Protein AF-0000000087053899 (afdb_homodimer)

pLDDT: mean 84.11, std 23.58, range [20.11, 98.94]

Organism: Hibiscus syriacus (NCBI:txid106335)

Radius of gyration: 39.6 Å; Cα contacts (8 Å, |Δi|>4): 1106; chains: 2; bounding box: 58×129×93 Å

Foldseek 3Di:
DDDDPDVVPVVVVVVVVVVVVVVVVVVVPPPPDDPPPPPPDPPCPVPDPDPPPQLVVVLVLQVQLADPQQEAEEEEDAQVQLDPLFLQVLLLVLQCQAAVRVVNLSRYAYEYADDNSQVSCVVPHPHYHYPHDPPQHPRDPDFPLDPSVQVVQLVVLVVVLSSLVSQHKYKYAYSLKGFRYDCVVQDDPVAQKEFEALADDPFFQDLPTQGDRRTITHGRDDLVSVVSVVLSVCCVVVPSDHSSVSCNVPVPPVVNVVSVHGYTYGDCCAVNELSGHVWQLVRHGMYGPPLAGDRVQSSVLSVQVVVLSVVLVPDDPVCNPVPPGTRPPPPSRD/DDPPPPVVPVVVVVVVVVVVVVVVVVVVVPPPDPPPPDPPDPPCPVPDPDDPPQLVVVLVLQVQLADPQQEAEEEEDAQVQLDPLFLQVLLLVLQCQAAVRVVNLSRYAYEYADDNSQVSCVVPHPHYHYPHDPPQHPRDPDFPLDPSVQVVQLSVLVVVLSSLVSQHKYKYAYSLKGFRYDCVVQDDPPAQKEFEALADDPFFQDLPTQGDRRTITHGRDDLVSVVSVVLSVCCVVVPSDHSSVSCNVPVPPVVSVVSVHGYTYGDCCAVNELSGHVWQLVRHGMYGPPLAGDRVQSSVLSVQVVVLSVVLVPDDPVCSPVPPGTRPPPPSRD

Structure (mmCIF, N/CA/C/O backbone):
data_AF-0000000087053899-model_v1
#
loop_
_entity.id
_entity.type
_entity.pdbx_description
1 polymer 'Putative Myb family transcription factor'
#
loop_
_atom_site.group_PDB
_atom_site.id
_atom_site.type_symbol
_atom_site.label_atom_id
_atom_site.label_alt_id
_atom_site.label_comp_id
_atom_site.label_asym_id
_atom_site.label_entity_id
_atom_site.label_seq_id
_atom_site.pdbx_PDB_ins_code
_atom_site.Cartn_x
_atom_site.Cartn_y
_atom_site.Cartn_z
_atom_site.occupancy
_atom_site.B_iso_or_equiv
_atom_site.auth_seq_id
_atom_site.auth_comp_id
_atom_site.auth_asym_id
_atom_site.auth_atom_id
_atom_site.pdbx_PDB_model_num
ATOM 1 N N . MET A 1 1 ? 25.547 1.042 53.375 1 20.11 1 MET A N 1
ATOM 2 C CA . MET A 1 1 ? 25.094 2.207 54.125 1 20.11 1 MET A CA 1
ATOM 3 C C . MET A 1 1 ? 24.828 3.387 53.219 1 20.11 1 MET A C 1
ATOM 5 O O . MET A 1 1 ? 25.75 3.916 52.594 1 20.11 1 MET A O 1
ATOM 9 N N . SER A 1 2 ? 23.609 3.906 52.656 1 25.14 2 SER A N 1
ATOM 10 C CA . SER A 1 2 ? 23.062 4.078 51.312 1 25.14 2 SER A CA 1
ATOM 11 C C . SER A 1 2 ? 22.922 5.555 50.969 1 25.14 2 SER A C 1
ATOM 13 O O . SER A 1 2 ? 23.406 5.988 49.906 1 25.14 2 SER A O 1
ATOM 15 N N . PRO A 1 3 ? 21.766 6.27 51.031 1 33.69 3 PRO A N 1
ATOM 16 C CA . PRO A 1 3 ? 20.922 7.016 50.094 1 33.69 3 PRO A CA 1
ATOM 17 C C . PRO A 1 3 ? 21.312 8.492 50 1 33.69 3 PRO A C 1
ATOM 19 O O . PRO A 1 3 ? 21.516 9 48.906 1 33.69 3 PRO A O 1
ATOM 22 N N . LYS A 1 4 ? 20.344 9.453 50.531 1 32.59 4 LYS A N 1
ATOM 23 C CA . LYS A 1 4 ? 19.219 10.375 50.406 1 32.59 4 LYS A CA 1
ATOM 24 C C . LYS A 1 4 ? 19.562 11.742 50.969 1 32.59 4 LYS A C 1
ATOM 26 O O . LYS A 1 4 ? 18.859 12.727 50.719 1 32.59 4 LYS A O 1
ATOM 31 N N . THR A 1 5 ? 20.469 11.867 52 1 36.19 5 THR A N 1
ATOM 32 C CA . THR A 1 5 ? 20.203 12.93 52.969 1 36.19 5 THR A CA 1
ATOM 33 C C . THR A 1 5 ? 20.734 14.266 52.469 1 36.19 5 THR A C 1
ATOM 35 O O . THR A 1 5 ? 20.109 15.312 52.719 1 36.19 5 THR A O 1
ATOM 38 N N . SER A 1 6 ? 21.969 14.195 51.875 1 35.94 6 SER A N 1
ATOM 39 C CA . SER A 1 6 ? 22.703 15.453 51.938 1 35.94 6 SER A CA 1
ATOM 40 C C . SER A 1 6 ? 22.188 16.438 50.906 1 35.94 6 SER A C 1
ATOM 42 O O . SER A 1 6 ? 22.25 17.656 51.094 1 35.94 6 SER A O 1
ATOM 44 N N . ILE A 1 7 ? 21.875 15.789 49.656 1 35.72 7 ILE A N 1
ATOM 45 C CA . ILE A 1 7 ? 21.703 16.703 48.531 1 35.72 7 ILE A CA 1
ATOM 46 C C . ILE A 1 7 ? 20.375 17.453 48.656 1 35.72 7 ILE A C 1
ATOM 48 O O . ILE A 1 7 ? 20.047 18.297 47.812 1 35.72 7 ILE A O 1
ATOM 52 N N . GLN A 1 8 ? 19.484 16.984 49.75 1 32.34 8 GLN A N 1
ATOM 53 C CA . GLN A 1 8 ? 18.172 17.547 50.031 1 32.34 8 GLN A CA 1
ATOM 54 C C . GLN A 1 8 ? 18.297 18.984 50.562 1 32.34 8 GLN A C 1
ATOM 56 O O . GLN A 1 8 ? 17.375 19.781 50.406 1 32.34 8 GLN A O 1
ATOM 61 N N . LEU A 1 9 ? 19.5 19.25 51.219 1 35.94 9 LEU A N 1
ATOM 62 C CA . LEU A 1 9 ? 19.578 20.469 52 1 35.94 9 LEU A CA 1
ATOM 63 C C . LEU A 1 9 ? 19.734 21.688 51.094 1 35.94 9 LEU A C 1
ATOM 65 O O . LEU A 1 9 ? 19.172 22.75 51.375 1 35.94 9 LEU A O 1
ATOM 69 N N . ARG A 1 10 ? 20.641 21.453 50.062 1 33.41 10 ARG A N 1
ATOM 70 C CA . ARG A 1 10 ? 21.062 22.641 49.281 1 33.41 10 ARG A CA 1
ATOM 71 C C . ARG A 1 10 ? 19.906 23.188 48.469 1 33.41 10 ARG A C 1
ATOM 73 O O . ARG A 1 10 ? 19.922 24.359 48.062 1 33.41 10 ARG A O 1
ATOM 80 N N . ARG A 1 11 ? 19.094 22.125 48 1 34.31 11 ARG A N 1
ATOM 81 C CA . ARG A 1 11 ? 18.062 22.578 47.094 1 34.31 11 ARG A CA 1
ATOM 82 C C . ARG A 1 11 ? 17.031 23.453 47.812 1 34.31 11 ARG A C 1
ATOM 84 O O . ARG A 1 11 ? 16.234 24.125 47.156 1 34.31 11 ARG A O 1
ATOM 91 N N . GLY A 1 12 ? 17.078 23.219 49.156 1 32.66 12 GLY A N 1
ATOM 92 C CA . GLY A 1 12 ? 16.094 23.906 50 1 32.66 12 GLY A CA 1
ATOM 93 C C . GLY A 1 12 ? 16.297 25.406 50.031 1 32.66 12 GLY A C 1
ATOM 94 O O . GLY A 1 12 ? 15.328 26.172 50.031 1 32.66 12 GLY A O 1
ATOM 95 N N . ALA A 1 13 ? 17.641 25.703 50.062 1 40.16 13 ALA A N 1
ATOM 96 C CA . ALA A 1 13 ? 17.984 27.078 50.406 1 40.16 13 ALA A CA 1
ATOM 97 C C . ALA A 1 13 ? 17.641 28.016 49.25 1 40.16 13 ALA A C 1
ATOM 99 O O . ALA A 1 13 ? 17.172 29.141 49.5 1 40.16 13 ALA A O 1
ATOM 100 N N . LEU A 1 14 ? 17.953 27.484 48.031 1 36.78 14 LEU A N 1
ATOM 101 C CA . LEU A 1 14 ? 17.875 28.438 46.938 1 36.78 14 LEU A CA 1
ATOM 102 C C . LEU A 1 14 ? 16.422 28.781 46.625 1 36.78 14 LEU A C 1
ATOM 104 O O . LEU A 1 14 ? 16.141 29.797 45.969 1 36.78 14 LEU A O 1
ATOM 108 N N . PHE A 1 15 ? 15.492 27.844 47.125 1 33.59 15 PHE A N 1
ATOM 109 C CA . PHE A 1 15 ? 14.07 28.109 46.938 1 33.59 15 PHE A CA 1
ATOM 110 C C . PHE A 1 15 ? 13.633 29.328 47.75 1 33.59 15 PHE A C 1
ATOM 112 O O . PHE A 1 15 ? 12.758 30.078 47.312 1 33.59 15 PHE A O 1
ATOM 119 N N . LEU A 1 16 ? 14.398 29.547 48.812 1 37.56 16 LEU A N 1
ATOM 120 C CA . LEU A 1 16 ? 13.93 30.562 49.781 1 37.56 16 LEU A CA 1
ATOM 121 C C . LEU A 1 16 ? 14.133 31.953 49.219 1 37.56 16 LEU A C 1
ATOM 123 O O . LEU A 1 16 ? 13.32 32.844 49.469 1 37.56 16 LEU A O 1
ATOM 127 N N . THR A 1 17 ? 15.266 32.062 48.469 1 38.16 17 THR A N 1
ATOM 128 C CA . THR A 1 17 ? 15.633 33.438 48.094 1 38.16 17 THR A CA 1
ATOM 129 C C . THR A 1 17 ? 14.688 33.969 47.031 1 38.16 17 THR A C 1
ATOM 131 O O . THR A 1 17 ? 14.352 35.156 47.062 1 38.16 17 THR A O 1
ATOM 134 N N . PHE A 1 18 ? 14.203 33 46.125 1 34.47 18 PHE A N 1
ATOM 135 C CA . PHE A 1 18 ? 13.469 33.5 44.969 1 34.47 18 PHE A CA 1
ATOM 136 C C . PHE A 1 18 ? 12.078 33.969 45.375 1 34.47 18 PHE A C 1
ATOM 138 O O . PHE A 1 18 ? 11.562 34.938 44.844 1 34.47 18 PHE A O 1
ATOM 145 N N . VAL A 1 19 ? 11.555 33.375 46.5 1 38.59 19 VAL A N 1
ATOM 146 C CA . VAL A 1 19 ? 10.203 33.719 46.938 1 38.59 19 VAL A CA 1
ATOM 147 C C . VAL A 1 19 ? 10.18 35.125 47.531 1 38.59 19 VAL A C 1
ATOM 149 O O . VAL A 1 19 ? 9.195 35.844 47.375 1 38.59 19 VAL A O 1
ATOM 152 N N . THR A 1 20 ? 11.344 35.438 48.094 1 37.41 20 THR A N 1
ATOM 153 C CA . THR A 1 20 ? 11.32 36.688 48.875 1 37.41 20 THR A CA 1
ATOM 154 C C . THR A 1 20 ? 11.242 37.906 47.969 1 37.41 20 THR A C 1
ATOM 156 O O . THR A 1 20 ? 10.594 38.906 48.312 1 37.41 20 THR A O 1
ATOM 159 N N . LEU A 1 21 ? 11.914 37.75 46.75 1 35.41 21 LEU A N 1
ATOM 160 C CA . LEU A 1 21 ? 12.047 38.969 46 1 35.41 21 LEU A CA 1
ATOM 161 C C . LEU A 1 21 ? 10.711 39.375 45.375 1 35.41 21 LEU A C 1
ATOM 163 O O . LEU A 1 21 ? 10.375 40.562 45.312 1 35.41 21 LEU A O 1
ATOM 167 N N . ILE A 1 22 ? 9.914 38.312 45.031 1 34.94 22 ILE A N 1
ATOM 168 C CA . ILE A 1 22 ? 8.664 38.656 44.375 1 34.94 22 ILE A CA 1
ATOM 169 C C . ILE A 1 22 ? 7.715 39.312 45.375 1 34.94 22 ILE A C 1
ATOM 171 O O . ILE A 1 22 ? 6.973 40.219 45 1 34.94 22 ILE A O 1
ATOM 175 N N . ALA A 1 23 ? 7.918 38.906 46.625 1 36.38 23 ALA A N 1
ATOM 176 C CA . ALA A 1 23 ? 6.988 39.406 47.625 1 36.38 23 ALA A CA 1
ATOM 177 C C . ALA A 1 23 ? 7.184 40.906 47.844 1 36.38 23 ALA A C 1
ATOM 179 O O . ALA A 1 23 ? 6.223 41.656 48.094 1 36.38 23 ALA A O 1
ATOM 180 N N . LEU A 1 24 ? 8.484 41.281 47.719 1 35.75 24 LEU A N 1
ATOM 181 C CA . LEU A 1 24 ? 8.766 42.688 48.031 1 35.75 24 LEU A CA 1
ATOM 182 C C . LEU A 1 24 ? 8.117 43.594 47 1 35.75 24 LEU A C 1
ATOM 184 O O . LEU A 1 24 ? 7.625 44.688 47.375 1 35.75 24 LEU A O 1
ATOM 188 N N . VAL A 1 25 ? 8.141 43.094 45.75 1 34.81 25 VAL A N 1
ATOM 189 C CA . VAL A 1 25 ? 7.66 44.031 44.719 1 34.81 25 VAL A CA 1
ATOM 190 C C . VAL A 1 25 ? 6.148 44.219 44.875 1 34.81 25 VAL A C 1
ATOM 192 O O . VAL A 1 25 ? 5.613 45.281 44.562 1 34.81 25 VAL A O 1
ATOM 195 N N . LEU A 1 26 ? 5.555 43.125 45.438 1 31.89 26 LEU A N 1
ATOM 196 C CA . LEU A 1 26 ? 4.105 43.219 45.594 1 31.89 26 LEU A CA 1
ATOM 197 C C . LEU A 1 26 ? 3.717 44.25 46.656 1 31.89 26 LEU A C 1
ATOM 199 O O . LEU A 1 26 ? 2.607 44.781 46.625 1 31.89 26 LEU A O 1
ATOM 203 N N . TYR A 1 27 ? 4.668 44.281 47.594 1 32.22 27 TYR A N 1
ATOM 204 C CA . TYR A 1 27 ? 4.242 45.125 48.75 1 32.22 27 TYR A CA 1
ATOM 205 C C . TYR A 1 27 ? 4.016 46.562 48.312 1 32.22 27 TYR A C 1
ATOM 207 O O . TYR A 1 27 ? 3.248 47.281 48.938 1 32.22 27 TYR A O 1
ATOM 215 N N . SER A 1 28 ? 4.957 47 47.469 1 32.16 28 SER A N 1
ATOM 216 C CA . SER A 1 28 ? 4.93 48.438 47.312 1 32.16 28 SER A CA 1
ATOM 217 C C . SER A 1 28 ? 3.672 48.906 46.594 1 32.16 28 SER A C 1
ATOM 219 O O . SER A 1 28 ? 3.48 50.094 46.344 1 32.16 28 SER A O 1
ATOM 221 N N . ALA A 1 29 ? 3.039 47.906 45.969 1 30.11 29 ALA A N 1
ATOM 222 C CA . ALA A 1 29 ? 1.954 48.375 45.094 1 30.11 29 ALA A CA 1
ATOM 223 C C . ALA A 1 29 ? 0.749 48.812 45.906 1 30.11 29 ALA A C 1
ATOM 225 O O . ALA A 1 29 ? -0.281 49.188 45.375 1 30.11 29 ALA A O 1
ATOM 226 N N . SER A 1 30 ? 0.892 48.469 47.219 1 29.22 30 SER A N 1
ATOM 227 C CA . SER A 1 30 ? -0.393 48.625 47.875 1 29.22 30 SER A CA 1
ATOM 228 C C . SER A 1 30 ? -0.812 50.094 47.969 1 29.22 30 SER A C 1
ATOM 230 O O . SER A 1 30 ? -1.971 50.406 48.25 1 29.22 30 SER A O 1
ATOM 232 N N . ASP A 1 31 ? 0.181 50.938 48.125 1 27.03 31 ASP A N 1
ATOM 233 C CA . ASP A 1 31 ? -0.287 52.188 48.781 1 27.03 31 ASP A CA 1
ATOM 234 C C . ASP A 1 31 ? -1.116 53.031 47.812 1 27.03 31 ASP A C 1
ATOM 236 O O . ASP A 1 31 ? -1.465 54.156 48.125 1 27.03 31 ASP A O 1
ATOM 240 N N . LEU A 1 32 ? -0.852 53 46.5 1 26.16 32 LEU A N 1
ATOM 241 C CA . LEU A 1 32 ? -1.274 54.156 45.75 1 26.16 32 LEU A CA 1
ATOM 242 C C . LEU A 1 32 ? -2.795 54.281 45.75 1 26.16 32 LEU A C 1
ATOM 244 O O . LEU A 1 32 ? -3.482 53.375 45.25 1 26.16 32 LEU A O 1
ATOM 248 N N . SER A 1 33 ? -3.369 55.031 46.688 1 24.25 33 SER A N 1
ATOM 249 C CA . SER A 1 33 ? -4.652 55.531 47.188 1 24.25 33 SER A CA 1
ATOM 250 C C . SER A 1 33 ? -5.555 55.969 46.031 1 24.25 33 SER A C 1
ATOM 252 O O . SER A 1 33 ? -5.09 56.125 44.906 1 24.25 33 SER A O 1
ATOM 254 N N . SER A 1 34 ? -6.758 56.688 46.344 1 27.41 34 SER A N 1
ATOM 255 C CA . SER A 1 34 ? -8.148 56.938 45.969 1 27.41 34 SER A CA 1
ATOM 256 C C . SER A 1 34 ? -8.258 57.906 44.812 1 27.41 34 SER A C 1
ATOM 258 O O . SER A 1 34 ? -9.352 58.344 44.438 1 27.41 34 SER A O 1
ATOM 260 N N . GLY A 1 35 ? -7.191 58.5 44.219 1 24.45 35 GLY A N 1
ATOM 261 C CA . GLY A 1 35 ? -7.57 59.75 43.625 1 24.45 35 GLY A CA 1
ATOM 262 C C . GLY A 1 35 ? -8.594 59.594 42.5 1 24.45 35 GLY A C 1
ATOM 263 O O . GLY A 1 35 ? -8.641 58.562 41.844 1 24.45 35 GLY A O 1
ATOM 264 N N . SER A 1 36 ? -9.758 60.312 42.562 1 25.83 36 SER A N 1
ATOM 265 C CA . SER A 1 36 ? -10.945 60.5 41.75 1 25.83 36 SER A CA 1
ATOM 266 C C . SER A 1 36 ? -10.586 60.812 40.312 1 25.83 36 SER A C 1
ATOM 268 O O . SER A 1 36 ? -10.016 61.875 40 1 25.83 36 SER A O 1
ATOM 270 N N . PHE A 1 37 ? -9.953 59.906 39.594 1 22.53 37 PHE A N 1
ATOM 271 C CA . PHE A 1 37 ? -9.578 60.281 38.219 1 22.53 37 PHE A CA 1
ATOM 272 C C . PHE A 1 37 ? -10.797 60.75 37.438 1 22.53 37 PHE A C 1
ATOM 274 O O . PHE A 1 37 ? -11.828 60.062 37.406 1 22.53 37 PHE A O 1
ATOM 281 N N . SER A 1 38 ? -11 62.094 37.375 1 25.36 38 SER A N 1
ATOM 282 C CA . SER A 1 38 ? -11.93 62.844 36.531 1 25.36 38 SER A CA 1
ATOM 283 C C . SER A 1 38 ? -11.969 62.25 35.125 1 25.36 38 SER A C 1
ATOM 285 O O . SER A 1 38 ? -10.969 61.75 34.625 1 25.36 38 SER A O 1
ATOM 287 N N . SER A 1 39 ? -13.18 61.875 34.656 1 24.8 39 SER A N 1
ATOM 288 C CA . SER A 1 39 ? -13.68 61.312 33.406 1 24.8 39 SER A CA 1
ATOM 289 C C . SER A 1 39 ? -13.172 62.094 32.188 1 24.8 39 SER A C 1
ATOM 291 O O . SER A 1 39 ? -13.766 63.125 31.812 1 24.8 39 SER A O 1
ATOM 293 N N . SER A 1 40 ? -11.883 62.562 32.188 1 26.39 40 SER A N 1
ATOM 294 C CA . SER A 1 40 ? -11.602 63.344 31 1 26.39 40 SER A CA 1
ATOM 295 C C . SER A 1 40 ? -12.039 62.594 29.734 1 26.39 40 SER A C 1
ATOM 297 O O . SER A 1 40 ? -12.047 61.375 29.703 1 26.39 40 SER A O 1
ATOM 299 N N . SER A 1 41 ? -12.805 63.344 28.875 1 28.31 41 SER A N 1
ATOM 300 C CA . SER A 1 41 ? -13.359 63.125 27.547 1 28.31 41 SER A CA 1
ATOM 301 C C . SER A 1 41 ? -12.344 62.438 26.625 1 28.31 41 SER A C 1
ATOM 303 O O . SER A 1 41 ? -11.266 62.969 26.391 1 28.31 41 SER A O 1
ATOM 305 N N . ILE A 1 42 ? -12.266 61.156 26.578 1 28.94 42 ILE A N 1
ATOM 306 C CA . ILE A 1 42 ? -11.438 60.438 25.625 1 28.94 42 ILE A CA 1
ATOM 307 C C . ILE A 1 42 ? -11.727 60.938 24.203 1 28.94 42 ILE A C 1
ATOM 309 O O . ILE A 1 42 ? -12.875 60.906 23.75 1 28.94 42 ILE A O 1
ATOM 313 N N . PRO A 1 43 ? -10.93 61.969 23.703 1 30.14 43 PRO A N 1
ATOM 314 C CA . PRO A 1 43 ? -11.18 62.375 22.328 1 30.14 43 PRO A CA 1
ATOM 315 C C . PRO A 1 43 ? -11.391 61.219 21.375 1 30.14 43 PRO A C 1
ATOM 317 O O . PRO A 1 43 ? -10.781 60.156 21.547 1 30.14 43 PRO A O 1
ATOM 320 N N . SER A 1 44 ? -12.594 61.062 20.797 1 28.89 44 SER A N 1
ATOM 321 C CA . SER A 1 44 ? -13.047 60.219 19.703 1 28.89 44 SER A CA 1
ATOM 322 C C . SER A 1 44 ? -12.047 60.188 18.562 1 28.89 44 SER A C 1
ATOM 324 O O . SER A 1 44 ? -12.141 61.031 17.641 1 28.89 44 SER A O 1
ATOM 326 N N . TYR A 1 45 ? -10.727 60.312 18.734 1 28.09 45 TYR A N 1
ATOM 327 C CA . TYR A 1 45 ? -9.859 60.156 17.562 1 28.09 45 TYR A CA 1
ATOM 328 C C . TYR A 1 45 ? -10.203 58.875 16.797 1 28.09 45 TYR A C 1
ATOM 330 O O . TYR A 1 45 ? -9.312 58.188 16.281 1 28.09 45 TYR A O 1
ATOM 338 N N . LEU A 1 46 ? -11.297 58.188 17.094 1 30.97 46 LEU A N 1
ATOM 339 C CA . LEU A 1 46 ? -11.547 56.969 16.344 1 30.97 46 LEU A CA 1
ATOM 340 C C . LEU A 1 46 ? -11.594 57.25 14.844 1 30.97 46 LEU A C 1
ATOM 342 O O . LEU A 1 46 ? -11.805 56.312 14.039 1 30.97 46 LEU A O 1
ATOM 346 N N . ASN A 1 47 ? -12.18 58.406 14.438 1 32.25 47 ASN A N 1
ATOM 347 C CA . ASN A 1 47 ? -12.789 58.5 13.117 1 32.25 47 ASN A CA 1
ATOM 348 C C . ASN A 1 47 ? -11.773 58.188 12.016 1 32.25 47 ASN A C 1
ATOM 350 O O . ASN A 1 47 ? -12.031 57.375 11.125 1 32.25 47 ASN A O 1
ATOM 354 N N . ASP A 1 48 ? -11.164 59.281 11.398 1 34.03 48 ASP A N 1
ATOM 355 C CA . ASP A 1 48 ? -10.609 59.438 10.055 1 34.03 48 ASP A CA 1
ATOM 356 C C . ASP A 1 48 ? -9.312 58.656 9.906 1 34.03 48 ASP A C 1
ATOM 358 O O . ASP A 1 48 ? -8.438 59.031 9.117 1 34.03 48 ASP A O 1
ATOM 362 N N . SER A 1 49 ? -8.672 58.062 10.906 1 36.06 49 SER A N 1
ATOM 363 C CA . SER A 1 49 ? -7.281 57.656 10.812 1 36.06 49 SER A CA 1
ATOM 364 C C . SER A 1 49 ? -7.09 56.594 9.711 1 36.06 49 SER A C 1
ATOM 366 O O . SER A 1 49 ? -7.738 55.562 9.727 1 36.06 49 SER A O 1
ATOM 368 N N . SER A 1 50 ? -6.68 56.875 8.492 1 39.88 50 SER A N 1
ATOM 369 C CA . SER A 1 50 ? -6.156 56.125 7.363 1 39.88 50 SER A CA 1
ATOM 370 C C . SER A 1 50 ? -5.324 54.938 7.836 1 39.88 50 SER A C 1
ATOM 372 O O . SER A 1 50 ? -4.359 55.094 8.586 1 39.88 50 SER A O 1
ATOM 374 N N . LEU A 1 51 ? -5.887 53.75 8.172 1 48.62 51 LEU A N 1
ATOM 375 C CA . LEU A 1 51 ? -5.062 52.594 8.391 1 48.62 51 LEU A CA 1
ATOM 376 C C . LEU A 1 51 ? -3.754 52.688 7.613 1 48.62 51 LEU A C 1
ATOM 378 O O . LEU A 1 51 ? -3.736 53.188 6.48 1 48.62 51 LEU A O 1
ATOM 382 N N . PRO A 1 52 ? -2.582 52.562 8.273 1 56.34 52 PRO A N 1
ATOM 383 C CA . PRO A 1 52 ? -1.365 52.531 7.457 1 56.34 52 PRO A CA 1
ATOM 384 C C . PRO A 1 52 ? -1.531 51.688 6.203 1 56.34 52 PRO A C 1
ATOM 386 O O . PRO A 1 52 ? -2.336 50.75 6.188 1 56.34 52 PRO A O 1
ATOM 389 N N . GLU A 1 53 ? -1.233 52.312 5.023 1 55.66 53 GLU A N 1
ATOM 390 C CA . GLU A 1 53 ? -1.305 51.719 3.701 1 55.66 53 GLU A CA 1
ATOM 391 C C . GLU A 1 53 ? -1.071 50.219 3.775 1 55.66 53 GLU A C 1
ATOM 393 O O . GLU A 1 53 ? -1.75 49.438 3.096 1 55.66 53 GLU A O 1
ATOM 398 N N . SER A 1 54 ? -0.269 49.844 4.754 1 71.5 54 SER A N 1
ATOM 399 C CA . SER A 1 54 ? 0.059 48.438 4.902 1 71.5 54 SER A CA 1
ATOM 400 C C . SER A 1 54 ? -1.116 47.656 5.473 1 71.5 54 SER A C 1
ATOM 402 O O . SER A 1 54 ? -1.394 46.531 5.039 1 71.5 54 SER A O 1
ATOM 404 N N . THR A 1 55 ? -1.907 48.312 6.281 1 82.44 55 THR A N 1
ATOM 405 C CA . THR A 1 55 ? -3.043 47.625 6.891 1 82.44 55 THR A CA 1
ATOM 406 C C . THR A 1 55 ? -4.199 47.5 5.902 1 82.44 55 THR A C 1
ATOM 408 O O . THR A 1 55 ? -4.91 46.5 5.883 1 82.44 55 THR A O 1
ATOM 411 N N . GLN A 1 56 ? -4.332 48.469 5.059 1 88.31 56 GLN A N 1
ATOM 412 C CA . GLN A 1 56 ? -5.387 48.438 4.051 1 88.31 56 GLN A CA 1
ATOM 413 C C . GLN A 1 56 ? -5.137 47.312 3.039 1 88.31 56 GLN A C 1
ATOM 415 O O . GLN A 1 56 ? -6.066 46.625 2.639 1 88.31 56 GLN A O 1
ATOM 420 N N . GLU A 1 57 ? -3.926 47.219 2.664 1 92.25 57 GLU A N 1
ATOM 421 C CA . GLU A 1 57 ? -3.572 46.125 1.733 1 92.25 57 GLU A CA 1
ATOM 422 C C . GLU A 1 57 ? -3.865 44.75 2.334 1 92.25 57 GLU A C 1
ATOM 424 O O . GLU A 1 57 ? -4.441 43.906 1.669 1 92.25 57 GLU A O 1
ATOM 429 N N . LEU A 1 58 ? -3.459 44.625 3.541 1 95.75 58 LEU A N 1
ATOM 430 C CA . LEU A 1 58 ? -3.707 43.344 4.227 1 95.75 58 LEU A CA 1
ATOM 431 C C . LEU A 1 58 ? -5.203 43.062 4.297 1 95.75 58 LEU A C 1
ATOM 433 O O . LEU A 1 58 ? -5.633 41.938 3.996 1 95.75 58 LEU A O 1
ATOM 437 N N . GLU A 1 59 ? -5.973 44.031 4.676 1 96.06 59 GLU A N 1
ATOM 438 C CA . GLU A 1 59 ? -7.414 43.844 4.812 1 96.06 59 GLU A CA 1
ATOM 439 C C . GLU A 1 59 ? -8.047 43.438 3.484 1 96.06 59 GLU A C 1
ATOM 441 O O . GLU A 1 59 ? -8.945 42.594 3.451 1 96.06 59 GLU A O 1
ATOM 446 N N . GLU A 1 60 ? -7.586 44.031 2.469 1 96.75 60 GLU A N 1
ATOM 447 C CA . GLU A 1 60 ? -8.109 43.688 1.149 1 96.75 60 GLU A CA 1
ATOM 448 C C . GLU A 1 60 ? -7.801 42.219 0.795 1 96.75 60 GLU A C 1
ATOM 450 O O . GLU A 1 60 ? -8.672 41.5 0.292 1 96.75 60 GLU A O 1
ATOM 455 N N . ILE A 1 61 ? -6.586 41.812 1.024 1 97.88 61 ILE A N 1
ATOM 456 C CA . ILE A 1 61 ? -6.18 40.438 0.734 1 97.88 61 ILE A CA 1
ATOM 457 C C . ILE A 1 61 ? -7.004 39.469 1.573 1 97.88 61 ILE A C 1
ATOM 459 O O . ILE A 1 61 ? -7.504 38.469 1.059 1 97.88 61 ILE A O 1
ATOM 463 N N . LEU A 1 62 ? -7.184 39.781 2.859 1 98.62 62 LEU A N 1
ATOM 464 C CA . LEU A 1 62 ? -7.969 38.938 3.75 1 98.62 62 LEU A CA 1
ATOM 465 C C . LEU A 1 62 ? -9.422 38.875 3.283 1 98.62 62 LEU A C 1
ATOM 467 O O . LEU A 1 62 ? -10.016 37.781 3.279 1 98.62 62 LEU A O 1
ATOM 471 N N . ASN A 1 63 ? -9.93 40 2.902 1 98 63 ASN A N 1
ATOM 472 C CA . ASN A 1 63 ? -11.305 40.031 2.414 1 98 63 ASN A CA 1
ATOM 473 C C . ASN A 1 63 ? -11.477 39.156 1.178 1 98 63 ASN A C 1
ATOM 475 O O . ASN A 1 63 ? -12.445 38.406 1.075 1 98 63 ASN A O 1
ATOM 479 N N . ASN A 1 64 ? -10.555 39.188 0.298 1 98.12 64 ASN A N 1
ATOM 480 C CA . ASN A 1 64 ? -10.617 38.438 -0.946 1 98.12 64 ASN A CA 1
ATOM 481 C C . ASN A 1 64 ? -10.453 36.938 -0.699 1 98.12 64 ASN A C 1
ATOM 483 O O . ASN A 1 64 ? -11.016 36.125 -1.428 1 98.12 64 ASN A O 1
ATOM 487 N N . ALA A 1 65 ? -9.688 36.594 0.337 1 98.62 65 ALA A N 1
ATOM 488 C CA . ALA A 1 65 ? -9.383 35.188 0.616 1 98.62 65 ALA A CA 1
ATOM 489 C C . ALA A 1 65 ? -10.367 34.594 1.622 1 98.62 65 ALA A C 1
ATOM 491 O O . ALA A 1 65 ? -10.352 33.375 1.885 1 98.62 65 ALA A O 1
ATOM 492 N N . SER A 1 66 ? -11.219 35.406 2.203 1 98.56 66 SER A N 1
ATOM 493 C CA . SER A 1 66 ? -12.07 35 3.318 1 98.56 66 SER A CA 1
ATOM 494 C C . SER A 1 66 ? -13.164 34.031 2.859 1 98.56 66 SER A C 1
ATOM 496 O O . SER A 1 66 ? -13.742 34.219 1.791 1 98.56 66 SER A O 1
ATOM 498 N N . MET A 1 67 ? -13.414 33 3.68 1 97.75 67 MET A N 1
ATOM 499 C CA . MET A 1 67 ? -14.609 32.188 3.52 1 97.75 67 MET A CA 1
ATOM 500 C C . MET A 1 67 ? -15.852 32.969 3.963 1 97.75 67 MET A C 1
ATOM 502 O O . MET A 1 67 ? -15.758 34.094 4.418 1 97.75 67 MET A O 1
ATOM 506 N N . VAL A 1 68 ? -17.062 32.312 3.826 1 92.44 68 VAL A N 1
ATOM 507 C CA . VAL A 1 68 ? -18.328 32.969 4.109 1 92.44 68 VAL A CA 1
ATOM 508 C C . VAL A 1 68 ? -18.391 33.375 5.582 1 92.44 68 VAL A C 1
ATOM 510 O O . VAL A 1 68 ? -18.922 34.438 5.922 1 92.44 68 VAL A O 1
ATOM 513 N N . ASN A 1 69 ? -17.734 32.688 6.453 1 94.62 69 ASN A N 1
ATOM 514 C CA . ASN A 1 69 ? -17.781 32.969 7.887 1 94.62 69 ASN A CA 1
ATOM 515 C C . ASN A 1 69 ? -16.609 33.812 8.344 1 94.62 69 ASN A C 1
ATOM 517 O O . ASN A 1 69 ? -16.234 33.781 9.516 1 94.62 69 ASN A O 1
ATOM 521 N N . LYS A 1 70 ? -15.898 34.531 7.422 1 98 70 LYS A N 1
ATOM 522 C CA . LYS A 1 70 ? -14.773 35.438 7.684 1 98 70 LYS A CA 1
ATOM 523 C C . LYS A 1 70 ? -13.57 34.656 8.219 1 98 70 LYS A C 1
ATOM 525 O O . LYS A 1 70 ? -12.828 35.188 9.062 1 98 70 LYS A O 1
ATOM 530 N N . THR A 1 71 ? -13.484 33.438 7.785 1 98.75 71 THR A N 1
ATOM 531 C CA . THR A 1 71 ? -12.32 32.625 8.117 1 98.75 71 THR A CA 1
ATOM 532 C C . THR A 1 71 ? -11.344 32.562 6.945 1 98.75 71 THR A C 1
ATOM 534 O O . THR A 1 71 ? -11.758 32.438 5.793 1 98.75 71 THR A O 1
ATOM 537 N N . VAL A 1 72 ? -10.062 32.781 7.219 1 98.88 72 VAL A N 1
ATOM 538 C CA . VAL A 1 72 ? -9.008 32.625 6.223 1 98.88 72 VAL A CA 1
ATOM 539 C C . VAL A 1 72 ? -8.008 31.562 6.676 1 98.88 72 VAL A C 1
ATOM 541 O O . VAL A 1 72 ? -7.957 31.219 7.859 1 98.88 72 VAL A O 1
ATOM 544 N N . ILE A 1 73 ? -7.332 30.953 5.785 1 98.94 73 ILE A N 1
ATOM 545 C CA . ILE A 1 73 ? -6.199 30.094 6.082 1 98.94 73 ILE A CA 1
ATOM 546 C C . ILE A 1 73 ? -4.895 30.859 5.875 1 98.94 73 ILE A C 1
ATOM 548 O O . ILE A 1 73 ? -4.723 31.531 4.863 1 98.94 73 ILE A O 1
ATOM 552 N N . LEU A 1 74 ? -3.996 30.781 6.859 1 98.88 74 LEU A N 1
ATOM 553 C CA . LEU A 1 74 ? -2.754 31.547 6.82 1 98.88 74 LEU A CA 1
ATOM 554 C C . LEU A 1 74 ? -1.545 30.625 6.93 1 98.88 74 LEU A C 1
ATOM 556 O O . LEU A 1 74 ? -1.561 29.656 7.703 1 98.88 74 LEU A O 1
ATOM 560 N N . THR A 1 75 ? -0.552 30.859 6.172 1 98.38 75 THR A N 1
ATOM 561 C CA . THR A 1 75 ? 0.759 30.25 6.359 1 98.38 75 THR A CA 1
ATOM 562 C C . THR A 1 75 ? 1.864 31.297 6.234 1 98.38 75 THR A C 1
ATOM 564 O O . THR A 1 75 ? 1.643 32.375 5.695 1 98.38 75 THR A O 1
ATOM 567 N N . THR A 1 76 ? 3.025 31 6.828 1 95.69 76 THR A N 1
ATOM 568 C CA . THR A 1 76 ? 4.191 31.875 6.668 1 95.69 76 THR A CA 1
ATOM 569 C C . THR A 1 76 ? 5.238 31.203 5.781 1 95.69 76 THR A C 1
ATOM 571 O O . THR A 1 76 ? 5.336 29.969 5.746 1 95.69 76 THR A O 1
ATOM 574 N N . LEU A 1 77 ? 5.973 32.031 5.062 1 93.19 77 LEU A N 1
ATOM 575 C CA . LEU A 1 77 ? 6.93 31.531 4.09 1 93.19 77 LEU A CA 1
ATOM 576 C C . LEU A 1 77 ? 8.203 32.375 4.086 1 93.19 77 LEU A C 1
ATOM 578 O O . LEU A 1 77 ? 8.141 33.594 4.086 1 93.19 77 LEU A O 1
ATOM 582 N N . ASN A 1 78 ? 9.297 31.75 4.133 1 89.38 78 ASN A N 1
ATOM 583 C CA . ASN A 1 78 ? 10.57 32.438 3.916 1 89.38 78 ASN A CA 1
ATOM 584 C C . ASN A 1 78 ? 11.281 31.891 2.682 1 89.38 78 ASN A C 1
ATOM 586 O O . ASN A 1 78 ? 10.828 30.922 2.066 1 89.38 78 ASN A O 1
ATOM 590 N N . GLU A 1 79 ? 12.328 32.469 2.314 1 86.56 79 GLU A N 1
ATOM 591 C CA . GLU A 1 79 ? 13.016 32.156 1.063 1 86.56 79 GLU A CA 1
ATOM 592 C C . GLU A 1 79 ? 13.453 30.688 1.026 1 86.56 79 GLU A C 1
ATOM 594 O O . GLU A 1 79 ? 13.289 30 0.01 1 86.56 79 GLU A O 1
ATOM 599 N N . ALA A 1 80 ? 13.977 30.219 2.094 1 83.81 80 ALA A N 1
ATOM 600 C CA . ALA A 1 80 ? 14.5 28.859 2.148 1 83.81 80 ALA A CA 1
ATOM 601 C C . ALA A 1 80 ? 13.406 27.844 1.824 1 83.81 80 ALA A C 1
ATOM 603 O O . ALA A 1 80 ? 13.648 26.875 1.104 1 83.81 80 ALA A O 1
ATOM 604 N N . TRP A 1 81 ? 12.25 28.094 2.232 1 89.88 81 TRP A N 1
ATOM 605 C CA . TRP A 1 81 ? 11.141 27.156 2.07 1 89.88 81 TRP A CA 1
ATOM 606 C C . TRP A 1 81 ? 10.406 27.406 0.756 1 89.88 81 TRP A C 1
ATOM 608 O O . TRP A 1 81 ? 9.633 26.562 0.302 1 89.88 81 TRP A O 1
ATOM 618 N N . ALA A 1 82 ? 10.711 28.484 0.112 1 90.31 82 ALA A N 1
ATOM 619 C CA . ALA A 1 82 ? 9.977 28.891 -1.079 1 90.31 82 ALA A CA 1
ATOM 620 C C . ALA A 1 82 ? 10.688 28.438 -2.35 1 90.31 82 ALA A C 1
ATOM 622 O O . ALA A 1 82 ? 10.109 28.469 -3.439 1 90.31 82 ALA A O 1
ATOM 623 N N . SER A 1 83 ? 11.883 28.031 -2.23 1 87 83 SER A N 1
ATOM 624 C CA . SER A 1 83 ? 12.656 27.672 -3.416 1 87 83 SER A CA 1
ATOM 625 C C . SER A 1 83 ? 11.969 26.578 -4.215 1 87 83 SER A C 1
ATOM 627 O O . SER A 1 83 ? 11.242 25.75 -3.648 1 87 83 SER A O 1
ATOM 629 N N . PRO A 1 84 ? 12.242 26.562 -5.523 1 83.31 84 PRO A N 1
ATOM 630 C CA . PRO A 1 84 ? 11.602 25.531 -6.344 1 83.31 84 PRO A CA 1
ATOM 631 C C . PRO A 1 84 ? 11.945 24.109 -5.891 1 83.31 84 PRO A C 1
ATOM 633 O O . PRO A 1 84 ? 13.109 23.828 -5.594 1 83.31 84 PRO A O 1
ATOM 636 N N . GLY A 1 85 ? 10.961 23.312 -5.867 1 85.81 85 GLY A N 1
ATOM 637 C CA . GLY A 1 85 ? 11.148 21.938 -5.469 1 85.81 85 GLY A CA 1
ATOM 638 C C . GLY A 1 85 ? 11.289 21.766 -3.967 1 85.81 85 GLY A C 1
ATOM 639 O O . GLY A 1 85 ? 11.672 20.688 -3.492 1 85.81 85 GLY A O 1
ATOM 640 N N . SER A 1 86 ? 10.938 22.812 -3.297 1 90.12 86 SER A N 1
ATOM 641 C CA . SER A 1 86 ? 11.117 22.781 -1.85 1 90.12 86 SER A CA 1
ATOM 642 C C . SER A 1 86 ? 9.789 22.547 -1.135 1 90.12 86 SER A C 1
ATOM 644 O O . SER A 1 86 ? 8.844 22.016 -1.724 1 90.12 86 SER A O 1
ATOM 646 N N . ILE A 1 87 ? 9.719 22.859 0.126 1 95.19 87 ILE A N 1
ATOM 647 C CA . ILE A 1 87 ? 8.656 22.531 1.066 1 95.19 87 ILE A CA 1
ATOM 648 C C . ILE A 1 87 ? 7.348 23.172 0.6 1 95.19 87 ILE A C 1
ATOM 650 O O . ILE A 1 87 ? 6.289 22.547 0.65 1 95.19 87 ILE A O 1
ATOM 654 N N . PHE A 1 88 ? 7.41 24.375 0.094 1 96.88 88 PHE A N 1
ATOM 655 C CA . PHE A 1 88 ? 6.203 25.125 -0.237 1 96.88 88 PHE A CA 1
ATOM 656 C C . PHE A 1 88 ? 5.457 24.469 -1.393 1 96.88 88 PHE A C 1
ATOM 658 O O . PHE A 1 88 ? 4.227 24.422 -1.4 1 96.88 88 PHE A O 1
ATOM 665 N N . GLU A 1 89 ? 6.176 23.953 -2.32 1 96.44 89 GLU A N 1
ATOM 666 C CA . GLU A 1 89 ? 5.543 23.25 -3.438 1 96.44 89 GLU A CA 1
ATOM 667 C C . GLU A 1 89 ? 4.781 22.016 -2.957 1 96.44 89 GLU A C 1
ATOM 669 O O . GLU A 1 89 ? 3.666 21.75 -3.412 1 96.44 89 GLU A O 1
ATOM 674 N N . LEU A 1 90 ? 5.406 21.266 -2.09 1 97.69 90 LEU A N 1
ATOM 675 C CA . LEU A 1 90 ? 4.746 20.094 -1.541 1 97.69 90 LEU A CA 1
ATOM 676 C C . LEU A 1 90 ? 3.533 20.484 -0.705 1 97.69 90 LEU A C 1
ATOM 678 O O . LEU A 1 90 ? 2.504 19.812 -0.731 1 97.69 90 LEU A O 1
ATOM 682 N N . PHE A 1 91 ? 3.732 21.562 0.023 1 98.5 91 PHE A N 1
ATOM 683 C CA . PHE A 1 91 ? 2.637 22.125 0.81 1 98.5 91 PHE A CA 1
ATOM 684 C C . PHE A 1 91 ? 1.421 22.391 -0.07 1 98.5 91 PHE A C 1
ATOM 686 O O . PHE A 1 91 ? 0.317 21.922 0.23 1 98.5 91 PHE A O 1
ATOM 693 N N . LEU A 1 92 ? 1.586 23.016 -1.196 1 98.31 92 LEU A N 1
ATOM 694 C CA . LEU A 1 92 ? 0.5 23.312 -2.121 1 98.31 92 LEU A CA 1
ATOM 695 C C . LEU A 1 92 ? -0.055 22.047 -2.748 1 98.31 92 LEU A C 1
ATOM 697 O O . LEU A 1 92 ? -1.27 21.906 -2.908 1 98.31 92 LEU A O 1
ATOM 701 N N . LYS A 1 93 ? 0.807 21.109 -3.057 1 97.88 93 LYS A N 1
ATOM 702 C CA . LYS A 1 93 ? 0.373 19.844 -3.635 1 97.88 93 LYS A CA 1
ATOM 703 C C . LYS A 1 93 ? -0.517 19.078 -2.664 1 97.88 93 LYS A C 1
ATOM 705 O O . LYS A 1 93 ? -1.442 18.375 -3.082 1 97.88 93 LYS A O 1
ATOM 710 N N . GLY A 1 94 ? -0.192 19.172 -1.365 1 98.12 94 GLY A N 1
ATOM 711 C CA . GLY A 1 94 ? -1.054 18.562 -0.36 1 98.12 94 GLY A CA 1
ATOM 712 C C . GLY A 1 94 ? -2.494 19.031 -0.456 1 98.12 94 GLY A C 1
ATOM 713 O O . GLY A 1 94 ? -3.418 18.203 -0.444 1 98.12 94 GLY A O 1
ATOM 714 N N . PHE A 1 95 ? -2.701 20.328 -0.642 1 98.44 95 PHE A N 1
ATOM 715 C CA . PHE A 1 95 ? -4.039 20.891 -0.821 1 98.44 95 PHE A CA 1
ATOM 716 C C . PHE A 1 95 ? -4.676 20.359 -2.098 1 98.44 95 PHE A C 1
ATOM 718 O O . PHE A 1 95 ? -5.855 20 -2.105 1 98.44 95 PHE A O 1
ATOM 725 N N . GLU A 1 96 ? -3.918 20.312 -3.133 1 98.19 96 GLU A N 1
ATOM 726 C CA . GLU A 1 96 ? -4.426 19.953 -4.453 1 98.19 96 GLU A CA 1
ATOM 727 C C . GLU A 1 96 ? -4.914 18.516 -4.48 1 98.19 96 GLU A C 1
ATOM 729 O O . GLU A 1 96 ? -5.926 18.203 -5.117 1 98.19 96 GLU A O 1
ATOM 734 N N . LEU A 1 97 ? -4.215 17.672 -3.793 1 98 97 LEU A N 1
ATOM 735 C CA . LEU A 1 97 ? -4.461 16.234 -3.918 1 98 97 LEU A CA 1
ATOM 736 C C . LEU A 1 97 ? -5.266 15.719 -2.73 1 98 97 LEU A C 1
ATOM 738 O O . LEU A 1 97 ? -5.672 14.555 -2.711 1 98 97 LEU A O 1
ATOM 742 N N . GLY A 1 98 ? -5.402 16.578 -1.705 1 98.44 98 GLY A N 1
ATOM 743 C CA . GLY A 1 98 ? -6.148 16.141 -0.534 1 98.44 98 GLY A CA 1
ATOM 744 C C . GLY A 1 98 ? -7.629 15.953 -0.806 1 98.44 98 GLY A C 1
ATOM 745 O O . GLY A 1 98 ? -8.125 16.359 -1.857 1 98.44 98 GLY A O 1
ATOM 746 N N . ASP A 1 99 ? -8.297 15.25 0.055 1 98.19 99 ASP A N 1
ATOM 747 C CA . ASP A 1 99 ? -9.734 15.016 -0.019 1 98.19 99 ASP A CA 1
ATOM 748 C C . ASP A 1 99 ? -10.523 16.234 0.455 1 98.19 99 ASP A C 1
ATOM 750 O O . ASP A 1 99 ? -10.664 16.453 1.659 1 98.19 99 ASP A O 1
ATOM 754 N N . GLY A 1 100 ? -11.023 17.047 -0.483 1 97.94 100 GLY A N 1
ATOM 755 C CA . GLY A 1 100 ? -11.82 18.219 -0.161 1 97.94 100 GLY A CA 1
ATOM 756 C C . GLY A 1 100 ? -10.977 19.422 0.189 1 97.94 100 GLY A C 1
ATOM 757 O O . GLY A 1 100 ? -11.461 20.359 0.84 1 97.94 100 GLY A O 1
ATOM 758 N N . THR A 1 101 ? -9.703 19.391 -0.159 1 98.56 101 THR A N 1
ATOM 759 C CA . THR A 1 101 ? -8.836 20.469 0.288 1 98.56 101 THR A CA 1
ATOM 760 C C . THR A 1 101 ? -8.461 21.391 -0.879 1 98.56 101 THR A C 1
ATOM 762 O O . THR A 1 101 ? -7.969 22.5 -0.675 1 98.56 101 THR A O 1
ATOM 765 N N . HIS A 1 102 ? -8.688 21 -2.072 1 98.31 102 HIS A N 1
ATOM 766 C CA . HIS A 1 102 ? -8.312 21.812 -3.23 1 98.31 102 HIS A CA 1
ATOM 767 C C . HIS A 1 102 ? -8.977 23.188 -3.184 1 98.31 102 HIS A C 1
ATOM 769 O O . HIS A 1 102 ? -8.312 24.203 -3.41 1 98.31 102 HIS A O 1
ATOM 775 N N . ARG A 1 103 ? -10.266 23.25 -2.875 1 97.69 103 ARG A N 1
ATOM 776 C CA . ARG A 1 103 ? -11.023 24.484 -2.842 1 97.69 103 ARG A CA 1
ATOM 777 C C . ARG A 1 103 ? -10.492 25.422 -1.765 1 97.69 103 ARG A C 1
ATOM 779 O O . ARG A 1 103 ? -10.711 26.641 -1.824 1 97.69 103 ARG A O 1
ATOM 786 N N . LEU A 1 104 ? -9.82 24.875 -0.785 1 98.5 104 LEU A N 1
ATOM 787 C CA . LEU A 1 104 ? -9.336 25.672 0.337 1 98.5 104 LEU A CA 1
ATOM 788 C C . LEU A 1 104 ? -8.156 26.547 -0.088 1 98.5 104 LEU A C 1
ATOM 790 O O . LEU A 1 104 ? -7.812 27.5 0.604 1 98.5 104 LEU A O 1
ATOM 794 N N . LEU A 1 105 ? -7.527 26.203 -1.233 1 98.44 105 LEU A N 1
ATOM 795 C CA . LEU A 1 105 ? -6.441 27.016 -1.761 1 98.44 105 LEU A CA 1
ATOM 796 C C . LEU A 1 105 ? -6.918 28.422 -2.066 1 98.44 105 LEU A C 1
ATOM 798 O O . LEU A 1 105 ? -6.145 29.391 -1.962 1 98.44 105 LEU A O 1
ATOM 802 N N . ASP A 1 106 ? -8.188 28.547 -2.375 1 98.19 106 ASP A N 1
ATOM 803 C CA . ASP A 1 106 ? -8.758 29.859 -2.676 1 98.19 106 ASP A CA 1
ATOM 804 C C . ASP A 1 106 ? -8.797 30.734 -1.429 1 98.19 106 ASP A C 1
ATOM 806 O O . ASP A 1 106 ? -8.984 31.953 -1.525 1 98.19 106 ASP A O 1
ATOM 810 N N . HIS A 1 107 ? -8.641 30.156 -0.308 1 98.81 107 HIS A N 1
ATOM 811 C CA . HIS A 1 107 ? -8.789 30.875 0.954 1 98.81 107 HIS A CA 1
ATOM 812 C C . HIS A 1 107 ? -7.465 30.922 1.712 1 98.81 107 HIS A C 1
ATOM 814 O O . HIS A 1 107 ? -7.422 31.359 2.861 1 98.81 107 HIS A O 1
ATOM 820 N N . LEU A 1 108 ? -6.395 30.422 1.083 1 98.88 108 LEU A N 1
ATOM 821 C CA . LEU A 1 108 ? -5.062 30.422 1.678 1 98.88 108 LEU A CA 1
ATOM 822 C C . LEU A 1 108 ? -4.344 31.734 1.409 1 98.88 108 LEU A C 1
ATOM 824 O O . LEU A 1 108 ? -4.219 32.156 0.257 1 98.88 108 LEU A O 1
ATOM 828 N N . VAL A 1 109 ? -3.912 32.375 2.428 1 98.81 109 VAL A N 1
ATOM 829 C CA . VAL A 1 109 ? -3.053 33.562 2.33 1 98.81 109 VAL A CA 1
ATOM 830 C C . VAL A 1 109 ? -1.631 33.188 2.752 1 98.81 109 VAL A C 1
ATOM 832 O O . VAL A 1 109 ? -1.415 32.688 3.855 1 98.81 109 VAL A O 1
ATOM 835 N N . VAL A 1 110 ? -0.71 33.5 1.896 1 98.44 110 VAL A N 1
ATOM 836 C CA . VAL A 1 110 ? 0.698 33.219 2.174 1 98.44 110 VAL A CA 1
ATOM 837 C C . VAL A 1 110 ? 1.376 34.5 2.658 1 98.44 110 VAL A C 1
ATOM 839 O O . VAL A 1 110 ? 1.452 35.5 1.921 1 98.44 110 VAL A O 1
ATOM 842 N N . VAL A 1 111 ? 1.837 34.469 3.877 1 97.19 111 VAL A N 1
ATOM 843 C CA . VAL A 1 111 ? 2.539 35.594 4.473 1 97.19 111 VAL A CA 1
ATOM 844 C C . VAL A 1 111 ? 4.047 35.406 4.289 1 97.19 111 VAL A C 1
ATOM 846 O O . VAL A 1 111 ? 4.676 34.625 4.988 1 97.19 111 VAL A O 1
ATOM 849 N N . ALA A 1 112 ? 4.609 36.188 3.385 1 94.44 112 ALA A N 1
ATOM 850 C CA . ALA A 1 112 ? 6.031 36.094 3.066 1 94.44 112 ALA A CA 1
ATOM 851 C C . ALA A 1 112 ? 6.863 36.938 4.02 1 94.44 112 ALA A C 1
ATOM 853 O O . ALA A 1 112 ? 6.602 38.156 4.191 1 94.44 112 ALA A O 1
ATOM 854 N N . LEU A 1 113 ? 7.879 36.344 4.539 1 91.25 113 LEU A N 1
ATOM 855 C CA . LEU A 1 113 ? 8.664 37 5.578 1 91.25 113 LEU A CA 1
ATOM 856 C C . LEU A 1 113 ? 9.883 37.688 4.977 1 91.25 113 LEU A C 1
ATOM 858 O O . LEU A 1 113 ? 10.664 38.312 5.699 1 91.25 113 LEU A O 1
ATOM 862 N N . ASP A 1 114 ? 10.125 37.562 3.684 1 87.38 114 ASP A N 1
ATOM 863 C CA . ASP A 1 114 ? 11.164 38.25 2.941 1 87.38 114 ASP A CA 1
ATOM 864 C C . ASP A 1 114 ? 10.75 38.469 1.483 1 87.38 114 ASP A C 1
ATOM 866 O O . ASP A 1 114 ? 9.773 37.875 1.021 1 87.38 114 ASP A O 1
ATOM 870 N N . GLN A 1 115 ? 11.523 39.281 0.811 1 89.88 115 GLN A N 1
ATOM 871 C CA . GLN A 1 115 ? 11.141 39.688 -0.535 1 89.88 115 GLN A CA 1
ATOM 872 C C . GLN A 1 115 ? 11.211 38.531 -1.513 1 89.88 115 GLN A C 1
ATOM 874 O O . GLN A 1 115 ? 10.375 38.406 -2.414 1 89.88 115 GLN A O 1
ATOM 879 N N . ASN A 1 116 ? 12.141 37.719 -1.396 1 90.25 116 ASN A N 1
ATOM 880 C CA . ASN A 1 116 ? 12.281 36.594 -2.305 1 90.25 116 ASN A CA 1
ATOM 881 C C . ASN A 1 116 ? 11.117 35.594 -2.164 1 90.25 116 ASN A C 1
ATOM 883 O O . ASN A 1 116 ? 10.594 35.094 -3.164 1 90.25 116 ASN A O 1
ATOM 887 N N . ALA A 1 117 ? 10.773 35.344 -0.935 1 93.06 117 ALA A N 1
ATOM 888 C CA . ALA A 1 117 ? 9.609 34.469 -0.691 1 93.06 117 ALA A CA 1
ATOM 889 C C . ALA A 1 117 ? 8.344 35.094 -1.265 1 93.06 117 ALA A C 1
ATOM 891 O O . ALA A 1 117 ? 7.496 34.406 -1.826 1 93.06 117 ALA A O 1
ATOM 892 N N . TYR A 1 118 ? 8.258 36.406 -1.154 1 94.25 118 TYR A N 1
ATOM 893 C CA . TYR A 1 118 ? 7.102 37.125 -1.693 1 94.25 118 TYR A CA 1
ATOM 894 C C . TYR A 1 118 ? 7.035 36.969 -3.209 1 94.25 118 TYR A C 1
ATOM 896 O O . TYR A 1 118 ? 5.977 36.656 -3.764 1 94.25 118 TYR A O 1
ATOM 904 N N . ASN A 1 119 ? 8.109 37.188 -3.803 1 94 119 ASN A N 1
ATOM 905 C CA . ASN A 1 119 ? 8.172 37.062 -5.254 1 94 119 ASN A CA 1
ATOM 906 C C . ASN A 1 119 ? 7.785 35.656 -5.715 1 94 119 ASN A C 1
ATOM 908 O O . ASN A 1 119 ? 7.055 35.5 -6.691 1 94 119 ASN A O 1
ATOM 912 N N . ARG A 1 120 ? 8.305 34.719 -5.004 1 94.44 120 ARG A N 1
ATOM 913 C CA . ARG A 1 120 ? 7.969 33.344 -5.332 1 94.44 120 ARG A CA 1
ATOM 914 C C . ARG A 1 120 ? 6.477 33.094 -5.152 1 94.44 120 ARG A C 1
ATOM 916 O O . ARG A 1 120 ? 5.848 32.438 -5.988 1 94.44 120 ARG A O 1
ATOM 923 N N . CYS A 1 121 ? 5.938 33.531 -4.043 1 96.31 121 CYS A N 1
ATOM 924 C CA . CYS A 1 121 ? 4.512 33.375 -3.785 1 96.31 121 CYS A CA 1
ATOM 925 C C . CYS A 1 121 ? 3.684 33.969 -4.93 1 96.31 121 CYS A C 1
ATOM 927 O O . CYS A 1 121 ? 2.754 33.312 -5.414 1 96.31 121 CYS A O 1
ATOM 929 N N . LEU A 1 122 ? 4.102 35.094 -5.441 1 96.62 122 LEU A N 1
ATOM 930 C CA . LEU A 1 122 ? 3.348 35.75 -6.488 1 96.62 122 LEU A CA 1
ATOM 931 C C . LEU A 1 122 ? 3.311 34.938 -7.762 1 96.62 122 LEU A C 1
ATOM 933 O O . LEU A 1 122 ? 2.373 35.031 -8.555 1 96.62 122 LEU A O 1
ATOM 937 N N . ILE A 1 123 ? 4.254 34.156 -7.895 1 95.56 123 ILE A N 1
ATOM 938 C CA . ILE A 1 123 ? 4.363 33.312 -9.102 1 95.56 123 ILE A CA 1
ATOM 939 C C . ILE A 1 123 ? 3.426 32.125 -9 1 95.56 123 ILE A C 1
ATOM 941 O O . ILE A 1 123 ? 2.832 31.703 -9.992 1 95.56 123 ILE A O 1
ATOM 945 N N . VAL A 1 124 ? 3.203 31.594 -7.812 1 95.56 124 VAL A N 1
ATOM 946 C CA . VAL A 1 124 ? 2.605 30.266 -7.75 1 95.56 124 VAL A CA 1
ATOM 947 C C . VAL A 1 124 ? 1.255 30.344 -7.043 1 95.56 124 VAL A C 1
ATOM 949 O O . VAL A 1 124 ? 0.501 29.359 -7.027 1 95.56 124 VAL A O 1
ATOM 952 N N . HIS A 1 125 ? 0.945 31.469 -6.422 1 96.81 125 HIS A N 1
ATOM 953 C CA . HIS A 1 125 ? -0.284 31.547 -5.641 1 96.81 125 HIS A CA 1
ATOM 954 C C . HIS A 1 125 ? -0.896 32.938 -5.73 1 96.81 125 HIS A C 1
ATOM 956 O O . HIS A 1 125 ? -0.19 33.906 -5.988 1 96.81 125 HIS A O 1
ATOM 962 N N . LYS A 1 126 ? -2.172 33.094 -5.5 1 96.62 126 LYS A N 1
ATOM 963 C CA . LYS A 1 126 ? -2.908 34.312 -5.773 1 96.62 126 LYS A CA 1
ATOM 964 C C . LYS A 1 126 ? -2.879 35.25 -4.574 1 96.62 126 LYS A C 1
ATOM 966 O O . LYS A 1 126 ? -2.807 36.469 -4.734 1 96.62 126 LYS A O 1
ATOM 971 N N . HIS A 1 127 ? -3.039 34.781 -3.355 1 98.31 127 HIS A N 1
ATOM 972 C CA . HIS A 1 127 ? -3.117 35.625 -2.172 1 98.31 127 HIS A CA 1
ATOM 973 C C . HIS A 1 127 ? -1.789 35.625 -1.42 1 98.31 127 HIS A C 1
ATOM 975 O O . HIS A 1 127 ? -1.517 34.75 -0.612 1 98.31 127 HIS A O 1
ATOM 981 N N . CYS A 1 128 ? -1.022 36.688 -1.659 1 97.81 128 CYS A N 1
ATOM 982 C CA . CYS A 1 128 ? 0.297 36.844 -1.058 1 97.81 128 CYS A CA 1
ATOM 983 C C . CYS A 1 128 ? 0.408 38.156 -0.318 1 97.81 128 CYS A C 1
ATOM 985 O O . CYS A 1 128 ? -0.033 39.219 -0.822 1 97.81 128 CYS A O 1
ATOM 987 N N . TYR A 1 129 ? 0.91 38.125 0.864 1 97.31 129 TYR A N 1
ATOM 988 C CA . TYR A 1 129 ? 1.143 39.344 1.658 1 97.31 129 TYR A CA 1
ATOM 989 C C . TYR A 1 129 ? 2.594 39.406 2.119 1 97.31 129 TYR A C 1
ATOM 991 O O . TYR A 1 129 ? 3.135 38.438 2.646 1 97.31 129 TYR A O 1
ATOM 999 N N . ALA A 1 130 ? 3.189 40.531 1.912 1 93.75 130 ALA A N 1
ATOM 1000 C CA . ALA A 1 130 ? 4.57 40.719 2.336 1 93.75 130 ALA A CA 1
ATOM 1001 C C . ALA A 1 130 ? 4.633 41.312 3.748 1 93.75 130 ALA A C 1
ATOM 1003 O O . ALA A 1 130 ? 4.199 42.438 3.98 1 93.75 130 ALA A O 1
ATOM 1004 N N . LEU A 1 131 ? 5.105 40.438 4.656 1 90.44 131 LEU A N 1
ATOM 1005 C CA . LEU A 1 131 ? 5.34 40.906 6.023 1 90.44 131 LEU A CA 1
ATOM 1006 C C . LEU A 1 131 ? 6.824 41.156 6.266 1 90.44 131 LEU A C 1
ATOM 1008 O O . LEU A 1 131 ? 7.473 40.438 7.016 1 90.44 131 LEU A O 1
ATOM 1012 N N . VAL A 1 132 ? 7.297 42.094 5.527 1 75.81 132 VAL A N 1
ATOM 1013 C CA . VAL A 1 132 ? 8.734 42.312 5.559 1 75.81 132 VAL A CA 1
ATOM 1014 C C . VAL A 1 132 ? 9.094 43.188 6.766 1 75.81 132 VAL A C 1
ATOM 1016 O O . VAL A 1 132 ? 8.406 44.156 7.062 1 75.81 132 VAL A O 1
ATOM 1019 N N . THR A 1 133 ? 9.859 42.625 7.652 1 65.69 133 THR A N 1
ATOM 1020 C CA . THR A 1 133 ? 10.344 43.344 8.828 1 65.69 133 THR A CA 1
ATOM 1021 C C . THR A 1 133 ? 11.656 44.062 8.516 1 65.69 133 THR A C 1
ATOM 1023 O O . THR A 1 133 ? 12.602 43.469 8 1 65.69 133 THR A O 1
ATOM 1026 N N . GLU A 1 134 ? 11.602 45.312 8.68 1 60.44 134 GLU A N 1
ATOM 1027 C CA . GLU A 1 134 ? 12.797 46.125 8.422 1 60.44 134 GLU A CA 1
ATOM 1028 C C . GLU A 1 134 ? 13.961 45.688 9.312 1 60.44 134 GLU A C 1
ATOM 1030 O O . GLU A 1 134 ? 13.789 45.469 10.516 1 60.44 134 GLU A O 1
ATOM 1035 N N . GLY A 1 135 ? 15.156 45.469 8.773 1 60.38 135 GLY A N 1
ATOM 1036 C CA . GLY A 1 135 ? 16.406 45.188 9.477 1 60.38 135 GLY A CA 1
ATOM 1037 C C . GLY A 1 135 ? 16.609 43.719 9.797 1 60.38 135 GLY A C 1
ATOM 1038 O O . GLY A 1 135 ? 17.656 43.344 10.336 1 60.38 135 GLY A O 1
ATOM 1039 N N . VAL A 1 136 ? 15.602 42.875 9.633 1 64.19 136 VAL A N 1
ATOM 1040 C CA . VAL A 1 136 ? 15.773 41.469 9.922 1 64.19 136 VAL A CA 1
ATOM 1041 C C . VAL A 1 136 ? 15.672 40.656 8.625 1 64.19 136 VAL A C 1
ATOM 1043 O O . VAL A 1 136 ? 14.805 40.938 7.789 1 64.19 136 VAL A O 1
ATOM 1046 N N . ASP A 1 137 ? 16.781 39.906 8.344 1 61.31 137 ASP A N 1
ATOM 1047 C CA . ASP A 1 137 ? 16.844 39.062 7.152 1 61.31 137 ASP A CA 1
ATOM 1048 C C . ASP A 1 137 ? 16.391 37.625 7.457 1 61.31 137 ASP A C 1
ATOM 1050 O O . ASP A 1 137 ? 17.078 36.906 8.18 1 61.31 137 ASP A O 1
ATOM 1054 N N . PHE A 1 138 ? 15.242 37.25 7.023 1 67.31 138 PHE A N 1
ATOM 1055 C CA . PHE A 1 138 ? 14.719 35.938 7.273 1 67.31 138 PHE A CA 1
ATOM 1056 C C . PHE A 1 138 ? 15.016 35 6.102 1 67.31 138 PHE A C 1
ATOM 1058 O O . PHE A 1 138 ? 14.266 34.062 5.848 1 67.31 138 PHE A O 1
ATOM 1065 N N . HIS A 1 139 ? 16.047 35.188 5.297 1 64.06 139 HIS A N 1
ATOM 1066 C CA . HIS A 1 139 ? 16.328 34.5 4.043 1 64.06 139 HIS A CA 1
ATOM 1067 C C . HIS A 1 139 ? 16.781 33.062 4.293 1 64.06 139 HIS A C 1
ATOM 1069 O O . HIS A 1 139 ? 16.562 32.188 3.465 1 64.06 139 HIS A O 1
ATOM 1075 N N . GLN A 1 140 ? 17.422 32.844 5.449 1 59.75 140 GLN A N 1
ATOM 1076 C CA . GLN A 1 140 ? 18.031 31.531 5.668 1 59.75 140 GLN A CA 1
ATOM 1077 C C . GLN A 1 140 ? 17.125 30.641 6.52 1 59.75 140 GLN A C 1
ATOM 1079 O O . GLN A 1 140 ? 16.156 31.109 7.109 1 59.75 140 GLN A O 1
ATOM 1084 N N . GLU A 1 141 ? 17.359 29.375 6.355 1 58.88 141 GLU A N 1
ATOM 1085 C CA . GLU A 1 141 ? 16.719 28.469 7.305 1 58.88 141 GLU A CA 1
ATOM 1086 C C . GLU A 1 141 ? 16.969 28.906 8.742 1 58.88 141 GLU A C 1
ATOM 1088 O O . GLU A 1 141 ? 18.109 29.172 9.125 1 58.88 141 GLU A O 1
ATOM 1093 N N . ALA A 1 142 ? 15.922 29.344 9.297 1 58.19 142 ALA A N 1
ATOM 1094 C CA . ALA A 1 142 ? 16.094 29.688 10.703 1 58.19 142 ALA A CA 1
ATOM 1095 C C . ALA A 1 142 ? 16.109 28.438 11.57 1 58.19 142 ALA A C 1
ATOM 1097 O O . ALA A 1 142 ? 15.117 27.703 11.617 1 58.19 142 ALA A O 1
ATOM 1098 N N . TYR A 1 143 ? 17.344 28.172 12.016 1 60.25 143 TYR A N 1
ATOM 1099 C CA . TYR A 1 143 ? 17.484 27 12.867 1 60.25 143 TYR A CA 1
ATOM 1100 C C . TYR A 1 143 ? 16.828 27.234 14.227 1 60.25 143 TYR A C 1
ATOM 1102 O O . TYR A 1 143 ? 16.891 28.344 14.773 1 60.25 143 TYR A O 1
ATOM 1110 N N . PHE A 1 144 ? 16.219 26.25 14.633 1 56.69 144 PHE A N 1
ATOM 1111 C CA . PHE A 1 144 ? 15.477 26.25 15.891 1 56.69 144 PHE A CA 1
ATOM 1112 C C . PHE A 1 144 ? 16.312 26.859 17.016 1 56.69 144 PHE A C 1
ATOM 1114 O O . PHE A 1 144 ? 17.484 26.516 17.172 1 56.69 144 PHE A O 1
ATOM 1121 N N . ARG A 1 145 ? 15.836 27.953 17.656 1 60.78 145 ARG A N 1
ATOM 1122 C CA . ARG A 1 145 ? 16.281 28.562 18.906 1 60.78 145 ARG A CA 1
ATOM 1123 C C . ARG A 1 145 ? 17.328 29.641 18.641 1 60.78 145 ARG A C 1
ATOM 1125 O O . ARG A 1 145 ? 17.906 30.188 19.578 1 60.78 145 ARG A O 1
ATOM 1132 N N . THR A 1 146 ? 17.531 29.953 17.328 1 72.88 146 THR A N 1
ATOM 1133 C CA . THR A 1 146 ? 18.359 31.109 17.047 1 72.88 146 THR A CA 1
ATOM 1134 C C . THR A 1 146 ? 17.578 32.406 17.281 1 72.88 146 THR A C 1
ATOM 1136 O O . THR A 1 146 ? 16.359 32.375 17.359 1 72.88 146 THR A O 1
ATOM 1139 N N . THR A 1 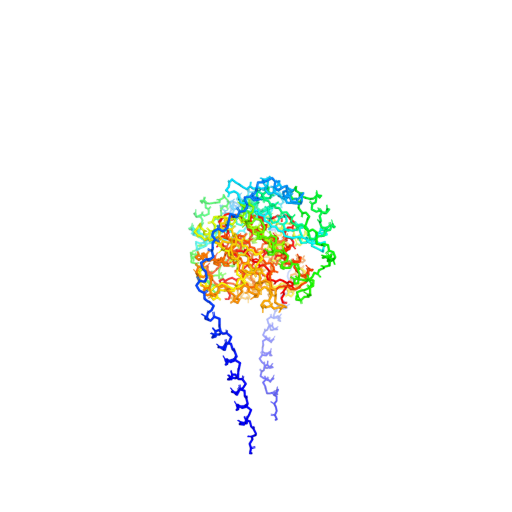147 ? 18.281 33.375 17.422 1 77.19 147 THR A N 1
ATOM 1140 C CA . THR A 1 147 ? 17.672 34.688 17.625 1 77.19 147 THR A CA 1
ATOM 1141 C C . THR A 1 147 ? 16.75 35.062 16.469 1 77.19 147 THR A C 1
ATOM 1143 O O . THR A 1 147 ? 15.656 35.594 16.672 1 77.19 147 THR A O 1
ATOM 1146 N N . GLN A 1 148 ? 17.203 34.75 15.297 1 75.69 148 GLN A N 1
ATOM 1147 C CA . GLN A 1 148 ? 16.391 35.031 14.117 1 75.69 148 GLN A CA 1
ATOM 1148 C C . GLN A 1 148 ? 15.109 34.188 14.117 1 75.69 148 GLN A C 1
ATOM 1150 O O . GLN A 1 148 ? 14.047 34.719 13.758 1 75.69 148 GLN A O 1
ATOM 1155 N N . TYR A 1 149 ? 15.25 33.031 14.484 1 77.44 149 TYR A N 1
ATOM 1156 C CA . TYR A 1 149 ? 14.086 32.156 14.602 1 77.44 149 TYR A CA 1
ATOM 1157 C C . TYR A 1 149 ? 13.086 32.719 15.617 1 77.44 149 TYR A C 1
ATOM 1159 O O . TYR A 1 149 ? 11.883 32.781 15.352 1 77.44 149 TYR A O 1
ATOM 1167 N N . LEU A 1 150 ? 13.578 33.125 16.734 1 79.5 150 LEU A N 1
ATOM 1168 C CA . LEU A 1 150 ? 12.719 33.656 17.797 1 79.5 150 LEU A CA 1
ATOM 1169 C C . LEU A 1 150 ? 11.961 34.906 17.312 1 79.5 150 LEU A C 1
ATOM 1171 O O . LEU A 1 150 ? 10.758 35.031 17.531 1 79.5 150 LEU A O 1
ATOM 1175 N N . LYS A 1 151 ? 12.68 35.688 16.672 1 82.38 151 LYS A N 1
ATOM 1176 C CA . LYS A 1 151 ? 12.055 36.906 16.141 1 82.38 151 LYS A CA 1
ATOM 1177 C C . LYS A 1 151 ? 10.953 36.562 15.141 1 82.38 151 LYS A C 1
ATOM 1179 O O . LYS A 1 151 ? 9.883 37.188 15.156 1 82.38 151 LYS A O 1
ATOM 1184 N N . MET A 1 152 ? 11.25 35.656 14.344 1 83.94 152 MET A N 1
ATOM 1185 C CA . MET A 1 152 ? 10.281 35.25 13.336 1 83.94 152 MET A CA 1
ATOM 1186 C C . MET A 1 152 ? 9.023 34.688 13.984 1 83.94 152 MET A C 1
ATOM 1188 O O . MET A 1 152 ? 7.906 35.031 13.586 1 83.94 152 MET A O 1
ATOM 1192 N N . MET A 1 153 ? 9.203 33.906 14.977 1 87.38 153 MET A N 1
ATOM 1193 C CA . MET A 1 153 ? 8.078 33.25 15.625 1 87.38 153 MET A CA 1
ATOM 1194 C C . MET A 1 153 ? 7.199 34.281 16.359 1 87.38 153 MET A C 1
ATOM 1196 O O . MET A 1 153 ? 5.973 34.188 16.312 1 87.38 153 MET A O 1
ATOM 1200 N N . TRP A 1 154 ? 7.832 35.25 16.969 1 90.81 154 TRP A N 1
ATOM 1201 C CA . TRP A 1 154 ? 7.055 36.25 17.703 1 90.81 154 TRP A CA 1
ATOM 1202 C C . TRP A 1 154 ? 6.398 37.219 16.75 1 90.81 154 TRP A C 1
ATOM 1204 O O . TRP A 1 154 ? 5.305 37.719 17.016 1 90.81 154 TRP A O 1
ATOM 1214 N N . ARG A 1 155 ? 7.102 37.469 15.617 1 89.88 155 ARG A N 1
ATOM 1215 C CA . ARG A 1 155 ? 6.477 38.281 14.586 1 89.88 155 ARG A CA 1
ATOM 1216 C C . ARG A 1 155 ? 5.199 37.625 14.07 1 89.88 155 ARG A C 1
ATOM 1218 O O . ARG A 1 155 ? 4.219 38.312 13.781 1 89.88 155 ARG A O 1
ATOM 1225 N N . ARG A 1 156 ? 5.215 36.375 13.977 1 93.25 156 ARG A N 1
ATOM 1226 C CA . ARG A 1 156 ? 4.035 35.625 13.578 1 93.25 156 ARG A CA 1
ATOM 1227 C C . ARG A 1 156 ? 2.881 35.844 14.547 1 93.25 156 ARG A C 1
ATOM 1229 O O . ARG A 1 156 ? 1.757 36.125 14.125 1 93.25 156 ARG A O 1
ATOM 1236 N N . ILE A 1 157 ? 3.135 35.75 15.852 1 95.88 157 ILE A N 1
ATOM 1237 C CA . ILE A 1 157 ? 2.105 35.906 16.875 1 95.88 157 ILE A CA 1
ATOM 1238 C C . ILE A 1 157 ? 1.525 37.312 16.797 1 95.88 157 ILE A C 1
ATOM 1240 O O . ILE A 1 157 ? 0.307 37.5 16.859 1 95.88 157 ILE A O 1
ATOM 1244 N N . ASP A 1 158 ? 2.432 38.281 16.625 1 94.69 158 ASP A N 1
ATOM 1245 C CA . ASP A 1 158 ? 2.01 39.656 16.5 1 94.69 158 ASP A CA 1
ATOM 1246 C C . ASP A 1 158 ? 1.113 39.844 15.273 1 94.69 158 ASP A C 1
ATOM 1248 O O . ASP A 1 158 ? 0.073 40.5 15.359 1 94.69 158 ASP A O 1
ATOM 1252 N N . PHE A 1 159 ? 1.518 39.312 14.195 1 95.88 159 PHE A N 1
ATOM 1253 C CA . PHE A 1 159 ? 0.756 39.406 12.961 1 95.88 159 PHE A CA 1
ATOM 1254 C C . PHE A 1 159 ? -0.618 38.781 13.117 1 95.88 159 PHE A C 1
ATOM 1256 O O . PHE A 1 159 ? -1.627 39.344 12.703 1 95.88 159 PHE A O 1
ATOM 1263 N N . LEU A 1 160 ? -0.699 37.594 13.695 1 98.19 160 LEU A N 1
ATOM 1264 C CA . LEU A 1 160 ? -1.955 36.875 13.875 1 98.19 160 LEU A CA 1
ATOM 1265 C C . LEU A 1 160 ? -2.912 37.656 14.766 1 98.19 160 LEU A C 1
ATOM 1267 O O . LEU A 1 160 ? -4.125 37.625 14.555 1 98.19 160 LEU A O 1
ATOM 1271 N N . GLN A 1 161 ? -2.354 38.375 15.766 1 97.69 161 GLN A N 1
ATOM 1272 C CA . GLN A 1 161 ? -3.158 39.281 16.578 1 97.69 161 GLN A CA 1
ATOM 1273 C C . GLN A 1 161 ? -3.832 40.344 15.727 1 97.69 161 GLN A C 1
ATOM 1275 O O . GLN A 1 161 ? -5.012 40.656 15.914 1 97.69 161 GLN A O 1
ATOM 1280 N N . THR A 1 162 ? -3.051 40.875 14.789 1 97 162 THR A N 1
ATOM 1281 C CA . THR A 1 162 ? -3.566 41.906 13.891 1 97 162 THR A CA 1
ATOM 1282 C C . THR A 1 162 ? -4.727 41.375 13.062 1 97 162 THR A C 1
ATOM 1284 O O . THR A 1 162 ? -5.734 42.031 12.875 1 97 162 THR A O 1
ATOM 1287 N N . VAL A 1 163 ? -4.59 40.156 12.562 1 98.38 163 VAL A N 1
ATOM 1288 C CA . VAL A 1 163 ? -5.629 39.531 11.758 1 98.38 163 VAL A CA 1
ATOM 1289 C C . VAL A 1 163 ? -6.914 39.406 12.578 1 98.38 163 VAL A C 1
ATOM 1291 O O . VAL A 1 163 ? -8 39.719 12.086 1 98.38 163 VAL A O 1
ATOM 1294 N N . LEU A 1 164 ? -6.816 38.969 13.836 1 98.69 164 LEU A N 1
ATOM 1295 C CA . LEU A 1 164 ? -7.969 38.875 14.719 1 98.69 164 LEU A CA 1
ATOM 1296 C C . LEU A 1 164 ? -8.609 40.25 14.945 1 98.69 164 LEU A C 1
ATOM 1298 O O . LEU A 1 164 ? -9.836 40.375 14.93 1 98.69 164 LEU A O 1
ATOM 1302 N N . GLN A 1 165 ? -7.832 41.281 15.109 1 98.06 165 GLN A N 1
ATOM 1303 C CA . GLN A 1 165 ? -8.312 42.625 15.359 1 98.06 165 GLN A CA 1
ATOM 1304 C C . GLN A 1 165 ? -9.078 43.188 14.148 1 98.06 165 GLN A C 1
ATOM 1306 O O . GLN A 1 165 ? -9.977 44 14.297 1 98.06 165 GLN A O 1
ATOM 1311 N N . LEU A 1 166 ? -8.656 42.688 13.008 1 97.75 166 LEU A N 1
ATOM 1312 C CA . LEU A 1 166 ? -9.32 43.094 11.773 1 97.75 166 LEU A CA 1
ATOM 1313 C C . LEU A 1 166 ? -10.648 42.375 11.594 1 97.75 166 LEU A C 1
ATOM 1315 O O . LEU A 1 166 ? -11.383 42.625 10.641 1 97.75 166 LEU A O 1
ATOM 1319 N N . GLY A 1 167 ? -10.945 41.375 12.461 1 98.25 167 GLY A N 1
ATOM 1320 C CA . GLY A 1 167 ? -12.25 40.75 12.484 1 98.25 167 GLY A CA 1
ATOM 1321 C C . GLY A 1 167 ? -12.266 39.406 11.773 1 98.25 167 GLY A C 1
ATOM 1322 O O . GLY A 1 167 ? -13.336 38.875 11.484 1 98.25 167 GLY A O 1
ATOM 1323 N N . TYR A 1 168 ? -11.109 38.875 11.422 1 98.75 168 TYR A N 1
ATOM 1324 C CA . TYR A 1 168 ? -11.047 37.594 10.703 1 98.75 168 TYR A CA 1
ATOM 1325 C C . TYR A 1 168 ? -10.609 36.469 11.625 1 98.75 168 TYR A C 1
ATOM 1327 O O . TYR A 1 168 ? -9.68 36.625 12.414 1 98.75 168 TYR A O 1
ATOM 1335 N N . SER A 1 169 ? -11.375 35.344 11.594 1 98.81 169 SER A N 1
ATOM 1336 C CA . SER A 1 169 ? -10.867 34.062 12.133 1 98.81 169 SER A CA 1
ATOM 1337 C C . SER A 1 169 ? -9.836 33.438 11.203 1 98.81 169 SER A C 1
ATOM 1339 O O . SER A 1 169 ? -9.758 33.812 10.023 1 98.81 169 SER A O 1
ATOM 1341 N N . PHE A 1 170 ? -9.016 32.594 11.75 1 98.88 170 PHE A N 1
ATOM 1342 C CA . PHE A 1 170 ? -8.039 31.984 10.844 1 98.88 170 PHE A CA 1
ATOM 1343 C C . PHE A 1 170 ? -7.723 30.562 11.258 1 98.88 170 PHE A C 1
ATOM 1345 O O . PHE A 1 170 ? -7.855 30.203 12.43 1 98.88 170 PHE A O 1
ATOM 1352 N N . VAL A 1 171 ? -7.426 29.734 10.32 1 98.88 171 VAL A N 1
ATOM 1353 C CA . VAL A 1 171 ? -6.605 28.547 10.5 1 98.88 171 VAL A CA 1
ATOM 1354 C C . VAL A 1 171 ? -5.152 28.859 10.141 1 98.88 171 VAL A C 1
ATOM 1356 O O . VAL A 1 171 ? -4.852 29.219 9 1 98.88 171 VAL A O 1
ATOM 1359 N N . PHE A 1 172 ? -4.324 28.75 11.086 1 98.88 172 PHE A N 1
ATOM 1360 C CA . PHE A 1 172 ? -2.904 28.891 10.789 1 98.88 172 PHE A CA 1
ATOM 1361 C C . PHE A 1 172 ? -2.27 27.516 10.555 1 98.88 172 PHE A C 1
ATOM 1363 O O . PHE A 1 172 ? -2.58 26.562 11.258 1 98.88 172 PHE A O 1
ATOM 1370 N N . THR A 1 173 ? -1.354 27.438 9.633 1 98.81 173 THR A N 1
ATOM 1371 C CA . THR A 1 173 ? -0.673 26.188 9.328 1 98.81 173 THR A CA 1
ATOM 1372 C C . THR A 1 173 ? 0.764 26.453 8.883 1 98.81 173 THR A C 1
ATOM 1374 O O . THR A 1 173 ? 1.007 27.266 7.992 1 98.81 173 THR A O 1
ATOM 1377 N N . ASP A 1 174 ? 1.715 25.766 9.523 1 97.12 174 ASP A N 1
ATOM 1378 C CA . ASP A 1 174 ? 3.072 25.781 8.984 1 97.12 174 ASP A CA 1
ATOM 1379 C C . ASP A 1 174 ? 3.115 25.172 7.594 1 97.12 174 ASP A C 1
ATOM 1381 O O . ASP A 1 174 ? 2.242 24.375 7.23 1 97.12 174 ASP A O 1
ATOM 1385 N N . ALA A 1 175 ? 4.121 25.5 6.883 1 96.94 175 ALA A N 1
ATOM 1386 C CA . ALA A 1 175 ? 4.23 25.031 5.508 1 96.94 175 ALA A CA 1
ATOM 1387 C C . ALA A 1 175 ? 4.695 23.578 5.469 1 96.94 175 ALA A C 1
ATOM 1389 O O . ALA A 1 175 ? 4.598 22.906 4.434 1 96.94 175 ALA A O 1
ATOM 1390 N N . ASP A 1 176 ? 5.281 23.078 6.547 1 97.25 176 ASP A N 1
ATOM 1391 C CA . ASP A 1 176 ? 5.684 21.672 6.57 1 97.25 176 ASP A CA 1
ATOM 1392 C C . ASP A 1 176 ? 4.574 20.797 7.129 1 97.25 176 ASP A C 1
ATOM 1394 O O . ASP A 1 176 ? 4.844 19.781 7.781 1 97.25 176 ASP A O 1
ATOM 1398 N N . ILE A 1 177 ? 3.355 21.172 7.004 1 98.56 177 ILE A N 1
ATOM 1399 C CA . ILE A 1 177 ? 2.162 20.391 7.312 1 98.56 177 ILE A CA 1
ATOM 1400 C C . ILE A 1 177 ? 1.437 20.016 6.023 1 98.56 177 ILE A C 1
ATOM 1402 O O . ILE A 1 177 ? 1.062 20.891 5.238 1 98.56 177 ILE A O 1
ATOM 1406 N N . MET A 1 178 ? 1.294 18.734 5.824 1 98.75 178 MET A N 1
ATOM 1407 C CA . MET A 1 178 ? 0.552 18.25 4.668 1 98.75 178 MET A CA 1
ATOM 1408 C C . MET A 1 178 ? -0.945 18.203 4.957 1 98.75 178 MET A C 1
ATOM 1410 O O . MET A 1 178 ? -1.365 17.734 6.012 1 98.75 178 MET A O 1
ATOM 1414 N N . TRP A 1 179 ? -1.753 18.719 4.035 1 98.88 179 TRP A N 1
ATOM 1415 C CA . TRP A 1 179 ? -3.209 18.672 4.121 1 98.88 179 TRP A CA 1
ATOM 1416 C C . TRP A 1 179 ? -3.771 17.516 3.299 1 98.88 179 TRP A C 1
ATOM 1418 O O . TRP A 1 179 ? -3.66 17.516 2.07 1 98.88 179 TRP A O 1
ATOM 1428 N N . PHE 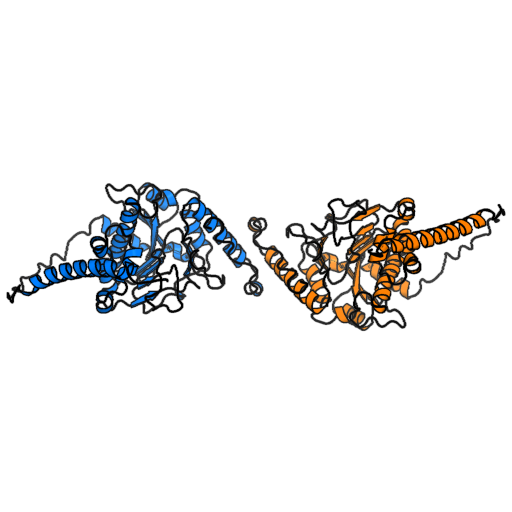A 1 180 ? -4.414 16.547 3.961 1 98.75 180 PHE A N 1
ATOM 1429 C CA . PHE A 1 180 ? -4.871 15.344 3.277 1 98.75 180 PHE A CA 1
ATOM 1430 C C . PHE A 1 180 ? -6.391 15.281 3.256 1 98.75 180 PHE A C 1
ATOM 1432 O O . PHE A 1 180 ? -6.977 14.555 2.451 1 98.75 180 PHE A O 1
ATOM 1439 N N . ARG A 1 181 ? -7.027 16 4.117 1 98.81 181 ARG A N 1
ATOM 1440 C CA . ARG A 1 181 ? -8.484 16.047 4.199 1 98.81 181 ARG A CA 1
ATOM 1441 C C . ARG A 1 181 ? -8.961 17.344 4.824 1 98.81 181 ARG A C 1
ATOM 1443 O O . ARG A 1 181 ? -8.297 17.906 5.703 1 98.81 181 ARG A O 1
ATOM 1450 N N . ASP A 1 182 ? -10.125 17.797 4.398 1 98.69 182 ASP A N 1
ATOM 1451 C CA . ASP A 1 182 ? -10.719 19 4.961 1 98.69 182 ASP A CA 1
ATOM 1452 C C . ASP A 1 182 ? -10.836 18.906 6.48 1 98.69 182 ASP A C 1
ATOM 1454 O O . ASP A 1 182 ? -11.539 18.031 6.996 1 98.69 182 ASP A O 1
ATOM 1458 N N . PRO A 1 183 ? -10.156 19.797 7.207 1 98.69 183 PRO A N 1
ATOM 1459 C CA . PRO A 1 183 ? -10.141 19.688 8.664 1 98.69 183 PRO A CA 1
ATOM 1460 C C . PRO A 1 183 ? -11.367 20.328 9.312 1 98.69 183 PRO A C 1
ATOM 1462 O O . PRO A 1 183 ? -11.609 20.141 10.508 1 98.69 183 PRO A O 1
ATOM 1465 N N . PHE A 1 184 ? -12.141 21.078 8.68 1 98.44 184 PHE A N 1
ATOM 1466 C CA . PHE A 1 184 ? -13.148 21.953 9.25 1 98.44 184 PHE A CA 1
ATOM 1467 C C . PHE A 1 184 ? -14.234 21.141 9.961 1 98.44 184 PHE A C 1
ATOM 1469 O O . PHE A 1 184 ? -14.711 21.531 11.031 1 98.44 184 PHE A O 1
ATOM 1476 N N . PRO A 1 185 ? -14.562 19.953 9.398 1 98.12 185 PRO A N 1
ATOM 1477 C CA . PRO A 1 185 ? -15.578 19.172 10.102 1 98.12 185 PRO A CA 1
ATOM 1478 C C . PRO A 1 185 ? -15.094 18.656 11.453 1 98.12 185 PRO A C 1
ATOM 1480 O O . PRO A 1 185 ? -15.898 18.203 12.273 1 98.12 185 PRO A O 1
ATOM 1483 N N . ARG A 1 186 ? -13.789 18.703 11.695 1 98.31 186 ARG A N 1
ATOM 1484 C CA . ARG A 1 186 ? -13.234 18.141 12.922 1 98.31 186 ARG A CA 1
ATOM 1485 C C . ARG A 1 186 ? -13 19.219 13.969 1 98.31 186 ARG A C 1
ATOM 1487 O O . ARG A 1 186 ? -12.617 18.906 15.109 1 98.31 186 ARG A O 1
ATOM 1494 N N . PHE A 1 187 ? -13.242 20.484 13.625 1 98.5 187 PHE A N 1
ATOM 1495 C CA . PHE A 1 187 ? -13.039 21.578 14.578 1 98.5 187 PHE A CA 1
ATOM 1496 C C . PHE A 1 187 ? -14.195 21.656 15.562 1 98.5 187 PHE A C 1
ATOM 1498 O O . PHE A 1 187 ? -15.328 21.328 15.227 1 98.5 187 PHE A O 1
ATOM 1505 N N . PHE A 1 188 ? -13.875 22.109 16.734 1 98.25 188 PHE A N 1
ATOM 1506 C CA . PHE A 1 188 ? -14.875 22.344 17.766 1 98.25 188 PHE A CA 1
ATOM 1507 C C . PHE A 1 188 ? -15.594 23.656 17.562 1 98.25 188 PHE A C 1
ATOM 1509 O O . PHE A 1 188 ? -14.977 24.734 17.609 1 98.25 188 PHE A O 1
ATOM 1516 N N . PRO A 1 189 ? -16.859 23.625 17.391 1 96.88 189 PRO A N 1
ATOM 1517 C CA . PRO A 1 189 ? -17.594 24.875 17.109 1 96.88 189 PRO A CA 1
ATOM 1518 C C . PRO A 1 189 ? -17.594 25.828 18.297 1 96.88 189 PRO A C 1
ATOM 1520 O O . PRO A 1 189 ? -17.672 27.047 18.109 1 96.88 189 PRO A O 1
ATOM 1523 N N . ASP A 1 190 ? -17.453 25.344 19.5 1 96.38 190 ASP A N 1
ATOM 1524 C CA . ASP A 1 190 ? -17.578 26.188 20.672 1 96.38 190 ASP A CA 1
ATOM 1525 C C . ASP A 1 190 ? -16.203 26.703 21.125 1 96.38 190 ASP A C 1
ATOM 1527 O O . ASP A 1 190 ? -16.109 27.484 22.078 1 96.38 190 ASP A O 1
ATOM 1531 N N . ALA A 1 191 ? -15.172 26.281 20.516 1 98.31 191 ALA A N 1
ATOM 1532 C CA . ALA A 1 191 ? -13.82 26.672 20.938 1 98.31 191 ALA A CA 1
ATOM 1533 C C . ALA A 1 191 ? -13.453 28.047 20.375 1 98.31 191 ALA A C 1
ATOM 1535 O O . ALA A 1 191 ? -13.797 28.359 19.234 1 98.31 191 ALA A O 1
ATOM 1536 N N . ASP A 1 192 ? -12.781 28.875 21.188 1 98.56 192 ASP A N 1
ATOM 1537 C CA . ASP A 1 192 ? -12.203 30.125 20.734 1 98.56 192 ASP A CA 1
ATOM 1538 C C . ASP A 1 192 ? -10.844 29.891 20.078 1 98.56 192 ASP A C 1
ATOM 1540 O O . ASP A 1 192 ? -10.547 30.469 19.016 1 98.56 192 ASP A O 1
ATOM 1544 N N . PHE A 1 193 ? -10.094 29.078 20.734 1 98.69 193 PHE A N 1
ATOM 1545 C CA . PHE A 1 193 ? -8.719 28.75 20.391 1 98.69 193 PHE A CA 1
ATOM 1546 C C . PHE A 1 193 ? -8.516 27.234 20.375 1 98.69 193 PHE A C 1
ATOM 1548 O O . PHE A 1 193 ? -8.68 26.578 21.406 1 98.69 193 PHE A O 1
ATOM 1555 N N . GLN A 1 194 ? -8.227 26.672 19.281 1 98.81 194 GLN A N 1
ATOM 1556 C CA . GLN A 1 194 ? -7.961 25.234 19.203 1 98.81 194 GLN A CA 1
ATOM 1557 C C . GLN A 1 194 ? -6.676 24.969 18.422 1 98.81 194 GLN A C 1
ATOM 1559 O O . GLN A 1 194 ? -6.406 25.625 17.406 1 98.81 194 GLN A O 1
ATOM 1564 N N . ILE A 1 195 ? -5.848 24.016 18.891 1 98.81 195 ILE A N 1
ATOM 1565 C CA . ILE A 1 195 ? -4.461 23.906 18.453 1 98.81 195 ILE A CA 1
ATOM 1566 C C . ILE A 1 195 ? -4.059 22.438 18.375 1 98.81 195 ILE A C 1
ATOM 1568 O O . ILE A 1 195 ? -4.5 21.625 19.188 1 98.81 195 ILE A O 1
ATOM 1572 N N . SER A 1 196 ? -3.225 22.141 17.422 1 98.75 196 SER A N 1
ATOM 1573 C CA . SER A 1 196 ? -2.682 20.781 17.281 1 98.75 196 SER A CA 1
ATOM 1574 C C . SER A 1 196 ? -1.713 20.469 18.422 1 98.75 196 SER A C 1
ATOM 1576 O O . SER A 1 196 ? -1.35 21.344 19.203 1 98.75 196 SER A O 1
ATOM 1578 N N . CYS A 1 197 ? -1.354 19.172 18.453 1 98.5 197 CYS A N 1
ATOM 1579 C CA . CYS A 1 197 ? -0.516 18.734 19.562 1 98.5 197 CYS A CA 1
ATOM 1580 C C . CYS A 1 197 ? 0.696 17.953 19.062 1 98.5 197 CYS A C 1
ATOM 1582 O O . CYS A 1 197 ? 0.608 17.234 18.062 1 98.5 197 CYS A O 1
ATOM 1584 N N . ASP A 1 198 ? 1.79 18.141 19.75 1 97.44 198 ASP A N 1
ATOM 1585 C CA . ASP A 1 198 ? 2.881 17.188 19.609 1 97.44 198 ASP A CA 1
ATOM 1586 C C . ASP A 1 198 ? 2.541 15.859 20.297 1 97.44 198 ASP A C 1
ATOM 1588 O O . ASP A 1 198 ? 2.973 14.797 19.844 1 97.44 198 ASP A O 1
ATOM 1592 N N . LYS A 1 199 ? 1.883 16.062 21.391 1 97.81 199 LYS A N 1
ATOM 1593 C CA . LYS A 1 199 ? 1.38 14.906 22.141 1 97.81 199 LYS A CA 1
ATOM 1594 C C . LYS A 1 199 ? -0.033 15.156 22.656 1 97.81 199 LYS A C 1
ATOM 1596 O O . LYS A 1 199 ? -0.269 16.109 23.391 1 97.81 199 LYS A O 1
ATOM 1601 N N . PHE A 1 200 ? -0.944 14.344 22.281 1 98.56 200 PHE A N 1
ATOM 1602 C CA . PHE A 1 200 ? -2.338 14.383 22.719 1 98.56 200 PHE A CA 1
ATOM 1603 C C . PHE A 1 200 ? -2.635 13.266 23.703 1 98.56 200 PHE A C 1
ATOM 1605 O O . PHE A 1 200 ? -2.332 12.102 23.438 1 98.56 200 PHE A O 1
ATOM 1612 N N . PHE A 1 201 ? -3.23 13.539 24.75 1 97.56 201 PHE A N 1
ATOM 1613 C CA . PHE A 1 201 ? -3.375 12.555 25.812 1 97.56 201 PHE A CA 1
ATOM 1614 C C . PHE A 1 201 ? -4.812 12.055 25.891 1 97.56 201 PHE A C 1
ATOM 1616 O O . PHE A 1 201 ? -5.199 11.43 26.875 1 97.56 201 PHE A O 1
ATOM 1623 N N . GLY A 1 202 ? -5.68 12.352 24.969 1 96.75 202 GLY A N 1
ATOM 1624 C CA . GLY A 1 202 ? -6.957 11.656 24.906 1 96.75 202 GLY A CA 1
ATOM 1625 C C . GLY A 1 202 ? -8.148 12.578 25.078 1 96.75 202 GLY A C 1
ATOM 1626 O O . GLY A 1 202 ? -9.25 12.266 24.609 1 96.75 202 GLY A O 1
ATOM 1627 N N . ARG A 1 203 ? -7.93 13.719 25.75 1 97.19 203 ARG A N 1
ATOM 1628 C CA . ARG A 1 203 ? -9.039 14.648 25.953 1 97.19 203 ARG A CA 1
ATOM 1629 C C . ARG A 1 203 ? -8.703 16.031 25.406 1 97.19 203 ARG A C 1
ATOM 1631 O O . ARG A 1 203 ? -7.641 16.578 25.688 1 97.19 203 ARG A O 1
ATOM 1638 N N . SER A 1 204 ? -9.594 16.672 24.719 1 98.5 204 SER A N 1
ATOM 1639 C CA . SER A 1 204 ? -9.352 17.906 23.984 1 98.5 204 SER A CA 1
ATOM 1640 C C . SER A 1 204 ? -9.273 19.109 24.922 1 98.5 204 SER A C 1
ATOM 1642 O O . SER A 1 204 ? -8.805 20.188 24.531 1 98.5 204 SER A O 1
ATOM 1644 N N . ASP A 1 205 ? -9.781 18.984 26.156 1 96.81 205 ASP A N 1
ATOM 1645 C CA . ASP A 1 205 ? -9.758 20.109 27.094 1 96.81 205 ASP A CA 1
ATOM 1646 C C . ASP A 1 205 ? -8.711 19.891 28.188 1 96.81 205 ASP A C 1
ATOM 1648 O O . ASP A 1 205 ? -8.664 20.656 29.156 1 96.81 205 ASP A O 1
ATOM 1652 N N . ASP A 1 206 ? -7.879 18.859 28.031 1 96.94 206 ASP A N 1
ATOM 1653 C CA . ASP A 1 206 ? -6.832 18.562 29 1 96.94 206 ASP A CA 1
ATOM 1654 C C . ASP A 1 206 ? -5.613 19.469 28.797 1 96.94 206 ASP A C 1
ATOM 1656 O O . ASP A 1 206 ? -4.922 19.359 27.781 1 96.94 206 ASP A O 1
ATOM 1660 N N . MET A 1 207 ? -5.273 20.281 29.79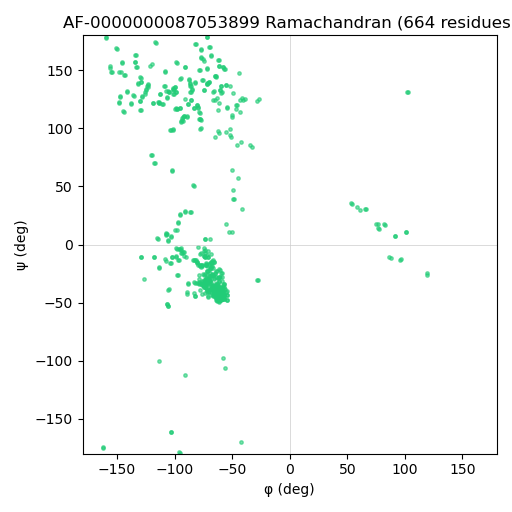7 1 95.75 207 MET A N 1
ATOM 1661 C CA . MET A 1 207 ? -4.188 21.25 29.688 1 95.75 207 MET A CA 1
ATOM 1662 C C . MET A 1 207 ? -2.832 20.562 29.75 1 95.75 207 MET A C 1
ATOM 1664 O O . MET A 1 207 ? -1.802 21.172 29.469 1 95.75 207 MET A O 1
ATOM 1668 N N . GLU A 1 208 ? -2.855 19.25 30 1 95.94 208 GLU A N 1
ATOM 1669 C CA . GLU A 1 208 ? -1.601 18.516 30.031 1 95.94 208 GLU A CA 1
ATOM 1670 C C . GLU A 1 208 ? -1.132 18.156 28.625 1 95.94 208 GLU A C 1
ATOM 1672 O O . GLU A 1 208 ? 0.012 17.734 28.422 1 95.94 208 GLU A O 1
ATOM 1677 N N . ASN A 1 209 ? -2.064 18.312 27.641 1 97.94 209 ASN A N 1
ATOM 1678 C CA . ASN A 1 209 ? -1.629 18.109 26.266 1 97.94 209 ASN A CA 1
ATOM 1679 C C . ASN A 1 209 ? -0.462 19.031 25.906 1 97.94 209 ASN A C 1
ATOM 1681 O O . ASN A 1 209 ? -0.305 20.094 26.5 1 97.94 209 ASN A O 1
ATOM 1685 N N . ARG A 1 210 ? 0.358 18.594 25 1 97.31 210 ARG A N 1
ATOM 1686 C CA . ARG A 1 210 ? 1.499 19.375 24.547 1 97.31 210 ARG A CA 1
ATOM 1687 C C . ARG A 1 210 ? 1.227 20 23.172 1 97.31 210 ARG A C 1
ATOM 1689 O O . ARG A 1 210 ? 1.451 19.359 22.141 1 97.31 210 ARG A O 1
ATOM 1696 N N . PRO A 1 211 ? 0.841 21.25 23.172 1 97.56 211 PRO A N 1
ATOM 1697 C CA . PRO A 1 211 ? 0.441 21.875 21.922 1 97.56 211 PRO A CA 1
ATOM 1698 C C . PRO A 1 211 ? 1.623 22.156 20.984 1 97.56 211 PRO A C 1
ATOM 1700 O O . PRO A 1 211 ? 2.764 22.25 21.453 1 97.56 211 PRO A O 1
ATOM 1703 N N . ASN A 1 212 ? 1.372 22.156 19.766 1 96.5 212 ASN A N 1
ATOM 1704 C CA . ASN A 1 212 ? 2.271 22.562 18.688 1 96.5 212 ASN A CA 1
ATOM 1705 C C . ASN A 1 212 ? 1.71 23.75 17.906 1 96.5 212 ASN A C 1
ATOM 1707 O O . ASN A 1 212 ? 0.611 23.672 17.359 1 96.5 212 ASN A O 1
ATOM 1711 N N . GLY A 1 213 ? 2.43 24.828 17.859 1 95.38 213 GLY A N 1
ATOM 1712 C CA . GLY A 1 213 ? 1.946 26.078 17.297 1 95.38 213 GLY A CA 1
ATOM 1713 C C . GLY A 1 213 ? 1.858 26.062 15.789 1 95.38 213 GLY A C 1
ATOM 1714 O O . GLY A 1 213 ? 1.484 27.062 15.172 1 95.38 213 GLY A O 1
ATOM 1715 N N . GLY A 1 214 ? 2.121 24.922 15.148 1 97 214 GLY A N 1
ATOM 1716 C CA . GLY A 1 214 ? 2.186 24.875 13.695 1 97 214 GLY A CA 1
ATOM 1717 C C . GLY A 1 214 ? 0.818 24.797 13.039 1 97 214 GLY A C 1
ATOM 1718 O O . GLY A 1 214 ? 0.688 25.047 11.836 1 97 214 GLY A O 1
ATOM 1719 N N . PHE A 1 215 ? -0.195 24.453 13.836 1 98.75 215 PHE A N 1
ATOM 1720 C CA . PHE A 1 215 ? -1.546 24.344 13.289 1 98.75 215 PHE A CA 1
ATOM 1721 C C . PHE A 1 215 ? -2.582 24.719 14.344 1 98.75 215 PHE A C 1
ATOM 1723 O O . PHE A 1 215 ? -2.619 24.125 15.422 1 98.75 215 PHE A O 1
ATOM 1730 N N . ASN A 1 216 ? -3.42 25.703 14.078 1 98.69 216 ASN A N 1
ATOM 1731 C CA . ASN A 1 216 ? -4.492 26.078 15 1 98.69 216 ASN A CA 1
ATOM 1732 C C . ASN A 1 216 ? -5.633 26.781 14.273 1 98.69 216 ASN A C 1
ATOM 1734 O O . ASN A 1 216 ? -5.453 27.266 13.156 1 98.69 216 ASN A O 1
ATOM 1738 N N . TYR A 1 217 ? -6.762 26.672 14.773 1 98.88 217 TYR A N 1
ATOM 1739 C CA . TYR A 1 217 ? -7.941 27.422 14.359 1 98.88 217 TYR A CA 1
ATOM 1740 C C . TYR A 1 217 ? -8.398 28.359 15.461 1 98.88 217 TYR A C 1
ATOM 1742 O O . TYR A 1 217 ? -8.711 27.922 16.578 1 98.88 217 TYR A O 1
ATOM 1750 N N . VAL A 1 218 ? -8.469 29.656 15.141 1 98.88 218 VAL A N 1
ATOM 1751 C CA . VAL A 1 218 ? -8.773 30.672 16.125 1 98.88 218 VAL A CA 1
ATOM 1752 C C . VAL A 1 218 ? -9.922 31.547 15.625 1 98.88 218 VAL A C 1
ATOM 1754 O O . VAL A 1 218 ? -9.867 32.062 14.508 1 98.88 218 VAL A O 1
ATOM 1757 N N . LYS A 1 219 ? -10.891 31.688 16.406 1 98.69 219 LYS A N 1
ATOM 1758 C CA . LYS A 1 219 ? -12.016 32.562 16.078 1 98.69 219 LYS A CA 1
ATOM 1759 C C . LYS A 1 219 ? -11.75 34 16.516 1 98.69 219 LYS A C 1
ATOM 1761 O O . LYS A 1 219 ? -11.211 34.219 17.594 1 98.69 219 LYS A O 1
ATOM 1766 N N . SER A 1 220 ? -12.148 34.906 15.617 1 98.75 220 SER A N 1
ATOM 1767 C CA . SER A 1 220 ? -11.969 36.281 15.969 1 98.75 220 SER A CA 1
ATOM 1768 C C . SER A 1 220 ? -13.055 36.75 16.938 1 98.75 220 SER A C 1
ATOM 1770 O O . SER A 1 220 ? -14.234 36.781 16.594 1 98.75 220 SER A O 1
ATOM 1772 N N . ASN A 1 221 ? -12.688 37.062 18.141 1 98.31 221 ASN A N 1
ATOM 1773 C CA . ASN A 1 221 ? -13.531 37.688 19.172 1 98.31 221 ASN A CA 1
ATOM 1774 C C . ASN A 1 221 ? -12.688 38.344 20.25 1 98.31 221 ASN A C 1
ATOM 1776 O O . ASN A 1 221 ? -11.461 38.312 20.188 1 98.31 221 ASN A O 1
ATOM 1780 N N . ASN A 1 222 ? -13.305 38.938 21.156 1 97.88 222 ASN A N 1
ATOM 1781 C CA . ASN A 1 222 ? -12.594 39.719 22.156 1 97.88 222 ASN A CA 1
ATOM 1782 C C . ASN A 1 222 ? -11.68 38.844 23.016 1 97.88 222 ASN A C 1
ATOM 1784 O O . ASN A 1 222 ? -10.602 39.25 23.406 1 97.88 222 ASN A O 1
ATOM 1788 N N . ARG A 1 223 ? -12.086 37.656 23.297 1 98.19 223 ARG A N 1
ATOM 1789 C CA . ARG A 1 223 ? -11.305 36.75 24.125 1 98.19 223 ARG A CA 1
ATOM 1790 C C . ARG A 1 223 ? -10 36.375 23.438 1 98.19 223 ARG A C 1
ATOM 1792 O O . ARG A 1 223 ? -8.93 36.406 24.047 1 98.19 223 ARG A O 1
ATOM 1799 N N . THR A 1 224 ? -10.094 36.062 22.156 1 98.62 224 THR A N 1
ATOM 1800 C CA . THR A 1 224 ? -8.898 35.625 21.453 1 98.62 224 THR A CA 1
ATOM 1801 C C . THR A 1 224 ? -7.98 36.812 21.172 1 98.62 224 THR A C 1
ATOM 1803 O O . THR A 1 224 ? -6.754 36.688 21.188 1 98.62 224 THR A O 1
ATOM 1806 N N . ILE A 1 225 ? -8.531 37.938 20.875 1 98.38 225 ILE A N 1
ATOM 1807 C CA . ILE A 1 225 ? -7.723 39.125 20.703 1 98.38 225 ILE A CA 1
ATOM 1808 C C . ILE A 1 225 ? -6.938 39.438 21.984 1 98.38 225 ILE A C 1
ATOM 1810 O O . ILE A 1 225 ? -5.727 39.656 21.938 1 98.38 225 ILE A O 1
ATOM 1814 N N . ALA A 1 226 ? -7.617 39.375 23.109 1 97.75 226 ALA A N 1
ATOM 1815 C CA . ALA A 1 226 ? -6.965 39.562 24.406 1 97.75 226 ALA A CA 1
ATOM 1816 C C . ALA A 1 226 ? -5.902 38.5 24.656 1 97.75 226 ALA A C 1
ATOM 1818 O O . ALA A 1 226 ? -4.816 38.812 25.156 1 97.75 226 ALA A O 1
ATOM 1819 N N . PHE A 1 227 ? -6.23 37.375 24.375 1 98.19 227 PHE A N 1
ATOM 1820 C CA . PHE A 1 227 ? -5.309 36.25 24.609 1 98.19 227 PHE A CA 1
ATOM 1821 C C . PHE A 1 227 ? -4.035 36.438 23.781 1 98.19 227 PHE A C 1
ATOM 1823 O O . PHE A 1 227 ? -2.928 36.312 24.312 1 98.19 227 PHE A O 1
ATOM 1830 N N . TYR A 1 228 ? -4.145 36.719 22.484 1 98.25 228 TYR A N 1
ATOM 1831 C CA . TYR A 1 228 ? -2.969 36.875 21.641 1 98.25 228 TYR A CA 1
ATOM 1832 C C . TYR A 1 228 ? -2.123 38.062 22.109 1 98.25 228 TYR A C 1
ATOM 1834 O O . TYR A 1 228 ? -0.893 38.031 22.031 1 98.25 228 TYR A O 1
ATOM 1842 N N . LYS A 1 229 ? -2.785 39.062 22.562 1 96.88 229 LYS A N 1
ATOM 1843 C CA . LYS A 1 229 ? -2.051 40.188 23.141 1 96.88 229 LYS A CA 1
ATOM 1844 C C . LYS A 1 229 ? -1.245 39.75 24.359 1 96.88 229 LYS A C 1
ATOM 1846 O O . LYS A 1 229 ? -0.066 40.094 24.484 1 96.88 229 LYS A O 1
ATOM 1851 N N . PHE A 1 230 ? -1.908 39.062 25.203 1 96.75 230 PHE A N 1
ATOM 1852 C CA . PHE A 1 230 ? -1.253 38.531 26.406 1 96.75 230 PHE A CA 1
ATOM 1853 C C . PHE A 1 230 ? -0.102 37.594 26.031 1 96.75 230 PHE A C 1
ATOM 1855 O O . PHE A 1 230 ? 0.999 37.719 26.562 1 96.75 230 PHE A O 1
ATOM 1862 N N . TRP A 1 231 ? -0.354 36.656 25.094 1 97.19 231 TRP A N 1
ATOM 1863 C CA . TRP A 1 231 ? 0.645 35.719 24.609 1 97.19 231 TRP A CA 1
ATOM 1864 C C . TRP A 1 231 ? 1.861 36.438 24.047 1 97.19 231 TRP A C 1
ATOM 1866 O O . TRP A 1 231 ? 2.996 36.188 24.453 1 97.19 231 TRP A O 1
ATOM 1876 N N . TYR A 1 232 ? 1.674 37.438 23.219 1 96.12 232 TYR A N 1
ATOM 1877 C CA . TYR A 1 232 ? 2.762 38.219 22.641 1 96.12 232 TYR A CA 1
ATOM 1878 C C . TYR A 1 232 ? 3.537 38.969 23.719 1 96.12 232 TYR A C 1
ATOM 1880 O O . TYR A 1 232 ? 4.77 38.969 23.703 1 96.12 232 TYR A O 1
ATOM 1888 N N . SER A 1 233 ? 2.83 39.562 24.609 1 95.31 233 SER A N 1
ATOM 1889 C CA . SER A 1 233 ? 3.475 40.344 25.641 1 95.31 233 SER A CA 1
ATOM 1890 C C . SER A 1 233 ? 4.281 39.469 26.594 1 95.31 233 SER A C 1
ATOM 1892 O O . SER A 1 233 ? 5.219 39.969 27.25 1 95.31 233 SER A O 1
ATOM 1894 N N . SER A 1 234 ? 3.916 38.25 26.734 1 95.12 234 SER A N 1
ATOM 1895 C CA . SER A 1 234 ? 4.59 37.312 27.625 1 95.12 234 SER A CA 1
ATOM 1896 C C . SER A 1 234 ? 6.016 37.031 27.156 1 95.12 234 SER A C 1
ATOM 1898 O O . SER A 1 234 ? 6.824 36.469 27.922 1 95.12 234 SER A O 1
ATOM 1900 N N . ARG A 1 235 ? 6.336 37.406 25.859 1 92.69 235 ARG A N 1
ATOM 1901 C CA . ARG A 1 235 ? 7.695 37.25 25.375 1 92.69 235 ARG A CA 1
ATOM 1902 C C . ARG A 1 235 ? 8.695 38.031 26.219 1 92.69 235 ARG A C 1
ATOM 1904 O O . ARG A 1 235 ? 9.867 37.688 26.297 1 92.69 235 ARG A O 1
ATOM 1911 N N . LYS A 1 236 ? 8.18 39.062 26.875 1 92.94 236 LYS A N 1
ATOM 1912 C CA . LYS A 1 236 ? 9.031 39.906 27.734 1 92.94 236 LYS A CA 1
ATOM 1913 C C . LYS A 1 236 ? 9.328 39.219 29.047 1 92.94 236 LYS A C 1
ATOM 1915 O O . LYS A 1 236 ? 10.406 39.375 29.625 1 92.94 236 LYS A O 1
ATOM 1920 N N . ILE A 1 237 ? 8.406 38.438 29.578 1 92.62 237 ILE A N 1
ATOM 1921 C CA . ILE A 1 237 ? 8.547 37.688 30.812 1 92.62 237 ILE A CA 1
ATOM 1922 C C . ILE A 1 237 ? 9.422 36.469 30.594 1 92.62 237 ILE A C 1
ATOM 1924 O O . ILE A 1 237 ? 10.1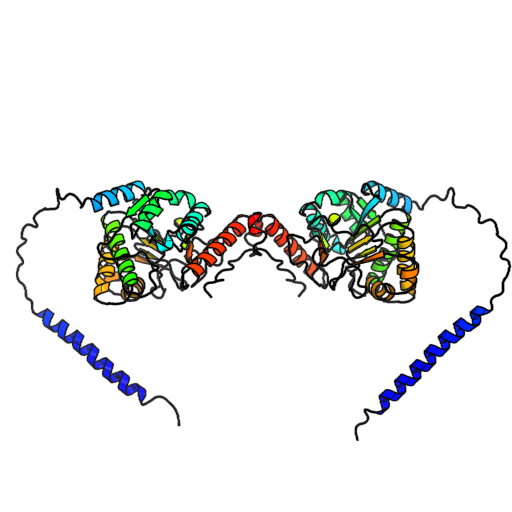64 36.031 31.484 1 92.62 237 ILE A O 1
ATOM 1928 N N . TYR A 1 238 ? 9.367 35.875 29.484 1 91.81 238 TYR A N 1
ATOM 1929 C CA . TYR A 1 238 ? 10.125 34.688 29.141 1 91.81 238 TYR A CA 1
ATOM 1930 C C . TYR A 1 238 ? 11.023 34.938 27.938 1 91.81 238 TYR A C 1
ATOM 1932 O O . TYR A 1 238 ? 10.844 34.344 26.875 1 91.81 238 TYR A O 1
ATOM 1940 N N . PRO A 1 239 ? 12.062 35.625 28.344 1 85.88 239 PRO A N 1
ATOM 1941 C CA . PRO A 1 239 ? 12.945 35.969 27.234 1 85.88 239 PRO A CA 1
ATOM 1942 C C . PRO A 1 239 ? 13.711 34.75 26.703 1 85.88 239 PRO A C 1
ATOM 1944 O O . PRO A 1 239 ? 13.969 33.812 27.438 1 85.88 239 PRO A O 1
ATOM 1947 N N . LYS A 1 240 ? 13.93 34.469 25.5 1 87.12 240 LYS A N 1
ATOM 1948 C CA . LYS A 1 240 ? 14.727 33.406 24.844 1 87.12 240 LYS A CA 1
ATOM 1949 C C . LYS A 1 240 ? 13.867 32.219 24.469 1 87.12 240 LYS A C 1
ATOM 1951 O O . LYS A 1 240 ? 14.352 31.266 23.859 1 87.12 240 LYS A O 1
ATOM 1956 N N . TYR A 1 241 ? 12.609 32.25 25.062 1 88.94 241 TYR A N 1
ATOM 1957 C CA . TYR A 1 241 ? 11.695 31.172 24.719 1 88.94 241 TYR A CA 1
ATOM 1958 C C . TYR A 1 241 ? 10.914 31.531 23.453 1 88.94 241 TYR A C 1
ATOM 1960 O O . TYR A 1 241 ? 10.602 32.688 23.203 1 88.94 241 TYR A O 1
ATOM 1968 N N . HIS A 1 242 ? 10.719 30.5 22.672 1 88.75 242 HIS A N 1
ATOM 1969 C CA . HIS A 1 242 ? 9.867 30.734 21.516 1 88.75 242 HIS A CA 1
ATOM 1970 C C . HIS A 1 242 ? 8.391 30.641 21.875 1 88.75 242 HIS A C 1
ATOM 1972 O O . HIS A 1 242 ? 8.047 30.234 23 1 88.75 242 HIS A O 1
ATOM 1978 N N . ASP A 1 243 ? 7.52 30.969 20.984 1 92.38 243 ASP A N 1
ATOM 1979 C CA . ASP A 1 243 ? 6.09 31.172 21.203 1 92.38 243 ASP A CA 1
ATOM 1980 C C . ASP A 1 243 ? 5.449 29.906 21.766 1 92.38 243 ASP A C 1
ATOM 1982 O O . ASP A 1 243 ? 4.648 29.969 22.703 1 92.38 243 ASP A O 1
ATOM 1986 N N . GLN A 1 244 ? 5.82 28.75 21.266 1 92.56 244 GLN A N 1
ATOM 1987 C CA . GLN A 1 244 ? 5.219 27.5 21.703 1 92.56 244 GLN A CA 1
ATOM 1988 C C . GLN A 1 244 ? 5.582 27.188 23.156 1 92.56 244 GLN A C 1
ATOM 1990 O O . GLN A 1 244 ? 4.73 26.75 23.938 1 92.56 244 GLN A O 1
ATOM 1995 N N . ASP A 1 245 ? 6.777 27.375 23.5 1 92.44 245 ASP A N 1
ATOM 1996 C CA . ASP A 1 245 ? 7.211 27.172 24.875 1 92.44 245 ASP A CA 1
ATOM 1997 C C . ASP A 1 245 ? 6.465 28.094 25.828 1 92.44 245 ASP A C 1
ATOM 1999 O O . ASP A 1 245 ? 6.043 27.672 26.906 1 92.44 245 ASP A O 1
ATOM 2003 N N . VAL A 1 246 ? 6.41 29.312 25.422 1 94.88 246 VAL A N 1
ATOM 2004 C CA . VAL A 1 246 ? 5.723 30.281 26.25 1 94.88 246 VAL A CA 1
ATOM 2005 C C . VAL A 1 246 ? 4.25 29.906 26.391 1 94.88 246 VAL A C 1
ATOM 2007 O O . VAL A 1 246 ? 3.682 29.969 27.484 1 94.88 246 VAL A O 1
ATOM 2010 N N . LEU A 1 247 ? 3.643 29.453 25.312 1 96.31 247 LEU A N 1
ATOM 2011 C CA . LEU A 1 247 ? 2.262 29 25.375 1 96.31 247 LEU A CA 1
ATOM 2012 C C . LEU A 1 247 ? 2.105 27.891 26.422 1 96.31 247 LEU A C 1
ATOM 2014 O O . LEU A 1 247 ? 1.158 27.906 27.203 1 96.31 247 LEU A O 1
ATOM 2018 N N . ASN A 1 248 ? 2.951 26.953 26.438 1 94.12 248 ASN A N 1
ATOM 2019 C CA . ASN A 1 248 ? 2.898 25.859 27.391 1 94.12 248 ASN A CA 1
ATOM 2020 C C . ASN A 1 248 ? 2.967 26.344 28.828 1 94.12 248 ASN A C 1
ATOM 2022 O O . ASN A 1 248 ? 2.402 25.734 29.734 1 94.12 248 ASN A O 1
ATOM 2026 N N . LYS A 1 249 ? 3.582 27.422 29.031 1 93.31 249 LYS A N 1
ATOM 2027 C CA . LYS A 1 249 ? 3.732 27.984 30.375 1 93.31 249 LYS A CA 1
ATOM 2028 C C . LYS A 1 249 ? 2.486 28.766 30.781 1 93.31 249 LYS A C 1
ATOM 2030 O O . LYS A 1 249 ? 2.096 28.734 31.953 1 93.31 249 LYS A O 1
ATOM 2035 N N . ILE A 1 250 ? 1.85 29.375 29.828 1 94.94 250 ILE A N 1
ATOM 2036 C CA . ILE A 1 250 ? 0.843 30.359 30.219 1 94.94 250 ILE A CA 1
ATOM 2037 C C . ILE A 1 250 ? -0.553 29.766 30.031 1 94.94 250 ILE A C 1
ATOM 2039 O O . ILE A 1 250 ? -1.54 30.328 30.516 1 94.94 250 ILE A O 1
ATOM 2043 N N . LYS A 1 251 ? -0.725 28.703 29.312 1 94.69 251 LYS A N 1
ATOM 2044 C CA . LYS A 1 251 ? -2.035 28.188 28.922 1 94.69 251 LYS A CA 1
ATOM 2045 C C . LYS A 1 251 ? -2.869 27.828 30.141 1 94.69 251 LYS A C 1
ATOM 2047 O O . LYS A 1 251 ? -4.098 27.766 30.078 1 94.69 251 LYS A O 1
ATOM 2052 N N . SER A 1 252 ? -2.227 27.578 31.297 1 92.38 252 SER A N 1
ATOM 2053 C CA . SER A 1 252 ? -2.953 27.203 32.5 1 92.38 252 SER A CA 1
ATOM 2054 C C . SER A 1 252 ? -3.023 28.344 33.5 1 92.38 252 SER A C 1
ATOM 2056 O O . SER A 1 252 ? -3.48 28.172 34.625 1 92.38 252 SER A O 1
ATOM 2058 N N . GLU A 1 253 ? -2.525 29.438 33.125 1 92.12 253 GLU A N 1
ATOM 2059 C CA . GLU A 1 253 ? -2.525 30.578 34.031 1 92.12 253 GLU A CA 1
ATOM 2060 C C . GLU A 1 253 ? -3.947 31.047 34.344 1 92.12 253 GLU A C 1
ATOM 2062 O O . GLU A 1 253 ? -4.82 31.016 33.469 1 92.12 253 GLU A O 1
ATOM 2067 N N . PRO A 1 254 ? -4.219 31.5 35.531 1 92.44 254 PRO A N 1
ATOM 2068 C CA . PRO A 1 254 ? -5.543 31.953 35.938 1 92.44 254 PRO A CA 1
ATOM 2069 C C . PRO A 1 254 ? -6.086 33.062 35.062 1 92.44 254 PRO A C 1
ATOM 2071 O O . PRO A 1 254 ? -7.297 33.156 34.844 1 92.44 254 PRO A O 1
ATOM 2074 N N . LEU A 1 255 ? -5.219 33.906 34.594 1 92.38 255 LEU A N 1
ATOM 2075 C CA . LEU A 1 255 ? -5.629 35 33.75 1 92.38 255 LEU A CA 1
ATOM 2076 C C . LEU A 1 255 ? -6.371 34.5 32.5 1 92.38 255 LEU A C 1
ATOM 2078 O O . LEU A 1 255 ? -7.32 35.125 32.031 1 92.38 255 LEU A O 1
ATOM 2082 N N . ILE A 1 256 ? -5.949 33.406 31.984 1 92.75 256 ILE A N 1
ATOM 2083 C CA . ILE A 1 256 ? -6.582 32.812 30.812 1 92.75 256 ILE A CA 1
ATOM 2084 C C . ILE A 1 256 ? -8 32.375 31.156 1 92.75 256 ILE A C 1
ATOM 2086 O O . ILE A 1 256 ? -8.93 32.594 30.375 1 92.75 256 ILE A O 1
ATOM 2090 N N . ARG A 1 257 ? -8.172 31.797 32.281 1 90.38 257 ARG A N 1
ATOM 2091 C CA . ARG A 1 257 ? -9.492 31.406 32.75 1 90.38 257 ARG A CA 1
ATOM 2092 C C . ARG A 1 257 ? -10.391 32.625 32.938 1 90.38 257 ARG A C 1
ATOM 2094 O O . ARG A 1 257 ? -11.57 32.594 32.594 1 90.38 257 ARG A O 1
ATOM 2101 N N . LYS A 1 258 ? -9.836 33.625 33.469 1 94 258 LYS A N 1
ATOM 2102 C CA . LYS A 1 258 ? -10.578 34.844 33.719 1 94 258 LYS A CA 1
ATOM 2103 C C . LYS A 1 258 ? -11.055 35.469 32.406 1 94 258 LYS A C 1
ATOM 2105 O O . LYS A 1 258 ? -12.133 36.062 32.375 1 94 258 LYS A O 1
ATOM 2110 N N . MET A 1 259 ? -10.297 35.344 31.344 1 94.25 259 MET A N 1
ATOM 2111 C CA . MET A 1 259 ? -10.648 35.844 30.016 1 94.25 259 MET A CA 1
ATOM 2112 C C . MET A 1 259 ? -11.828 35.062 29.438 1 94.25 259 MET A C 1
ATOM 2114 O O . MET A 1 259 ? -12.469 35.5 28.484 1 94.25 259 MET A O 1
ATOM 2118 N N . GLY A 1 260 ? -12.094 33.875 30 1 95.31 260 GLY A N 1
ATOM 2119 C CA . GLY A 1 260 ? -13.156 33 29.484 1 95.31 260 GLY A CA 1
ATOM 2120 C C . GLY A 1 260 ? -12.773 32.312 28.188 1 95.31 260 GLY A C 1
ATOM 2121 O O . GLY A 1 260 ? -13.648 31.906 27.422 1 95.31 260 GLY A O 1
ATOM 2122 N N . LEU A 1 261 ? -11.516 32.281 27.891 1 97.56 261 LEU A N 1
ATOM 2123 C CA . LEU A 1 261 ? -11.031 31.656 26.672 1 97.56 261 LEU A CA 1
ATOM 2124 C C . LEU A 1 261 ? -11.289 30.156 26.672 1 97.56 261 LEU A C 1
ATOM 2126 O O . LEU A 1 261 ? -10.93 29.453 27.625 1 97.56 261 LEU A O 1
ATOM 2130 N N . LYS A 1 262 ? -11.969 29.672 25.672 1 97.5 262 LYS A N 1
ATOM 2131 C CA . LYS A 1 262 ? -12.172 28.234 25.5 1 97.5 262 LYS A CA 1
ATOM 2132 C C . LYS A 1 262 ? -11.094 27.625 24.609 1 97.5 262 LYS A C 1
ATOM 2134 O O . LYS A 1 262 ? -11.133 27.781 23.391 1 97.5 262 LYS A O 1
ATOM 2139 N N . ILE A 1 263 ? -10.234 26.844 25.234 1 98 263 ILE A N 1
ATOM 2140 C CA . ILE A 1 263 ? -9.125 26.203 24.547 1 98 263 ILE A CA 1
ATOM 2141 C C . ILE A 1 263 ? -9.461 24.734 24.281 1 98 263 ILE A C 1
ATOM 2143 O O . ILE A 1 263 ? -10.008 24.062 25.141 1 98 263 ILE A O 1
ATOM 2147 N N . ARG A 1 264 ? -9.203 24.297 23.078 1 98.62 264 ARG A N 1
ATOM 2148 C CA . ARG A 1 264 ? -9.305 22.891 22.75 1 98.62 264 ARG A CA 1
ATOM 2149 C C . ARG A 1 264 ? -8.031 22.391 22.047 1 98.62 264 ARG A C 1
ATOM 2151 O O . ARG A 1 264 ? -7.441 23.125 21.25 1 98.62 264 ARG A O 1
ATOM 2158 N N . PHE A 1 265 ? -7.645 21.219 22.406 1 98.75 265 PHE A N 1
ATOM 2159 C CA . PHE A 1 265 ? -6.52 20.562 21.766 1 98.75 265 PHE A CA 1
ATOM 2160 C C . PHE A 1 265 ? -7 19.547 20.734 1 98.75 265 PHE A C 1
ATOM 2162 O O . PHE A 1 265 ? -7.941 18.781 21 1 98.75 265 PHE A O 1
ATOM 2169 N N . LEU A 1 266 ? -6.391 19.578 19.641 1 98.88 266 LEU A N 1
ATOM 2170 C CA . LEU A 1 266 ? -6.867 18.766 18.531 1 98.88 266 LEU A CA 1
ATOM 2171 C C . LEU A 1 266 ? -6.281 17.344 18.609 1 98.88 266 LEU A C 1
ATOM 2173 O O . LEU A 1 266 ? -5.09 17.188 18.859 1 98.88 266 LEU A O 1
ATOM 2177 N N . ASP A 1 267 ? -7.094 16.391 18.375 1 98.75 267 ASP A N 1
ATOM 2178 C CA . ASP A 1 267 ? -6.746 14.977 18.453 1 98.75 267 ASP A CA 1
ATOM 2179 C C . ASP A 1 267 ? -5.75 14.602 17.359 1 98.75 267 ASP A C 1
ATOM 2181 O O . ASP A 1 267 ? -5.996 14.836 16.172 1 98.75 267 ASP A O 1
ATOM 2185 N N . THR A 1 268 ? -4.688 13.906 17.75 1 98.75 268 THR A N 1
ATOM 2186 C CA . THR A 1 268 ? -3.654 13.539 16.781 1 98.75 268 THR A CA 1
ATOM 2187 C C . THR A 1 268 ? -4.145 12.43 15.859 1 98.75 268 THR A C 1
ATOM 2189 O O . THR A 1 268 ? -3.529 12.156 14.828 1 98.75 268 THR A O 1
ATOM 2192 N N . ALA A 1 269 ? -5.246 11.852 16.172 1 98.5 269 ALA A N 1
ATOM 2193 C CA . ALA A 1 269 ? -5.836 10.891 15.234 1 98.5 269 ALA A CA 1
ATOM 2194 C C . ALA A 1 269 ? -6.176 11.562 13.906 1 98.5 269 ALA A C 1
ATOM 2196 O O . ALA A 1 269 ? -6.117 10.922 12.852 1 98.5 269 ALA A O 1
ATOM 2197 N N . TYR A 1 270 ? -6.523 12.867 13.969 1 98.81 270 TYR A N 1
ATOM 2198 C CA . TYR A 1 270 ? -6.883 13.625 12.773 1 98.81 270 TYR A CA 1
ATOM 2199 C C . TYR A 1 270 ? -5.762 14.578 12.383 1 98.81 270 TYR A C 1
ATOM 2201 O O . TYR A 1 270 ? -5.543 14.828 11.195 1 98.81 270 TYR A O 1
ATOM 2209 N N . PHE A 1 271 ? -5.188 15.133 13.422 1 98.88 271 PHE A N 1
ATOM 2210 C CA . PHE A 1 271 ? -4.172 16.172 13.234 1 98.88 271 PHE A CA 1
ATOM 2211 C C . PHE A 1 271 ? -2.826 15.703 13.781 1 98.88 271 PHE A C 1
ATOM 2213 O O . PHE A 1 271 ? -2.307 16.281 14.734 1 98.88 271 PHE A O 1
ATOM 2220 N N . GLY A 1 272 ? -2.236 14.758 13.117 1 98.44 272 GLY A N 1
ATOM 2221 C CA . GLY A 1 272 ? -1.023 14.133 13.625 1 98.44 272 GLY A CA 1
ATOM 2222 C C . GLY A 1 272 ? 0.243 14.75 13.062 1 98.44 272 GLY A C 1
ATOM 2223 O O . GLY A 1 272 ? 0.188 15.766 12.359 1 98.44 272 GLY A O 1
ATOM 2224 N N . GLY A 1 273 ? 1.342 14.234 13.453 1 98.19 273 GLY A N 1
ATOM 2225 C CA . GLY A 1 273 ? 2.688 14.555 13 1 98.19 273 GLY A CA 1
ATOM 2226 C C . GLY A 1 273 ? 3.701 13.484 13.352 1 98.19 273 GLY A C 1
ATOM 2227 O O . GLY A 1 273 ? 3.33 12.383 13.766 1 98.19 273 GLY A O 1
ATOM 2228 N N . LEU A 1 274 ? 4.945 13.789 13.047 1 98.19 274 LEU A N 1
ATOM 2229 C CA . LEU A 1 274 ? 5.984 12.789 13.281 1 98.19 274 LEU A CA 1
ATOM 2230 C C . LEU A 1 274 ? 6.191 12.562 14.773 1 98.19 274 LEU A C 1
ATOM 2232 O O . LEU A 1 274 ? 6.695 11.508 15.18 1 98.19 274 LEU A O 1
ATOM 2236 N N . CYS A 1 275 ? 5.773 13.523 15.633 1 97.5 275 CYS A N 1
ATOM 2237 C CA . CYS A 1 275 ? 5.852 13.312 17.078 1 97.5 275 CYS A CA 1
ATOM 2238 C C . CYS A 1 275 ? 4.828 12.281 17.531 1 97.5 275 CYS A C 1
ATOM 2240 O O . CYS A 1 275 ? 5.125 11.445 18.391 1 97.5 275 CYS A O 1
ATOM 2242 N N . GLN A 1 276 ? 3.654 12.367 17.062 1 97.94 276 GLN A N 1
ATOM 2243 C CA . GLN A 1 276 ? 2.543 11.453 17.297 1 97.94 276 GLN A CA 1
ATOM 2244 C C . GLN A 1 276 ? 1.672 11.312 16.047 1 97.94 276 GLN A C 1
ATOM 2246 O O . GLN A 1 276 ? 0.943 12.242 15.688 1 97.94 276 GLN A O 1
ATOM 2251 N N . HIS A 1 277 ? 1.668 10.109 15.5 1 96.56 277 HIS A N 1
ATOM 2252 C CA . HIS A 1 277 ? 1.109 9.859 14.172 1 96.56 277 HIS A CA 1
ATOM 2253 C C . HIS A 1 277 ? -0.415 9.836 14.219 1 96.56 277 HIS A C 1
ATOM 2255 O O . HIS A 1 277 ? -1.007 9.344 15.18 1 96.56 277 HIS A O 1
ATOM 2261 N N . SER A 1 278 ? -0.943 10.398 13.164 1 97.44 278 SER A N 1
ATOM 2262 C CA . SER A 1 278 ? -2.266 9.938 12.75 1 97.44 278 SER A CA 1
ATOM 2263 C C . SER A 1 278 ? -2.182 8.609 12.008 1 97.44 278 SER A C 1
ATOM 2265 O O . SER A 1 278 ? -1.899 8.578 10.805 1 97.44 278 SER A O 1
ATOM 2267 N N . ARG A 1 279 ? -2.564 7.586 12.516 1 95.5 279 ARG A N 1
ATOM 2268 C CA . ARG A 1 279 ? -2.244 6.266 11.992 1 95.5 279 ARG A CA 1
ATOM 2269 C C . ARG A 1 279 ? -3.281 5.82 10.961 1 95.5 279 ARG A C 1
ATOM 2271 O O . ARG A 1 279 ? -2.969 5.051 10.055 1 95.5 279 ARG A O 1
ATOM 2278 N N . ASP A 1 280 ? -4.508 6.207 11.133 1 97 280 ASP A N 1
ATOM 2279 C CA . ASP A 1 280 ? -5.582 5.777 10.242 1 97 280 ASP A CA 1
ATOM 2280 C C . ASP A 1 280 ? -5.738 6.734 9.062 1 97 280 ASP A C 1
ATOM 2282 O O . ASP A 1 280 ? -6.238 7.852 9.227 1 97 280 ASP A O 1
ATOM 2286 N N . LEU A 1 281 ? -5.402 6.312 7.91 1 97.62 281 LEU A N 1
ATOM 2287 C CA . LEU A 1 281 ? -5.426 7.148 6.715 1 97.62 281 LEU A CA 1
ATOM 2288 C C . LEU A 1 281 ? -6.859 7.445 6.285 1 97.62 281 LEU A C 1
ATOM 2290 O O . LEU A 1 281 ? -7.094 8.32 5.449 1 97.62 281 LEU A O 1
ATOM 2294 N N . ASN A 1 282 ? -7.801 6.793 6.844 1 97.56 282 ASN A N 1
ATOM 2295 C CA . ASN A 1 282 ? -9.203 7.035 6.52 1 97.56 282 ASN A CA 1
ATOM 2296 C C . ASN A 1 282 ? -9.727 8.297 7.199 1 97.56 282 ASN A C 1
ATOM 2298 O O . ASN A 1 282 ? -10.758 8.844 6.797 1 97.56 282 ASN A O 1
ATOM 2302 N N . VAL A 1 283 ? -8.992 8.766 8.234 1 98.06 283 VAL A N 1
ATOM 2303 C CA . VAL A 1 283 ? -9.586 9.859 8.992 1 98.06 283 VAL A CA 1
ATOM 2304 C C . VAL A 1 283 ? -8.578 11 9.125 1 98.06 283 VAL A C 1
ATOM 2306 O O . VAL A 1 283 ? -8.93 12.109 9.547 1 98.06 283 VAL A O 1
ATOM 2309 N N . VAL A 1 284 ? -7.34 10.773 8.773 1 98.62 284 VAL A N 1
ATOM 2310 C CA . VAL A 1 284 ? -6.297 11.789 8.898 1 98.62 284 VAL A CA 1
ATOM 2311 C C . VAL A 1 284 ? -6.707 13.055 8.148 1 98.62 284 VAL A C 1
ATOM 2313 O O . VAL A 1 284 ? -7.246 12.977 7.043 1 98.62 284 VAL A O 1
ATOM 2316 N N . CYS A 1 285 ? -6.473 14.211 8.766 1 98.88 285 CYS A N 1
ATOM 2317 C CA . CYS A 1 285 ? -6.703 15.484 8.109 1 98.88 285 CYS A CA 1
ATOM 2318 C C . CYS A 1 285 ? -5.387 16.141 7.711 1 98.88 285 CYS A C 1
ATOM 2320 O O . CYS A 1 285 ? -5.199 16.516 6.555 1 98.88 285 CYS A O 1
ATOM 2322 N N . THR A 1 286 ? -4.508 16.266 8.68 1 98.88 286 THR A N 1
ATOM 2323 C CA . THR A 1 286 ? -3.197 16.844 8.414 1 98.88 286 THR A CA 1
ATOM 2324 C C . THR A 1 286 ? -2.092 16 9.039 1 98.88 286 THR A C 1
ATOM 2326 O O . THR A 1 286 ? -2.332 15.266 9.992 1 98.88 286 THR A O 1
ATOM 2329 N N . MET A 1 287 ? -0.919 16.031 8.484 1 98.75 287 MET A N 1
ATOM 2330 C CA . MET A 1 287 ? 0.294 15.43 9.031 1 98.75 287 MET A CA 1
ATOM 2331 C C . MET A 1 287 ? 1.441 16.438 9.039 1 98.75 287 MET A C 1
ATOM 2333 O O . MET A 1 287 ? 1.779 17.016 8.008 1 98.75 287 MET A O 1
ATOM 2337 N N . HIS A 1 288 ? 1.987 16.656 10.172 1 98.62 288 HIS A N 1
ATOM 2338 C CA . HIS A 1 288 ? 3.045 17.625 10.406 1 98.62 288 HIS A CA 1
ATOM 2339 C C . HIS A 1 288 ? 4.41 16.953 10.477 1 98.62 288 HIS A C 1
ATOM 2341 O O . HIS A 1 288 ? 4.582 15.953 11.172 1 98.62 288 HIS A O 1
ATOM 2347 N N . VAL A 1 289 ? 5.387 17.453 9.727 1 98 289 VAL A N 1
ATOM 2348 C CA . VAL A 1 289 ? 6.734 16.891 9.844 1 98 289 VAL A CA 1
ATOM 2349 C C . VAL A 1 289 ? 7.457 17.547 11.016 1 98 289 VAL A C 1
ATOM 2351 O O . VAL A 1 289 ? 8.578 18.047 10.867 1 98 289 VAL A O 1
ATOM 2354 N N . ASN A 1 290 ? 6.832 17.547 12.125 1 95.75 290 ASN A N 1
ATOM 2355 C CA . ASN A 1 290 ? 7.398 18 13.391 1 95.75 290 ASN A CA 1
ATOM 2356 C C . ASN A 1 290 ? 8.336 16.969 13.992 1 95.75 290 ASN A C 1
ATOM 2358 O O . ASN A 1 290 ? 8.469 15.859 13.461 1 95.75 290 ASN A O 1
ATOM 2362 N N . CYS A 1 291 ? 9.117 17.359 15.031 1 94.88 291 CYS A N 1
ATOM 2363 C CA . CYS A 1 291 ? 10.141 16.516 15.641 1 94.88 291 CYS A CA 1
ATOM 2364 C C . CYS A 1 291 ? 11.188 16.094 14.609 1 94.88 291 CYS A C 1
ATOM 2366 O O . CYS A 1 291 ? 11.617 14.945 14.586 1 94.88 291 CYS A O 1
ATOM 2368 N N . CYS A 1 292 ? 11.414 16.906 13.711 1 94.5 292 CYS A N 1
ATOM 2369 C CA . CYS A 1 292 ? 12.367 16.703 12.625 1 94.5 292 CYS A CA 1
ATOM 2370 C C . CYS A 1 292 ? 13.195 17.969 12.398 1 94.5 292 CYS A C 1
ATOM 2372 O O . CYS A 1 292 ? 12.648 19.062 12.266 1 94.5 292 CYS A O 1
ATOM 2374 N N . VAL A 1 293 ? 14.445 17.812 12.375 1 88.19 293 VAL A N 1
ATOM 2375 C CA . VAL A 1 293 ? 15.336 18.938 12.141 1 88.19 293 VAL A CA 1
ATOM 2376 C C . VAL A 1 293 ? 15.969 18.812 10.75 1 88.19 293 VAL A C 1
ATOM 2378 O O . VAL A 1 293 ? 16.391 17.734 10.352 1 88.19 293 VAL A O 1
ATOM 2381 N N . GLY A 1 294 ? 16 19.969 10.055 1 87.94 294 GLY A N 1
ATOM 2382 C CA . GLY A 1 294 ? 16.625 19.984 8.734 1 87.94 294 GLY A CA 1
ATOM 2383 C C . GLY A 1 294 ? 15.609 19.984 7.605 1 87.94 294 GLY A C 1
ATOM 2384 O O . GLY A 1 294 ? 14.711 19.141 7.574 1 87.94 294 GLY A O 1
ATOM 2385 N N . MET A 1 295 ? 15.812 20.828 6.734 1 89.69 295 MET A N 1
ATOM 2386 C CA . MET A 1 295 ? 14.859 21.016 5.645 1 89.69 295 MET A CA 1
ATOM 2387 C C . MET A 1 295 ? 14.875 19.844 4.684 1 89.69 295 MET A C 1
ATOM 2389 O O . MET A 1 295 ? 13.828 19.406 4.211 1 89.69 295 MET A O 1
ATOM 2393 N N . ASP A 1 296 ? 16.062 19.344 4.395 1 92.12 296 ASP A N 1
ATOM 2394 C CA . ASP A 1 296 ? 16.172 18.234 3.445 1 92.12 296 ASP A CA 1
ATOM 2395 C C . ASP A 1 296 ? 15.469 16.984 3.967 1 92.12 296 ASP A C 1
ATOM 2397 O O . ASP A 1 296 ? 14.805 16.281 3.205 1 92.12 296 ASP A O 1
ATOM 2401 N N . ARG A 1 297 ? 15.664 16.75 5.238 1 94.75 297 ARG A N 1
ATOM 2402 C CA . ARG A 1 297 ? 15 15.609 5.855 1 94.75 297 ARG A CA 1
ATOM 2403 C C . ARG A 1 297 ? 13.484 15.781 5.828 1 94.75 297 ARG A C 1
ATOM 2405 O O . ARG A 1 297 ? 12.75 14.844 5.492 1 94.75 297 ARG A O 1
ATOM 2412 N N . LYS A 1 298 ? 13.047 16.984 6.117 1 95.62 298 LYS A N 1
ATOM 2413 C CA . LYS A 1 298 ? 11.617 17.281 6.074 1 95.62 298 LYS A CA 1
ATOM 2414 C C . LYS A 1 298 ? 11.055 17.094 4.668 1 95.62 298 LYS A C 1
ATOM 2416 O O . LYS A 1 298 ? 9.984 16.5 4.496 1 95.62 298 LYS A O 1
ATOM 2421 N N . LEU A 1 299 ? 11.82 17.547 3.752 1 96.62 299 LEU A N 1
ATOM 2422 C CA . LEU A 1 299 ? 11.391 17.469 2.359 1 96.62 299 LEU A CA 1
ATOM 2423 C C . LEU A 1 299 ? 11.219 16.016 1.933 1 96.62 299 LEU A C 1
ATOM 2425 O O . LEU A 1 299 ? 10.211 15.656 1.311 1 96.62 299 LEU A O 1
ATOM 2429 N N . ARG A 1 300 ? 12.109 15.195 2.277 1 96.75 300 ARG A N 1
ATOM 2430 C CA . ARG A 1 300 ? 12.062 13.781 1.905 1 96.75 300 ARG A CA 1
ATOM 2431 C C . ARG A 1 300 ? 10.859 13.086 2.545 1 96.75 300 ARG A C 1
ATOM 2433 O O . ARG A 1 300 ? 10.133 12.352 1.875 1 96.75 300 ARG A O 1
ATOM 2440 N N . ASP A 1 301 ? 10.625 13.344 3.766 1 97.94 301 ASP A N 1
ATOM 2441 C CA . ASP A 1 301 ? 9.508 12.695 4.453 1 97.94 301 ASP A CA 1
ATOM 2442 C C . ASP A 1 301 ? 8.172 13.25 3.965 1 97.94 301 ASP A C 1
ATOM 2444 O O . ASP A 1 301 ? 7.184 12.516 3.879 1 97.94 301 ASP A O 1
ATOM 2448 N N . MET A 1 302 ? 8.141 14.531 3.639 1 98.06 302 MET A N 1
ATOM 2449 C CA . MET A 1 302 ? 6.922 15.094 3.068 1 98.06 302 MET A CA 1
ATOM 2450 C C . MET A 1 302 ? 6.594 14.438 1.729 1 98.06 302 MET A C 1
ATOM 2452 O O . MET A 1 302 ? 5.434 14.133 1.449 1 98.06 302 MET A O 1
ATOM 2456 N N . LYS A 1 303 ? 7.609 14.25 0.948 1 97.44 303 LYS A N 1
ATOM 2457 C CA . LYS A 1 303 ? 7.41 13.578 -0.331 1 97.44 303 LYS A CA 1
ATOM 2458 C C . LYS A 1 303 ? 6.863 12.172 -0.129 1 97.44 303 LYS A C 1
ATOM 2460 O O . LYS A 1 303 ? 5.934 11.75 -0.825 1 97.44 303 LYS A O 1
ATOM 2465 N N . MET A 1 304 ? 7.426 11.523 0.798 1 97.19 304 MET A N 1
ATOM 2466 C CA . MET A 1 304 ? 6.996 10.156 1.096 1 97.19 304 MET A CA 1
ATOM 2467 C C . MET A 1 304 ? 5.559 10.141 1.609 1 97.19 304 MET A C 1
ATOM 2469 O O . MET A 1 304 ? 4.773 9.273 1.232 1 97.19 304 MET A O 1
ATOM 2473 N N . MET A 1 305 ? 5.172 11.094 2.459 1 97.88 305 MET A N 1
ATOM 2474 C CA . MET A 1 305 ? 3.795 11.203 2.926 1 97.88 305 MET A CA 1
ATOM 2475 C C . MET A 1 305 ? 2.832 11.344 1.752 1 97.88 305 MET A C 1
ATOM 2477 O O . MET A 1 305 ? 1.775 10.711 1.728 1 97.88 305 MET A O 1
ATOM 2481 N N . LEU A 1 306 ? 3.26 12.172 0.868 1 97.94 306 LEU A N 1
ATOM 2482 C CA . LEU A 1 306 ? 2.404 12.422 -0.288 1 97.94 306 LEU A CA 1
ATOM 2483 C C . LEU A 1 306 ? 2.25 11.156 -1.132 1 97.94 306 LEU A C 1
ATOM 2485 O O . LEU A 1 306 ? 1.154 10.852 -1.609 1 97.94 306 LEU A O 1
ATOM 2489 N N . GLN A 1 307 ? 3.334 10.445 -1.324 1 97.62 307 GLN A N 1
ATOM 2490 C CA . GLN A 1 307 ? 3.279 9.188 -2.061 1 97.62 307 GLN A CA 1
ATOM 2491 C C . GLN A 1 307 ? 2.34 8.195 -1.382 1 97.62 307 GLN A C 1
ATOM 2493 O O . GLN A 1 307 ? 1.521 7.555 -2.045 1 97.62 307 GLN A O 1
ATOM 2498 N N . ASP A 1 308 ? 2.447 8.078 -0.088 1 97.81 308 ASP A N 1
ATOM 2499 C CA . ASP A 1 308 ? 1.595 7.164 0.666 1 97.81 308 ASP A CA 1
ATOM 2500 C C . ASP A 1 308 ? 0.125 7.562 0.553 1 97.81 308 ASP A C 1
ATOM 2502 O O . ASP A 1 308 ? -0.746 6.703 0.39 1 97.81 308 ASP A O 1
ATOM 2506 N N . TRP A 1 309 ? -0.113 8.836 0.609 1 98.31 309 TRP A N 1
ATOM 2507 C CA . TRP A 1 309 ? -1.48 9.336 0.48 1 98.31 309 TRP A CA 1
ATOM 2508 C C . TRP A 1 309 ? -2.051 9.008 -0.896 1 98.31 309 TRP A C 1
ATOM 2510 O O . TRP A 1 309 ? -3.17 8.508 -1.007 1 98.31 309 TRP A O 1
ATOM 2520 N N . ARG A 1 310 ? -1.297 9.281 -1.937 1 98.06 310 ARG A N 1
ATOM 2521 C CA . ARG A 1 310 ? -1.738 8.984 -3.295 1 98.06 310 ARG A CA 1
ATOM 2522 C C . ARG A 1 310 ? -2.037 7.496 -3.463 1 98.06 310 ARG A C 1
ATOM 2524 O O . ARG A 1 310 ? -3.025 7.125 -4.098 1 98.06 310 ARG A O 1
ATOM 2531 N N . ALA A 1 311 ? -1.146 6.719 -2.891 1 97.94 311 ALA A N 1
ATOM 2532 C CA . ALA A 1 311 ? -1.358 5.273 -2.939 1 97.94 311 ALA A CA 1
ATOM 2533 C C . ALA A 1 311 ? -2.652 4.887 -2.232 1 97.94 311 ALA A C 1
ATOM 2535 O O . ALA A 1 311 ? -3.467 4.137 -2.777 1 97.94 311 ALA A O 1
ATOM 2536 N N . PHE A 1 312 ? -2.869 5.391 -1.04 1 98.19 312 PHE A N 1
ATOM 2537 C CA . PHE A 1 312 ? -4.062 5.09 -0.259 1 98.19 312 PHE A CA 1
ATOM 2538 C C . PHE A 1 312 ? -5.32 5.488 -1.019 1 98.19 312 PHE A C 1
ATOM 2540 O O . PHE A 1 312 ? -6.289 4.727 -1.079 1 98.19 312 PHE A O 1
ATOM 2547 N N . MET A 1 313 ? -5.246 6.629 -1.646 1 97.81 313 MET A N 1
ATOM 2548 C CA . MET A 1 313 ? -6.418 7.16 -2.34 1 97.81 313 MET A CA 1
ATOM 2549 C C . MET A 1 313 ? -6.723 6.344 -3.592 1 97.81 313 MET A C 1
ATOM 2551 O O . MET A 1 313 ? -7.855 6.348 -4.078 1 97.81 313 MET A O 1
ATOM 2555 N N . SER A 1 314 ? -5.742 5.668 -4.117 1 97.19 314 SER A N 1
ATOM 2556 C CA . SER A 1 314 ? -5.941 4.863 -5.316 1 97.19 314 SER A CA 1
ATOM 2557 C C . SER A 1 314 ? -6.574 3.516 -4.977 1 97.19 314 SER A C 1
ATOM 2559 O O . SER A 1 314 ? -7.062 2.812 -5.867 1 97.19 314 SER A O 1
ATOM 2561 N N . LEU A 1 315 ? -6.57 3.131 -3.727 1 97.38 315 LEU A N 1
ATOM 2562 C CA . LEU A 1 315 ? -7.109 1.839 -3.318 1 97.38 315 LEU A CA 1
ATOM 2563 C C . LEU A 1 315 ? -8.609 1.765 -3.594 1 97.38 315 LEU A C 1
ATOM 2565 O O . LEU A 1 315 ? -9.328 2.75 -3.408 1 97.38 315 LEU A O 1
ATOM 2569 N N . PRO A 1 316 ? -9.031 0.545 -3.969 1 95.25 316 PRO A N 1
ATOM 2570 C CA . PRO A 1 316 ? -10.477 0.333 -3.955 1 95.25 316 PRO A CA 1
ATOM 2571 C C . PRO A 1 316 ? -11.086 0.495 -2.562 1 95.25 316 PRO A C 1
ATOM 2573 O O . PRO A 1 316 ? -10.406 0.256 -1.559 1 95.25 316 PRO A O 1
ATOM 2576 N N . LEU A 1 317 ? -12.383 0.858 -2.502 1 95.56 317 LEU A N 1
ATOM 2577 C CA . LEU A 1 317 ? -13.055 1.188 -1.254 1 95.56 317 LEU A CA 1
ATOM 2578 C C . LEU A 1 317 ? -13.008 0.016 -0.28 1 95.56 317 LEU A C 1
ATOM 2580 O O . LEU A 1 317 ? -12.781 0.206 0.917 1 95.56 317 LEU A O 1
ATOM 2584 N N . ASP A 1 318 ? -13.133 -1.199 -0.817 1 95.06 318 ASP A N 1
ATOM 2585 C CA . ASP A 1 318 ? -13.203 -2.373 0.047 1 95.06 318 ASP A CA 1
ATOM 2586 C C . ASP A 1 318 ? -11.836 -2.689 0.657 1 95.06 318 ASP A C 1
ATOM 2588 O O . ASP A 1 318 ? -11.75 -3.418 1.647 1 95.06 318 ASP A O 1
ATOM 2592 N N . LEU A 1 319 ? -10.742 -2.123 0.095 1 96.31 319 LEU A N 1
ATOM 2593 C CA . LEU A 1 319 ? -9.398 -2.434 0.576 1 96.31 319 LEU A CA 1
ATOM 2594 C C . LEU A 1 319 ? -8.898 -1.348 1.521 1 96.31 319 LEU A C 1
ATOM 2596 O O . LEU A 1 319 ? -7.871 -1.521 2.184 1 96.31 319 LEU A O 1
ATOM 2600 N N . LYS A 1 320 ? -9.562 -0.227 1.638 1 95.75 320 LYS A N 1
ATOM 2601 C CA . LYS A 1 320 ? -9.094 0.907 2.428 1 95.75 320 LYS A CA 1
ATOM 2602 C C . LYS A 1 320 ? -9.133 0.59 3.92 1 95.75 320 LYS A C 1
ATOM 2604 O O . LYS A 1 320 ? -8.453 1.247 4.715 1 95.75 320 LYS A O 1
ATOM 2609 N N . ASN A 1 321 ? -9.852 -0.445 4.277 1 93.75 321 ASN A N 1
ATOM 2610 C CA . ASN A 1 321 ? -9.922 -0.804 5.688 1 93.75 321 ASN A CA 1
ATOM 2611 C C . ASN A 1 321 ? -9.039 -2.01 6.004 1 93.75 321 ASN A C 1
ATOM 2613 O O . ASN A 1 321 ? -9.094 -2.555 7.109 1 93.75 321 ASN A O 1
ATOM 2617 N N . GLN A 1 322 ? -8.234 -2.498 5.059 1 90.44 322 GLN A N 1
ATOM 2618 C CA . GLN A 1 322 ? -7.449 -3.715 5.25 1 90.44 322 GLN A CA 1
ATOM 2619 C C . GLN A 1 322 ? -6.012 -3.389 5.648 1 90.44 322 GLN A C 1
ATOM 2621 O O . GLN A 1 322 ? -5.164 -4.277 5.707 1 90.44 322 GLN A O 1
ATOM 2626 N N . SER A 1 323 ? -5.621 -2.215 6.016 1 86.69 323 SER A N 1
ATOM 2627 C CA . SER A 1 323 ? -4.301 -1.797 6.473 1 86.69 323 SER A CA 1
ATOM 2628 C C . SER A 1 323 ? -3.219 -2.201 5.477 1 86.69 323 SER A C 1
ATOM 2630 O O . SER A 1 323 ? -2.164 -2.705 5.871 1 86.69 323 SER A O 1
ATOM 2632 N N . ILE A 1 324 ? -3.455 -2.174 4.25 1 93.25 324 ILE A N 1
ATOM 2633 C CA . ILE A 1 324 ? -2.508 -2.506 3.193 1 93.25 324 ILE A CA 1
ATOM 2634 C C . ILE A 1 324 ? -1.461 -1.401 3.072 1 93.25 324 ILE A C 1
ATOM 2636 O O . ILE A 1 324 ? -0.275 -1.68 2.879 1 93.25 324 ILE A O 1
ATOM 2640 N N . ILE A 1 325 ? -1.989 -0.149 3.229 1 95.06 325 ILE A N 1
ATOM 2641 C CA . ILE A 1 325 ? -1.107 1.01 3.145 1 95.06 325 ILE A CA 1
ATOM 2642 C C . ILE A 1 325 ? -1.015 1.688 4.508 1 95.06 325 ILE A C 1
ATOM 2644 O O . ILE A 1 325 ? -2.031 1.901 5.176 1 95.06 325 ILE A O 1
ATOM 2648 N N . SER A 1 326 ? 0.21 1.942 4.969 1 94.44 326 SER A N 1
ATOM 2649 C CA . SER A 1 326 ? 0.51 2.711 6.172 1 94.44 326 SER A CA 1
ATOM 2650 C C . SER A 1 326 ? 1.617 3.729 5.918 1 94.44 326 SER A C 1
ATOM 2652 O O . SER A 1 326 ? 2.287 3.678 4.887 1 94.44 326 SER A O 1
ATOM 2654 N N . TRP A 1 327 ? 1.721 4.691 6.812 1 96.31 327 TRP A N 1
ATOM 2655 C CA . TRP A 1 327 ? 2.783 5.684 6.664 1 96.31 327 TRP A CA 1
ATOM 2656 C C . TRP A 1 327 ? 4.156 5.016 6.695 1 96.31 327 TRP A C 1
ATOM 2658 O O . TRP A 1 327 ? 4.43 4.191 7.57 1 96.31 327 TRP A O 1
ATOM 2668 N N . ARG A 1 328 ? 4.988 5.332 5.824 1 96.44 328 ARG A N 1
ATOM 2669 C CA . ARG A 1 328 ? 6.367 4.852 5.816 1 96.44 328 ARG A CA 1
ATOM 2670 C C . ARG A 1 328 ? 7.289 5.82 6.547 1 96.44 328 ARG A C 1
ATOM 2672 O O . ARG A 1 328 ? 8.477 5.539 6.723 1 96.44 328 ARG A O 1
ATOM 2679 N N . VAL A 1 329 ? 6.699 6.977 6.926 1 96.75 329 VAL A N 1
ATOM 2680 C CA . VAL A 1 329 ? 7.441 8 7.656 1 96.75 329 VAL A CA 1
ATOM 2681 C C . VAL A 1 329 ? 7.301 7.773 9.156 1 96.75 329 VAL A C 1
ATOM 2683 O O . VAL A 1 329 ? 6.312 7.191 9.617 1 96.75 329 VAL A O 1
ATOM 2686 N N . PRO A 1 330 ? 8.312 8.219 10.023 1 96.69 330 PRO A N 1
ATOM 2687 C CA . PRO A 1 330 ? 9.523 8.938 9.609 1 96.69 330 PRO A CA 1
ATOM 2688 C C . PRO A 1 330 ? 10.547 8.023 8.93 1 96.69 330 PRO A C 1
ATOM 2690 O O . PRO A 1 330 ? 10.703 6.871 9.328 1 96.69 330 PRO A O 1
ATOM 2693 N N . HIS A 1 331 ? 11.078 8.445 7.828 1 94.69 331 HIS A N 1
ATOM 2694 C CA . HIS A 1 331 ? 12.164 7.762 7.129 1 94.69 331 HIS A CA 1
ATOM 2695 C C . HIS A 1 331 ? 13.484 8.508 7.285 1 94.69 331 HIS A C 1
ATOM 2697 O O . HIS A 1 331 ? 14.492 7.918 7.684 1 94.69 331 HIS A O 1
ATOM 2703 N N . SER A 1 332 ? 13.523 9.781 7.02 1 92.94 332 SER A N 1
ATOM 2704 C CA . SER A 1 332 ? 14.727 10.609 7.109 1 92.94 332 SER A CA 1
ATOM 2705 C C . SER A 1 332 ? 14.781 11.359 8.438 1 92.94 332 SER A C 1
ATOM 2707 O O . SER A 1 332 ? 15.852 11.805 8.859 1 92.94 332 SER A O 1
ATOM 2709 N N . CYS A 1 333 ? 13.641 11.648 9.102 1 91.06 333 CYS A N 1
ATOM 2710 C CA . CYS A 1 333 ? 13.539 12.383 10.359 1 91.06 333 CYS A CA 1
ATOM 2711 C C . CYS A 1 333 ? 13.703 11.445 11.555 1 91.06 333 CYS A C 1
ATOM 2713 O O . CYS A 1 333 ? 13.352 11.797 12.68 1 91.06 333 CYS A O 1
ATOM 2715 N N . ARG A 1 334 ? 14.445 10.25 11.555 1 79.19 334 ARG A N 1
ATOM 2716 C CA . ARG A 1 334 ? 14.641 9.289 12.641 1 79.19 334 ARG A CA 1
ATOM 2717 C C . ARG A 1 334 ? 15.672 9.805 13.641 1 79.19 334 ARG A C 1
ATOM 2719 O O . ARG A 1 334 ? 16.562 10.57 13.281 1 79.19 334 ARG A O 1
ATOM 2726 N N . MET B 1 1 ? 36.938 -44.156 30.984 1 20.97 1 MET B N 1
ATOM 2727 C CA . MET B 1 1 ? 37.219 -45.25 30.047 1 20.97 1 MET B CA 1
ATOM 2728 C C . MET B 1 1 ? 36.188 -45.281 28.922 1 20.97 1 MET B C 1
ATOM 2730 O O . MET B 1 1 ? 35.094 -45.75 29.109 1 20.97 1 MET B O 1
ATOM 2734 N N . SER B 1 2 ? 35.781 -44.281 28.078 1 29.33 2 SER B N 1
ATOM 2735 C CA . SER B 1 2 ? 34.406 -44 27.609 1 29.33 2 SER B CA 1
ATOM 2736 C C . SER B 1 2 ? 34.125 -44.75 26.312 1 29.33 2 SER B C 1
ATOM 2738 O O . SER B 1 2 ? 34.969 -44.844 25.438 1 29.33 2 SER B O 1
ATOM 2740 N N . PRO B 1 3 ? 33 -45.656 26.125 1 39.03 3 PRO B N 1
ATOM 2741 C CA . PRO B 1 3 ? 32.688 -46.75 25.203 1 39.03 3 PRO B CA 1
ATOM 2742 C C . PRO B 1 3 ? 32.438 -46.281 23.766 1 39.03 3 PRO B C 1
ATOM 2744 O O . PRO B 1 3 ? 31.969 -47.031 22.922 1 39.03 3 PRO B O 1
ATOM 2747 N N . LYS B 1 4 ? 32.594 -45.031 23.406 1 38.22 4 LYS B N 1
ATOM 2748 C CA . LYS B 1 4 ? 32.062 -44.469 22.156 1 38.22 4 LYS B CA 1
ATOM 2749 C C . LYS B 1 4 ? 32.812 -45.062 20.953 1 38.22 4 LYS B C 1
ATOM 2751 O O . LYS B 1 4 ? 32.531 -44.688 19.812 1 38.22 4 LYS B O 1
ATOM 2756 N N . THR B 1 5 ? 33.906 -45.844 21.125 1 39.25 5 THR B N 1
ATOM 2757 C CA . THR B 1 5 ? 34.781 -46.188 20.016 1 39.25 5 THR B CA 1
ATOM 2758 C C . THR B 1 5 ? 34.156 -47.312 19.172 1 39.25 5 THR B C 1
ATOM 2760 O O . THR B 1 5 ? 34.5 -47.469 18 1 39.25 5 THR B O 1
ATOM 2763 N N . SER B 1 6 ? 33.25 -48.188 19.828 1 34.84 6 SER B N 1
ATOM 2764 C CA . SER B 1 6 ? 33.031 -49.5 19.203 1 34.84 6 SER B CA 1
ATOM 2765 C C . SER B 1 6 ? 32.062 -49.375 18.016 1 34.84 6 SER B C 1
ATOM 2767 O O . SER B 1 6 ? 32.062 -50.219 17.125 1 34.84 6 SER B O 1
ATOM 2769 N N . ILE B 1 7 ? 31.094 -48.344 18.094 1 35.75 7 ILE B N 1
ATOM 2770 C CA . ILE B 1 7 ? 29.953 -48.469 17.188 1 35.75 7 ILE B CA 1
ATOM 2771 C C . ILE B 1 7 ? 30.375 -48.125 15.758 1 35.75 7 ILE B C 1
ATOM 2773 O O . ILE B 1 7 ? 29.609 -48.344 14.812 1 35.75 7 ILE B O 1
ATOM 2777 N N . GLN B 1 8 ? 31.625 -47.562 15.531 1 34.72 8 GLN B N 1
ATOM 2778 C CA . GLN B 1 8 ? 32.062 -47.156 14.203 1 34.72 8 GLN B CA 1
ATOM 2779 C C . GLN B 1 8 ? 32.344 -48.406 13.344 1 34.72 8 GLN B C 1
ATOM 2781 O O . GLN B 1 8 ? 32.281 -48.312 12.109 1 34.72 8 GLN B O 1
ATOM 2786 N N . LEU B 1 9 ? 32.688 -49.562 14.016 1 36.25 9 LEU B N 1
ATOM 2787 C CA . LEU B 1 9 ? 33.125 -50.719 13.266 1 36.25 9 LEU B CA 1
ATOM 2788 C C . LEU B 1 9 ? 31.969 -51.406 12.555 1 36.25 9 LEU B C 1
ATOM 2790 O O . LEU B 1 9 ? 32.156 -51.969 11.477 1 36.25 9 LEU B O 1
ATOM 2794 N N . ARG B 1 10 ? 30.812 -51.5 13.336 1 37.12 10 ARG B N 1
ATOM 2795 C CA . ARG B 1 10 ? 29.734 -52.344 12.836 1 37.12 10 ARG B CA 1
ATOM 2796 C C . ARG B 1 10 ? 29.156 -51.812 11.547 1 37.12 10 ARG B C 1
ATOM 2798 O O . ARG B 1 10 ? 28.625 -52.562 10.727 1 37.12 10 ARG B O 1
ATOM 2805 N N . ARG B 1 11 ? 29.125 -50.5 11.414 1 35.34 11 ARG B N 1
ATOM 2806 C CA . ARG B 1 11 ? 28.359 -50.031 10.266 1 35.34 11 ARG B CA 1
ATOM 2807 C C . ARG B 1 11 ? 29.125 -50.219 8.969 1 35.34 11 ARG B C 1
ATOM 2809 O O . ARG B 1 11 ? 28.562 -50.156 7.879 1 35.34 11 ARG B O 1
ATOM 2816 N N . GLY B 1 12 ? 30.453 -50.406 9.117 1 35.72 12 GLY B N 1
ATOM 2817 C CA . GLY B 1 12 ? 31.281 -50.656 7.945 1 35.72 12 GLY B CA 1
ATOM 2818 C C . GLY B 1 12 ? 30.953 -51.969 7.254 1 35.72 12 GLY B C 1
ATOM 2819 O O . GLY B 1 12 ? 30.953 -52.062 6.023 1 35.72 12 GLY B O 1
ATOM 2820 N N . ALA B 1 13 ? 30.719 -52.969 8.102 1 40.56 13 ALA B N 1
ATOM 2821 C CA . ALA B 1 13 ? 30.641 -54.312 7.562 1 40.56 13 ALA B CA 1
ATOM 2822 C C . ALA B 1 13 ? 29.375 -54.5 6.711 1 40.56 13 ALA B C 1
ATOM 2824 O O . ALA B 1 13 ? 29.406 -55.188 5.68 1 40.56 13 ALA B O 1
ATOM 2825 N N . LEU B 1 14 ? 28.281 -53.875 7.203 1 37.22 14 LEU B N 1
ATOM 2826 C CA . LEU B 1 14 ? 27.031 -54.188 6.504 1 37.22 14 LEU B CA 1
ATOM 2827 C C . LEU B 1 14 ? 27.031 -53.594 5.102 1 37.22 14 LEU B C 1
ATOM 2829 O O . LEU B 1 14 ? 26.375 -54.125 4.199 1 37.22 14 LEU B O 1
ATOM 2833 N N . PHE B 1 15 ? 27.859 -52.5 4.906 1 34.06 15 PHE B N 1
ATOM 2834 C CA . PHE B 1 15 ? 27.859 -51.906 3.574 1 34.06 15 PHE B CA 1
ATOM 2835 C C . PHE B 1 15 ? 28.562 -52.812 2.572 1 34.06 15 PHE B C 1
ATOM 2837 O O . PHE B 1 15 ? 28.234 -52.812 1.386 1 34.06 15 PHE B O 1
ATOM 2844 N N . LEU B 1 16 ? 29.422 -53.688 3.08 1 37.62 16 LEU B N 1
ATOM 2845 C CA . LEU B 1 16 ? 30.188 -54.469 2.129 1 37.62 16 LEU B CA 1
ATOM 2846 C C . LEU B 1 16 ? 29.312 -55.562 1.497 1 37.62 16 LEU B C 1
ATOM 2848 O O . LEU B 1 16 ? 29.469 -55.875 0.312 1 37.62 16 LEU B O 1
ATOM 2852 N N . THR B 1 17 ? 28.375 -56.062 2.33 1 38.47 17 THR B N 1
ATOM 2853 C CA . THR B 1 17 ? 27.656 -57.188 1.796 1 38.47 17 THR B CA 1
ATOM 2854 C C . THR B 1 17 ? 26.703 -56.781 0.682 1 38.47 17 THR B C 1
ATOM 2856 O O . THR B 1 17 ? 26.531 -57.5 -0.303 1 38.47 17 THR B O 1
ATOM 2859 N N . PHE B 1 18 ? 26.141 -55.469 0.822 1 35.16 18 PHE B N 1
ATOM 2860 C CA . PHE B 1 18 ? 25.078 -55.156 -0.129 1 35.16 18 PHE B CA 1
ATOM 2861 C C . PHE B 1 18 ? 25.656 -54.875 -1.514 1 35.16 18 PHE B C 1
ATOM 2863 O O . PHE B 1 18 ? 25.031 -55.219 -2.525 1 35.16 18 PHE B O 1
ATOM 2870 N N . VAL B 1 19 ? 26.922 -54.438 -1.613 1 38.75 19 VAL B N 1
ATOM 2871 C CA . VAL B 1 19 ? 27.516 -54.156 -2.912 1 38.75 19 VAL B CA 1
ATOM 2872 C C . VAL B 1 19 ? 27.75 -55.469 -3.666 1 38.75 19 VAL B C 1
ATOM 2874 O O . VAL B 1 19 ? 27.641 -55.5 -4.895 1 38.75 19 VAL B O 1
ATOM 2877 N N . THR B 1 20 ? 28 -56.469 -2.863 1 38.12 20 THR B N 1
ATOM 2878 C CA . THR B 1 20 ? 28.391 -57.688 -3.549 1 38.12 20 THR B CA 1
ATOM 2879 C C . THR B 1 20 ? 27.203 -58.312 -4.266 1 38.12 20 THR B C 1
ATOM 2881 O O . THR B 1 20 ? 27.344 -58.906 -5.352 1 38.12 20 THR B O 1
ATOM 2884 N N . LEU B 1 21 ? 25.984 -58.094 -3.637 1 36.22 21 LEU B N 1
ATOM 2885 C CA . LEU B 1 21 ? 24.875 -58.844 -4.219 1 36.22 21 LEU B CA 1
ATOM 2886 C C . LEU B 1 21 ? 24.484 -58.25 -5.574 1 36.22 21 LEU B C 1
ATOM 2888 O O . LEU B 1 21 ? 24.172 -59 -6.508 1 36.22 21 LEU B O 1
ATOM 2892 N N . ILE B 1 22 ? 24.594 -56.906 -5.695 1 35.25 22 ILE B N 1
ATOM 2893 C CA . ILE B 1 22 ? 24.125 -56.344 -6.965 1 35.25 22 ILE B CA 1
ATOM 2894 C C . ILE B 1 22 ? 25.094 -56.719 -8.078 1 35.25 22 ILE B C 1
ATOM 2896 O O . ILE B 1 22 ? 24.672 -57 -9.203 1 35.25 22 ILE B O 1
ATOM 2900 N N . ALA B 1 23 ? 26.344 -56.875 -7.672 1 36.22 23 ALA B N 1
ATOM 2901 C CA . ALA B 1 23 ? 27.297 -57.188 -8.727 1 36.22 23 ALA B CA 1
ATOM 2902 C C . ALA B 1 23 ? 27.016 -58.594 -9.305 1 36.22 23 ALA B C 1
ATOM 2904 O O . ALA B 1 23 ? 27.203 -58.812 -10.5 1 36.22 23 ALA B O 1
ATOM 2905 N N . LEU B 1 24 ? 26.578 -59.469 -8.375 1 35.94 24 LEU B N 1
ATOM 2906 C CA . LEU B 1 24 ? 26.391 -60.812 -8.859 1 35.94 24 LEU B CA 1
ATOM 2907 C C . LEU B 1 24 ? 25.266 -60.875 -9.883 1 35.94 24 LEU B C 1
ATOM 2909 O O . LEU B 1 24 ? 25.344 -61.625 -10.859 1 35.94 24 LEU B O 1
ATOM 2913 N N . VAL B 1 25 ? 24.234 -60.031 -9.617 1 34.94 25 VAL B N 1
ATOM 2914 C CA . VAL B 1 25 ? 23.094 -60.219 -10.516 1 34.94 25 VAL B CA 1
ATOM 2915 C C . VAL B 1 25 ? 23.469 -59.75 -11.922 1 34.94 25 VAL B C 1
ATOM 2917 O O . VAL B 1 25 ? 23.062 -60.344 -12.914 1 34.94 25 VAL B O 1
ATOM 2920 N N . LEU B 1 26 ? 24.375 -58.75 -11.938 1 32.19 26 LEU B N 1
ATOM 2921 C CA . LEU B 1 26 ? 24.703 -58.281 -13.273 1 32.19 26 LEU B CA 1
ATOM 2922 C C . LEU B 1 26 ? 25.578 -59.281 -14.016 1 32.19 26 LEU B C 1
ATOM 2924 O O . LEU B 1 26 ? 25.688 -59.25 -15.242 1 32.19 26 LEU B O 1
ATOM 2928 N N . TYR B 1 27 ? 26.297 -60.062 -13.164 1 31.98 27 TYR B N 1
ATOM 2929 C CA . TYR B 1 27 ? 27.156 -60.969 -13.922 1 31.98 27 TYR B CA 1
ATOM 2930 C C . TYR B 1 27 ? 26.344 -61.906 -14.805 1 31.98 27 TYR B C 1
ATOM 2932 O O . TYR B 1 27 ? 26.828 -62.344 -15.844 1 31.98 27 TYR B O 1
ATOM 2940 N N . SER B 1 28 ? 25.266 -62.406 -14.141 1 32.03 28 SER B N 1
ATOM 2941 C CA . SER B 1 28 ? 24.688 -63.5 -14.883 1 32.03 28 SER B CA 1
ATOM 2942 C C . SER B 1 28 ? 24.125 -63.062 -16.219 1 32.03 28 SER B C 1
ATOM 2944 O O . SER B 1 28 ? 23.719 -63.875 -17.047 1 32.03 28 SER B O 1
ATOM 2946 N N . ALA B 1 29 ? 23.734 -61.781 -16.219 1 30.62 29 ALA B N 1
ATOM 2947 C CA . ALA B 1 29 ? 22.891 -61.562 -17.391 1 30.62 29 ALA B CA 1
ATOM 2948 C C . ALA B 1 29 ? 23.719 -61.5 -18.672 1 30.62 29 ALA B C 1
ATOM 2950 O O . ALA B 1 29 ? 23.203 -61.219 -19.75 1 30.62 29 ALA B O 1
ATOM 2951 N N . SER B 1 30 ? 25.047 -61.594 -18.422 1 29.44 30 SER B N 1
ATOM 2952 C CA . SER B 1 30 ? 25.812 -61.375 -19.641 1 29.44 30 SER B CA 1
ATOM 2953 C C . SER B 1 30 ? 25.531 -62.469 -20.656 1 29.44 30 SER B C 1
ATOM 2955 O O . SER B 1 30 ? 25.938 -62.375 -21.828 1 29.44 30 SER B O 1
ATOM 2957 N N . ASP B 1 31 ? 25.328 -63.656 -20.094 1 27.59 31 ASP B N 1
ATOM 2958 C CA . ASP B 1 31 ? 25.578 -64.688 -21.078 1 27.59 31 ASP B CA 1
ATOM 2959 C C . ASP B 1 31 ? 24.5 -64.688 -22.156 1 27.59 31 ASP B C 1
ATOM 2961 O O . ASP B 1 31 ? 24.391 -65.625 -22.953 1 27.59 31 ASP B O 1
ATOM 2965 N N . LEU B 1 32 ? 23.328 -64.125 -21.891 1 25.64 32 LEU B N 1
ATOM 2966 C CA . LEU B 1 32 ? 22.281 -64.625 -22.781 1 25.64 32 LEU B CA 1
ATOM 2967 C C . LEU B 1 32 ? 22.625 -64.25 -24.234 1 25.64 32 LEU B C 1
ATOM 2969 O O . LEU B 1 32 ? 22.969 -63.125 -24.562 1 25.64 32 LEU B O 1
ATOM 2973 N N . SER B 1 33 ? 22.844 -65.312 -25.031 1 24.88 33 SER B N 1
ATOM 2974 C CA . SER B 1 33 ? 23.172 -65.812 -26.375 1 24.88 33 SER B CA 1
ATOM 2975 C C . SER B 1 33 ? 22.375 -65.062 -27.438 1 24.88 33 SER B C 1
ATOM 2977 O O . SER B 1 33 ? 21.312 -64.5 -27.141 1 24.88 33 SER B O 1
ATOM 2979 N N . SER B 1 34 ? 23.016 -64.875 -28.688 1 27.5 34 SER B N 1
ATOM 2980 C CA . SER B 1 34 ? 22.891 -64.25 -30 1 27.5 34 SER B CA 1
ATOM 2981 C C . SER B 1 34 ? 21.594 -64.688 -30.688 1 27.5 34 SER B C 1
ATOM 2983 O O . SER B 1 34 ? 21.469 -64.562 -31.906 1 27.5 34 SER B O 1
ATOM 2985 N N . GLY B 1 35 ? 20.594 -65.25 -29.953 1 23.98 35 GLY B N 1
ATOM 2986 C CA . GLY B 1 35 ? 19.656 -65.875 -30.875 1 23.98 35 GLY B CA 1
ATOM 2987 C C . GLY B 1 35 ? 19.031 -64.875 -31.828 1 23.98 35 GLY B C 1
ATOM 2988 O O . GLY B 1 35 ? 18.828 -63.688 -31.469 1 23.98 35 GLY B O 1
ATOM 2989 N N . SER B 1 36 ? 19.188 -65.062 -33.156 1 25.64 36 SER B N 1
ATOM 2990 C CA . SER B 1 36 ? 18.688 -64.438 -34.375 1 25.64 36 SER B CA 1
ATOM 2991 C C . SER B 1 36 ? 17.172 -64.188 -34.281 1 25.64 36 SER B C 1
ATOM 2993 O O . SER B 1 36 ? 16.406 -65.188 -34.312 1 25.64 36 SER B O 1
ATOM 2995 N N . PHE B 1 37 ? 16.688 -63.438 -33.281 1 23.08 37 PHE B N 1
ATOM 2996 C CA . PHE B 1 37 ? 15.242 -63.281 -33.281 1 23.08 37 PHE B CA 1
ATOM 2997 C C . PHE B 1 37 ? 14.719 -62.812 -34.625 1 23.08 37 PHE B C 1
ATOM 2999 O O . PHE B 1 37 ? 15.234 -61.844 -35.188 1 23.08 37 PHE B O 1
ATOM 3006 N N . SER B 1 38 ? 14.227 -63.75 -35.406 1 24.64 38 SER B N 1
ATOM 3007 C CA . SER B 1 38 ? 13.438 -63.594 -36.625 1 24.64 38 SER B CA 1
ATOM 3008 C C . SER B 1 38 ? 12.375 -62.531 -36.469 1 24.64 38 SER B C 1
ATOM 3010 O O . SER B 1 38 ? 11.836 -62.344 -35.375 1 24.64 38 SER B O 1
ATOM 3012 N N . SER B 1 39 ? 12.375 -61.531 -37.375 1 24.25 39 SER B N 1
ATOM 3013 C CA . SER B 1 39 ? 11.57 -60.344 -37.625 1 24.25 39 SER B CA 1
ATOM 3014 C C . SER B 1 39 ? 10.078 -60.688 -37.625 1 24.25 39 SER B C 1
ATOM 3016 O O . SER B 1 39 ? 9.547 -61.188 -38.625 1 24.25 39 SER B O 1
ATOM 3018 N N . SER B 1 40 ? 9.57 -61.469 -36.625 1 25.91 40 SER B N 1
ATOM 3019 C CA . SER B 1 40 ? 8.141 -61.719 -36.781 1 25.91 40 SER B CA 1
ATOM 3020 C C . SER B 1 40 ? 7.383 -60.406 -36.969 1 25.91 40 SER B C 1
ATOM 3022 O O . SER B 1 40 ? 7.82 -59.344 -36.469 1 25.91 40 SER B O 1
ATOM 3024 N N . SER B 1 41 ? 6.426 -60.375 -37.938 1 28.06 41 SER B N 1
ATOM 3025 C CA . SER B 1 41 ? 5.414 -59.469 -38.438 1 28.06 41 SER B CA 1
ATOM 3026 C C . SER B 1 41 ? 4.625 -58.844 -37.281 1 28.06 41 SER B C 1
ATOM 3028 O O . SER B 1 41 ? 3.965 -59.531 -36.531 1 28.06 41 SER B O 1
ATOM 3030 N N . ILE B 1 42 ? 5.074 -57.781 -36.688 1 29 42 ILE B N 1
ATOM 3031 C CA . ILE B 1 42 ? 4.297 -57.031 -35.719 1 29 42 ILE B CA 1
ATOM 3032 C C . ILE B 1 42 ? 2.93 -56.688 -36.312 1 29 42 ILE B C 1
ATOM 3034 O O . ILE B 1 42 ? 2.836 -56.031 -37.344 1 29 42 ILE B O 1
ATOM 3038 N N . PRO B 1 43 ? 1.868 -57.531 -36.062 1 30.03 43 PRO B N 1
ATOM 3039 C CA . PRO B 1 43 ? 0.545 -57.156 -36.562 1 30.03 43 PRO B CA 1
ATOM 3040 C C . PRO B 1 43 ? 0.2 -55.719 -36.281 1 30.03 43 PRO B C 1
ATOM 3042 O O . PRO B 1 43 ? 0.591 -55.156 -35.25 1 30.03 43 PRO B O 1
ATOM 3045 N N . SER B 1 44 ? 0.023 -54.906 -37.344 1 29.05 44 SER B N 1
ATOM 3046 C CA . SER B 1 44 ? -0.495 -53.531 -37.406 1 29.05 44 SER B CA 1
ATOM 3047 C C . SER B 1 44 ? -1.782 -53.375 -36.625 1 29.05 44 SER B C 1
ATOM 3049 O O . SER B 1 44 ? -2.877 -53.594 -37.156 1 29.05 44 SER B O 1
ATOM 3051 N N . TYR B 1 45 ? -2.006 -53.969 -35.438 1 27.75 45 TYR B N 1
ATOM 3052 C CA . TYR B 1 45 ? -3.205 -53.656 -34.688 1 27.75 45 TYR B CA 1
ATOM 3053 C C . TYR B 1 45 ? -3.33 -52.125 -34.5 1 27.75 45 TYR B C 1
ATOM 3055 O O . TYR B 1 45 ? -3.875 -51.656 -33.5 1 27.75 45 TYR B O 1
ATOM 3063 N N . LEU B 1 46 ? -2.545 -51.281 -35.156 1 31.09 46 LEU B N 1
ATOM 3064 C CA . LEU B 1 46 ? -2.73 -49.875 -34.906 1 31.09 46 LEU B CA 1
ATOM 3065 C C . LEU B 1 46 ? -4.16 -49.438 -35.25 1 31.09 46 LEU B C 1
ATOM 3067 O O . LEU B 1 46 ? -4.48 -48.25 -35.219 1 31.09 46 LEU B O 1
ATOM 3071 N N . ASN B 1 47 ? -4.785 -50.094 -36.25 1 32.06 47 ASN B N 1
ATOM 3072 C CA . ASN B 1 47 ? -5.879 -49.438 -36.969 1 32.06 47 ASN B CA 1
ATOM 3073 C C . ASN B 1 47 ? -6.977 -49 -36 1 32.06 47 ASN B C 1
ATOM 3075 O O . ASN B 1 47 ? -7.391 -47.844 -36.031 1 32.06 47 ASN B O 1
ATOM 3079 N N . ASP B 1 48 ? -8.18 -49.75 -36 1 33.97 48 ASP B N 1
ATOM 3080 C CA . ASP B 1 48 ? -9.578 -49.438 -35.688 1 33.97 48 ASP B CA 1
ATOM 3081 C C . ASP B 1 48 ? -9.773 -49.219 -34.188 1 33.97 48 ASP B C 1
ATOM 3083 O O . ASP B 1 48 ? -10.852 -49.5 -33.656 1 33.97 48 ASP B O 1
ATOM 3087 N N . SER B 1 49 ? -8.836 -49.406 -33.281 1 35.62 49 SER B N 1
ATOM 3088 C CA . SER B 1 49 ? -9.133 -49.531 -31.859 1 35.62 49 SER B CA 1
ATOM 3089 C C . SER B 1 49 ? -9.789 -48.281 -31.312 1 35.62 49 SER B C 1
ATOM 3091 O O . SER B 1 49 ? -9.234 -47.188 -31.422 1 35.62 49 SER B O 1
ATOM 3093 N N . SER B 1 50 ? -11.109 -48.125 -31.172 1 39.69 50 SER B N 1
ATOM 3094 C CA . SER B 1 50 ? -11.984 -47.188 -30.453 1 39.69 50 SER B CA 1
ATOM 3095 C C . SER B 1 50 ? -11.359 -46.75 -29.141 1 39.69 50 SER B C 1
ATOM 3097 O O . SER B 1 50 ? -11.023 -47.562 -28.281 1 39.69 50 SER B O 1
ATOM 3099 N N . LEU B 1 51 ? -10.492 -45.719 -29.062 1 48.38 51 LEU B N 1
ATOM 3100 C CA . LEU B 1 51 ? -10.109 -45.188 -27.781 1 48.38 51 LEU B CA 1
ATOM 3101 C C . LEU B 1 51 ? -11.211 -45.375 -26.734 1 48.38 51 LEU B C 1
ATOM 3103 O O . LEU B 1 51 ? -12.398 -45.3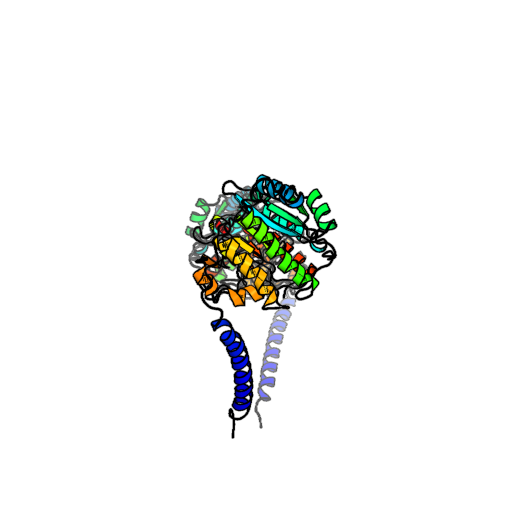12 -27.062 1 48.38 51 LEU B O 1
ATOM 3107 N N . PRO B 1 52 ? -10.93 -46.031 -25.594 1 56.28 52 PRO B N 1
ATOM 3108 C CA . PRO B 1 52 ? -11.984 -46.062 -24.578 1 56.28 52 PRO B CA 1
ATOM 3109 C C . PRO B 1 52 ? -12.742 -44.75 -24.469 1 56.28 52 PRO B C 1
ATOM 3111 O O . PRO B 1 52 ? -12.18 -43.688 -24.75 1 56.28 52 PRO B O 1
ATOM 3114 N N . GLU B 1 53 ? -14.094 -44.875 -24.609 1 55.75 53 GLU B N 1
ATOM 3115 C CA . GLU B 1 53 ? -15.023 -43.75 -24.516 1 55.75 53 GLU B CA 1
ATOM 3116 C C . GLU B 1 53 ? -14.477 -42.656 -23.625 1 55.75 53 GLU B C 1
ATOM 3118 O O . GLU B 1 53 ? -14.602 -41.469 -23.938 1 55.75 53 GLU B O 1
ATOM 3123 N N . SER B 1 54 ? -13.703 -43.094 -22.656 1 71.31 54 SER B N 1
ATOM 3124 C CA . SER B 1 54 ? -13.148 -42.125 -21.719 1 71.31 54 SER B CA 1
ATOM 3125 C C . SER B 1 54 ? -12.023 -41.312 -22.359 1 71.31 54 SER B C 1
ATOM 3127 O O . SER B 1 54 ? -11.922 -40.094 -22.141 1 71.31 54 SER B O 1
ATOM 3129 N N . THR B 1 55 ? -11.32 -41.906 -23.266 1 82.31 55 THR B N 1
ATOM 3130 C CA . THR B 1 55 ? -10.203 -41.219 -23.906 1 82.31 55 THR B CA 1
ATOM 3131 C C . THR B 1 55 ? -10.711 -40.25 -24.984 1 82.31 55 THR B C 1
ATOM 3133 O O . THR B 1 55 ? -10.164 -39.156 -25.156 1 82.31 55 THR B O 1
ATOM 3136 N N . GLN B 1 56 ? -11.781 -40.594 -25.609 1 88.25 56 GLN B N 1
ATOM 3137 C CA . GLN B 1 56 ? -12.359 -39.719 -26.625 1 88.25 56 GLN B CA 1
ATOM 3138 C C . GLN B 1 56 ? -12.922 -38.438 -26 1 88.25 56 GLN B C 1
ATOM 3140 O O . GLN B 1 56 ? -12.758 -37.344 -26.547 1 88.25 56 GLN B O 1
ATOM 3145 N N . GLU B 1 57 ? -13.547 -38.656 -24.891 1 92.25 57 GLU B N 1
ATOM 3146 C CA . GLU B 1 57 ? -14.086 -37.469 -24.188 1 92.25 57 GLU B CA 1
ATOM 3147 C C . GLU B 1 57 ? -12.969 -36.531 -23.781 1 92.25 57 GLU B C 1
ATOM 3149 O O . GLU B 1 57 ? -13.086 -35.312 -23.953 1 92.25 57 GLU B O 1
ATOM 3154 N N . LEU B 1 58 ? -11.961 -37.094 -23.234 1 95.75 58 LEU B N 1
ATOM 3155 C CA . LEU B 1 58 ? -10.82 -36.281 -22.828 1 95.75 58 LEU B CA 1
ATOM 3156 C C . LEU B 1 58 ? -10.227 -35.531 -24.016 1 95.75 58 LEU B C 1
ATOM 3158 O O . LEU B 1 58 ? -9.961 -34.344 -23.922 1 95.75 58 LEU B O 1
ATOM 3162 N N . GLU B 1 59 ? -10.031 -36.219 -25.109 1 96 59 GLU B N 1
ATOM 3163 C CA . GLU B 1 59 ? -9.438 -35.594 -26.297 1 96 59 GLU B CA 1
ATOM 3164 C C . GLU B 1 59 ? -10.289 -34.438 -26.797 1 96 59 GLU B C 1
ATOM 3166 O O . GLU B 1 59 ? -9.758 -33.406 -27.219 1 96 59 GLU B O 1
ATOM 3171 N N . GLU B 1 60 ? -11.539 -34.625 -26.734 1 96.75 60 GLU B N 1
ATOM 3172 C CA . GLU B 1 60 ? -12.438 -33.531 -27.156 1 96.75 60 GLU B CA 1
ATOM 3173 C C . GLU B 1 60 ? -12.305 -32.312 -26.266 1 96.75 60 GLU B C 1
ATOM 3175 O O . GLU B 1 60 ? -12.242 -31.188 -26.75 1 96.75 60 GLU B O 1
ATOM 3180 N N . ILE B 1 61 ? -12.289 -32.531 -24.984 1 97.88 61 ILE B N 1
ATOM 3181 C CA . ILE B 1 61 ? -12.164 -31.438 -24.031 1 97.88 61 ILE B CA 1
ATOM 3182 C C . ILE B 1 61 ? -10.828 -30.719 -24.25 1 97.88 61 ILE B C 1
ATOM 3184 O O . ILE B 1 61 ? -10.781 -29.484 -24.281 1 97.88 61 ILE B O 1
ATOM 3188 N N . LEU B 1 62 ? -9.758 -31.5 -24.422 1 98.62 62 LEU B N 1
ATOM 3189 C CA . LEU B 1 62 ? -8.438 -30.922 -24.656 1 98.62 62 LEU B CA 1
ATOM 3190 C C . LEU B 1 62 ? -8.414 -30.109 -25.938 1 98.62 62 LEU B C 1
ATOM 3192 O O . LEU B 1 62 ? -7.852 -29.016 -25.984 1 98.62 62 LEU B O 1
ATOM 3196 N N . ASN B 1 63 ? -9.008 -30.672 -26.953 1 98 63 ASN B N 1
ATOM 3197 C CA . ASN B 1 63 ? -9.062 -29.969 -28.219 1 98 63 ASN B CA 1
ATOM 3198 C C . ASN B 1 63 ? -9.797 -28.641 -28.094 1 98 63 ASN B C 1
ATOM 3200 O O . ASN B 1 63 ? -9.336 -27.625 -28.625 1 98 63 ASN B O 1
ATOM 3204 N N . ASN B 1 64 ? -10.859 -28.625 -27.391 1 98.12 64 ASN B N 1
ATOM 3205 C CA . ASN B 1 64 ? -11.664 -27.422 -27.219 1 98.12 64 ASN B CA 1
ATOM 3206 C C . ASN B 1 64 ? -10.945 -26.375 -26.375 1 98.12 64 ASN B C 1
ATOM 3208 O O . ASN B 1 64 ? -11.125 -25.172 -26.578 1 98.12 64 ASN B O 1
ATOM 3212 N N . ALA B 1 65 ? -10.109 -26.828 -25.438 1 98.62 65 ALA B N 1
ATOM 3213 C CA . ALA B 1 65 ? -9.438 -25.922 -24.5 1 98.62 65 ALA B CA 1
ATOM 3214 C C . ALA B 1 65 ? -8.055 -25.547 -25.016 1 98.62 65 ALA B C 1
ATOM 3216 O O . ALA B 1 65 ? -7.383 -24.688 -24.422 1 98.62 65 ALA B O 1
ATOM 3217 N N . SER B 1 66 ? -7.586 -26.156 -26.078 1 98.5 66 SER B N 1
ATOM 3218 C CA . SER B 1 66 ? -6.207 -26.016 -26.531 1 98.5 66 SER B CA 1
ATOM 3219 C C . SER B 1 66 ? -5.957 -24.625 -27.125 1 98.5 66 SER B C 1
ATOM 3221 O O . SER B 1 66 ? -6.809 -24.078 -27.828 1 98.5 66 SER B O 1
ATOM 3223 N N . MET B 1 67 ? -4.797 -24.062 -26.797 1 97.75 67 MET B N 1
ATOM 3224 C CA . MET B 1 67 ? -4.305 -22.891 -27.516 1 97.75 67 MET B CA 1
ATOM 3225 C C . MET B 1 67 ? -3.836 -23.266 -28.922 1 97.75 67 MET B C 1
ATOM 3227 O O . MET B 1 67 ? -3.877 -24.422 -29.297 1 97.75 67 MET B O 1
ATOM 3231 N N . VAL B 1 68 ? -3.377 -22.234 -29.703 1 92.44 68 VAL B N 1
ATOM 3232 C CA . VAL B 1 68 ? -3 -22.422 -31.109 1 92.44 68 VAL B CA 1
ATOM 3233 C C . VAL B 1 68 ? -1.822 -23.391 -31.188 1 92.44 68 VAL B C 1
ATOM 3235 O O . VAL B 1 68 ? -1.749 -24.203 -32.125 1 92.44 68 VAL B O 1
ATOM 3238 N N . ASN B 1 69 ? -0.98 -23.469 -30.219 1 94.62 69 ASN B N 1
ATOM 3239 C CA . ASN B 1 69 ? 0.208 -24.312 -30.25 1 94.62 69 ASN B CA 1
ATOM 3240 C C . ASN B 1 69 ? -0.037 -25.656 -29.547 1 94.62 69 ASN B C 1
ATOM 3242 O O . ASN B 1 69 ? 0.906 -26.297 -29.078 1 94.62 69 ASN B O 1
ATOM 3246 N N . LYS B 1 70 ? -1.329 -26.094 -29.328 1 98 70 LYS B N 1
ATOM 3247 C CA . LYS B 1 70 ? -1.746 -27.344 -28.719 1 98 70 LYS B CA 1
ATOM 3248 C C . LYS B 1 70 ? -1.339 -27.406 -27.25 1 98 70 LYS B C 1
ATOM 3250 O O . LYS B 1 70 ? -0.993 -28.469 -26.734 1 98 70 LYS B O 1
ATOM 3255 N N . THR B 1 71 ? -1.292 -26.25 -26.656 1 98.75 71 THR B N 1
ATOM 3256 C CA . THR B 1 71 ? -1.028 -26.156 -25.219 1 98.75 71 THR B CA 1
ATOM 3257 C C . THR B 1 71 ? -2.324 -25.938 -24.453 1 98.75 71 THR B C 1
ATOM 3259 O O . THR B 1 71 ? -3.18 -25.156 -24.859 1 98.75 71 THR B O 1
ATOM 3262 N N . VAL B 1 72 ? -2.508 -26.688 -23.375 1 98.88 72 VAL B N 1
ATOM 3263 C CA . VAL B 1 72 ? -3.639 -26.516 -22.469 1 98.88 72 VAL B CA 1
ATOM 3264 C C . VAL B 1 72 ? -3.131 -26.219 -21.062 1 98.88 72 VAL B C 1
ATOM 3266 O O . VAL B 1 72 ? -1.972 -26.484 -20.734 1 98.88 72 VAL B O 1
ATOM 3269 N N . ILE B 1 73 ? -3.889 -25.562 -20.281 1 98.94 73 ILE B N 1
ATOM 3270 C CA . ILE B 1 73 ? -3.629 -25.406 -18.844 1 98.94 73 ILE B CA 1
ATOM 3271 C C . ILE B 1 73 ? -4.461 -26.406 -18.062 1 98.94 73 ILE B C 1
ATOM 3273 O O . ILE B 1 73 ? -5.656 -26.562 -18.312 1 98.94 73 ILE B O 1
ATOM 3277 N N . LEU B 1 74 ? -3.812 -27.125 -17.141 1 98.88 74 LEU B N 1
ATOM 3278 C CA . LEU B 1 74 ? -4.477 -28.188 -16.391 1 98.88 74 LEU B CA 1
ATOM 3279 C C . LEU B 1 74 ? -4.383 -27.938 -14.883 1 98.88 74 LEU B C 1
ATOM 3281 O O . LEU B 1 74 ? -3.342 -27.484 -14.391 1 98.88 74 LEU B O 1
ATOM 3285 N N . THR B 1 75 ? -5.43 -28.156 -14.188 1 98.38 75 THR B N 1
ATOM 3286 C CA . THR B 1 75 ? -5.41 -28.219 -12.727 1 98.38 75 THR B CA 1
ATOM 3287 C C . THR B 1 75 ? -6.215 -29.422 -12.234 1 98.38 75 THR B C 1
ATOM 3289 O O . THR B 1 75 ? -7.027 -29.969 -12.977 1 98.38 75 THR B O 1
ATOM 3292 N N . THR B 1 76 ? -5.906 -29.875 -11.016 1 95.75 76 THR B N 1
ATOM 3293 C CA . THR B 1 76 ? -6.691 -30.922 -10.383 1 95.75 76 THR B CA 1
ATOM 3294 C C . THR B 1 76 ? -7.527 -30.359 -9.234 1 95.75 76 THR B C 1
ATOM 3296 O O . THR B 1 76 ? -7.137 -29.375 -8.602 1 95.75 76 THR B O 1
ATOM 3299 N N . LEU B 1 77 ? -8.688 -31 -9.039 1 93.19 77 LEU B N 1
ATOM 3300 C CA . LEU B 1 77 ? -9.633 -30.5 -8.047 1 93.19 77 LEU B CA 1
ATOM 3301 C C . LEU B 1 77 ? -10.305 -31.641 -7.301 1 93.19 77 LEU B C 1
ATOM 3303 O O . LEU B 1 77 ? -10.734 -32.625 -7.914 1 93.19 77 LEU B O 1
ATOM 3307 N N . ASN B 1 78 ? -10.336 -31.562 -6.047 1 89.31 78 ASN B N 1
ATOM 3308 C CA . ASN B 1 78 ? -11.133 -32.469 -5.238 1 89.31 78 ASN B CA 1
ATOM 3309 C C . ASN B 1 78 ? -12.234 -31.75 -4.48 1 89.31 78 ASN B C 1
ATOM 3311 O O . ASN B 1 78 ? -12.297 -30.516 -4.504 1 89.31 78 ASN B O 1
ATOM 3315 N N . GLU B 1 79 ? -13.07 -32.438 -3.854 1 86.25 79 GLU B N 1
ATOM 3316 C CA . GLU B 1 79 ? -14.258 -31.859 -3.227 1 86.25 79 GLU B CA 1
ATOM 3317 C C . GLU B 1 79 ? -13.875 -30.812 -2.178 1 86.25 79 GLU B C 1
ATOM 3319 O O . GLU B 1 79 ? -14.484 -29.75 -2.115 1 86.25 79 GLU B O 1
ATOM 3324 N N . ALA B 1 80 ? -12.914 -31.125 -1.4 1 83.38 80 ALA B N 1
ATOM 3325 C CA . ALA B 1 80 ? -12.516 -30.234 -0.316 1 83.38 80 ALA B CA 1
ATOM 3326 C C . ALA B 1 80 ? -12.117 -28.859 -0.854 1 83.38 80 ALA B C 1
ATOM 3328 O O . ALA B 1 80 ? -12.453 -27.828 -0.26 1 83.38 80 ALA B O 1
ATOM 3329 N N . TRP B 1 81 ? -11.539 -28.812 -1.97 1 89.56 81 TRP B N 1
ATOM 3330 C CA . TRP B 1 81 ? -11.023 -27.578 -2.541 1 89.56 81 TRP B CA 1
ATOM 3331 C C . TRP B 1 81 ? -12.062 -26.906 -3.434 1 89.56 81 TRP B C 1
ATOM 3333 O O . TRP B 1 81 ? -11.922 -25.75 -3.799 1 89.56 81 TRP B O 1
ATOM 3343 N N . ALA B 1 82 ? -13.117 -27.594 -3.695 1 90.12 82 ALA B N 1
ATOM 3344 C CA . ALA B 1 82 ? -14.109 -27.125 -4.652 1 90.12 82 ALA B CA 1
ATOM 3345 C C . ALA B 1 82 ? -15.273 -26.438 -3.941 1 90.12 82 ALA B C 1
ATOM 3347 O O . ALA B 1 82 ? -16.078 -25.75 -4.574 1 90.12 82 ALA B O 1
ATOM 3348 N N . SER B 1 83 ? -15.359 -26.594 -2.684 1 86.62 83 SER B N 1
ATOM 3349 C CA . SER B 1 83 ? -16.5 -26.047 -1.954 1 86.62 83 SER B CA 1
ATOM 3350 C C . SER B 1 83 ? -16.609 -24.547 -2.145 1 86.62 83 SER B C 1
ATOM 3352 O O . SER B 1 83 ? -15.602 -23.859 -2.355 1 86.62 83 SER B O 1
ATOM 3354 N N . PRO B 1 84 ? -17.844 -24.047 -2.029 1 83.06 84 PRO B N 1
ATOM 3355 C CA . PRO B 1 84 ? -18.016 -22.594 -2.211 1 83.06 84 PRO B CA 1
ATOM 3356 C C . PRO B 1 84 ? -17.203 -21.781 -1.215 1 83.06 84 PRO B C 1
ATOM 3358 O O . PRO B 1 84 ? -17.156 -22.109 -0.026 1 83.06 84 PRO B O 1
ATOM 3361 N N . GLY B 1 85 ? -16.609 -20.781 -1.738 1 85.38 85 GLY B N 1
ATOM 3362 C CA . GLY B 1 85 ? -15.805 -19.906 -0.904 1 85.38 85 GLY B CA 1
ATOM 3363 C C . GLY B 1 85 ? -14.445 -20.484 -0.561 1 85.38 85 GLY B C 1
ATOM 3364 O O . GLY B 1 85 ? -13.742 -19.969 0.308 1 85.38 85 GLY B O 1
ATOM 3365 N N . SER B 1 86 ? -14.141 -21.516 -1.287 1 89.94 86 SER B N 1
ATOM 3366 C CA . SER B 1 86 ? -12.898 -22.203 -0.973 1 89.94 86 SER B CA 1
ATOM 3367 C C . SER B 1 86 ? -11.805 -21.859 -1.978 1 89.94 86 SER B C 1
ATOM 3369 O O . SER B 1 86 ? -11.875 -20.812 -2.643 1 89.94 86 SER B O 1
ATOM 3371 N N . ILE B 1 87 ? -10.781 -22.656 -2.041 1 95.06 87 ILE B N 1
ATOM 3372 C CA . ILE B 1 87 ? -9.523 -22.422 -2.752 1 95.06 87 ILE B CA 1
ATOM 3373 C C . ILE B 1 87 ? -9.797 -22.266 -4.246 1 95.06 87 ILE B C 1
ATOM 3375 O O . ILE B 1 87 ? -9.227 -21.391 -4.895 1 95.06 87 ILE B O 1
ATOM 3379 N N . PHE B 1 88 ? -10.711 -23.031 -4.777 1 96.81 88 PHE B N 1
ATOM 3380 C CA . PHE B 1 88 ? -10.938 -23.047 -6.219 1 96.81 88 PHE B CA 1
ATOM 3381 C C . PHE B 1 88 ? -11.516 -21.719 -6.691 1 96.81 88 PHE B C 1
ATOM 3383 O O . PHE B 1 88 ? -11.148 -21.234 -7.762 1 96.81 88 PHE B O 1
ATOM 3390 N N . GLU B 1 89 ? -12.352 -21.141 -5.91 1 96.31 89 GLU B N 1
ATOM 3391 C CA . GLU B 1 89 ? -12.906 -19.844 -6.266 1 96.31 89 GLU B CA 1
ATOM 3392 C C . GLU B 1 89 ? -11.812 -18.781 -6.336 1 96.31 89 GLU B C 1
ATOM 3394 O O . GLU B 1 89 ? -11.805 -17.953 -7.25 1 96.31 89 GLU B O 1
ATOM 3399 N N . LEU B 1 90 ? -10.945 -18.797 -5.355 1 97.62 90 LEU B N 1
ATOM 3400 C CA . LEU B 1 90 ? -9.844 -17.828 -5.359 1 97.62 90 LEU B CA 1
ATOM 3401 C C . LEU B 1 90 ? -8.906 -18.094 -6.535 1 97.62 90 LEU B C 1
ATOM 3403 O O . LEU B 1 90 ? -8.391 -17.156 -7.141 1 97.62 90 LEU B O 1
ATOM 3407 N N . PHE B 1 91 ? -8.711 -19.359 -6.793 1 98.5 91 PHE B N 1
ATOM 3408 C CA . PHE B 1 91 ? -7.91 -19.766 -7.941 1 98.5 91 PHE B CA 1
ATOM 3409 C C . PHE B 1 91 ? -8.445 -19.141 -9.227 1 98.5 91 PHE B C 1
ATOM 3411 O O . PHE B 1 91 ? -7.703 -18.5 -9.969 1 98.5 91 PHE B O 1
ATOM 3418 N N . LEU B 1 92 ? -9.719 -19.203 -9.453 1 98.19 92 LEU B N 1
ATOM 3419 C CA . LEU B 1 92 ? -10.352 -18.641 -10.648 1 98.19 92 LEU B CA 1
ATOM 3420 C C . LEU B 1 92 ? -10.281 -17.125 -10.625 1 98.19 92 LEU B C 1
ATOM 3422 O O . LEU B 1 92 ? -10.031 -16.484 -11.656 1 98.19 92 LEU B O 1
ATOM 3426 N N . LYS B 1 93 ? -10.453 -16.547 -9.461 1 97.88 93 LYS B N 1
ATOM 3427 C CA . LYS B 1 93 ? -10.383 -15.102 -9.328 1 97.88 93 LYS B CA 1
ATOM 3428 C C . LYS B 1 93 ? -8.984 -14.586 -9.672 1 97.88 93 LYS B C 1
ATOM 3430 O O . LYS B 1 93 ? -8.844 -13.492 -10.219 1 97.88 93 LYS B O 1
ATOM 3435 N N . GLY B 1 94 ? -7.965 -15.367 -9.312 1 98.12 94 GLY B N 1
ATOM 3436 C CA . GLY B 1 94 ? -6.613 -15.016 -9.719 1 98.12 94 GLY B CA 1
ATOM 3437 C C . GLY B 1 94 ? -6.461 -14.82 -11.211 1 98.12 94 GLY B C 1
ATOM 3438 O O . GLY B 1 94 ? -5.895 -13.82 -11.656 1 98.12 94 GLY B O 1
ATOM 3439 N N . PHE B 1 95 ? -7.047 -15.703 -11.992 1 98.44 95 PHE B N 1
ATOM 3440 C CA . PHE B 1 95 ? -7.031 -15.586 -13.445 1 98.44 95 PHE B CA 1
ATOM 3441 C C . PHE B 1 95 ? -7.793 -14.344 -13.898 1 98.44 95 PHE B C 1
ATOM 3443 O O . PHE B 1 95 ? -7.336 -13.609 -14.781 1 98.44 95 PHE B O 1
ATOM 3450 N N . GLU B 1 96 ? -8.906 -14.125 -13.305 1 98.19 96 GLU B N 1
ATOM 3451 C CA . GLU B 1 96 ? -9.805 -13.055 -13.719 1 98.19 96 GLU B CA 1
ATOM 3452 C C . GLU B 1 96 ? -9.156 -11.688 -13.5 1 98.19 96 GLU B C 1
ATOM 3454 O O . GLU B 1 96 ? -9.328 -10.773 -14.312 1 98.19 96 GLU B O 1
ATOM 3459 N N . LEU B 1 97 ? -8.43 -11.57 -12.43 1 98 97 LEU B N 1
ATOM 3460 C CA . LEU B 1 97 ? -7.953 -10.258 -12.008 1 98 97 LEU B CA 1
ATOM 3461 C C . LEU B 1 97 ? -6.48 -10.078 -12.375 1 98 97 LEU B C 1
ATOM 3463 O O . LEU B 1 97 ? -5.926 -8.992 -12.211 1 98 97 LEU B O 1
ATOM 3467 N N . GLY B 1 98 ? -5.844 -11.18 -12.781 1 98.44 98 GLY B N 1
ATOM 3468 C CA . GLY B 1 98 ? -4.438 -11.086 -13.133 1 98.44 98 GLY B CA 1
ATOM 3469 C C . GLY B 1 98 ? -4.191 -10.273 -14.391 1 98.44 98 GLY B C 1
ATOM 3470 O O . GLY B 1 98 ? -5.129 -9.953 -15.125 1 98.44 98 GLY B O 1
ATOM 3471 N N . ASP B 1 99 ? -2.982 -9.836 -14.586 1 98.25 99 ASP B N 1
ATOM 3472 C CA . ASP B 1 99 ? -2.555 -9.086 -15.758 1 98.25 99 ASP B CA 1
ATOM 3473 C C . ASP B 1 99 ? -2.357 -10.008 -16.953 1 98.25 99 ASP B C 1
ATOM 3475 O O . ASP B 1 99 ? -1.33 -10.68 -17.062 1 98.25 99 ASP B O 1
ATOM 3479 N N . GLY B 1 100 ? -3.35 -10.055 -17.875 1 98 100 GLY B N 1
ATOM 3480 C CA . GLY B 1 100 ? -3.27 -10.867 -19.078 1 98 100 GLY B CA 1
ATOM 3481 C C . GLY B 1 100 ? -3.637 -12.32 -18.844 1 98 100 GLY B C 1
ATOM 3482 O O . GLY B 1 100 ? -3.254 -13.195 -19.609 1 98 100 GLY B O 1
ATOM 3483 N N . THR B 1 101 ? -4.301 -12.602 -17.734 1 98.56 101 THR B N 1
ATOM 3484 C CA . THR B 1 101 ? -4.547 -14 -17.406 1 98.56 101 THR B CA 1
ATOM 3485 C C . THR B 1 101 ? -6.02 -14.352 -17.594 1 98.56 101 THR B C 1
ATOM 3487 O O . THR B 1 101 ? -6.379 -15.531 -17.641 1 98.56 101 THR B O 1
ATOM 3490 N N . HIS B 1 102 ? -6.871 -13.422 -17.75 1 98.25 102 HIS B N 1
ATOM 3491 C CA . HIS B 1 102 ? -8.297 -13.695 -17.891 1 98.25 102 HIS B CA 1
ATOM 3492 C C . HIS B 1 102 ? -8.57 -14.594 -19.094 1 98.25 102 HIS B C 1
ATOM 3494 O O . HIS B 1 102 ? -9.32 -15.57 -18.984 1 98.25 102 HIS B O 1
ATOM 3500 N N . ARG B 1 103 ? -7.953 -14.305 -20.234 1 97.69 103 ARG B N 1
ATOM 3501 C CA . ARG B 1 103 ? -8.156 -15.055 -21.469 1 97.69 103 ARG B CA 1
ATOM 3502 C C . ARG B 1 103 ? -7.691 -16.5 -21.312 1 97.69 103 ARG B C 1
ATOM 3504 O O . ARG B 1 103 ? -8.125 -17.391 -22.062 1 97.69 103 ARG B O 1
ATOM 3511 N N . LEU B 1 104 ? -6.805 -16.75 -20.375 1 98.5 104 LEU B N 1
ATOM 3512 C CA . LEU B 1 104 ? -6.238 -18.078 -20.188 1 98.5 104 LEU B CA 1
ATOM 3513 C C . LEU B 1 104 ? -7.266 -19.016 -19.578 1 98.5 104 LEU B C 1
ATOM 3515 O O . LEU B 1 104 ? -7.102 -20.25 -19.641 1 98.5 104 LEU B O 1
ATOM 3519 N N . LEU B 1 105 ? -8.336 -18.453 -18.984 1 98.44 105 LEU B N 1
ATOM 3520 C CA . LEU B 1 105 ? -9.406 -19.266 -18.422 1 98.44 105 LEU B CA 1
ATOM 3521 C C . LEU B 1 105 ? -10.062 -20.109 -19.516 1 98.44 105 LEU B C 1
ATOM 3523 O O . LEU B 1 105 ? -10.531 -21.219 -19.266 1 98.44 105 LEU B O 1
ATOM 3527 N N . ASP B 1 106 ? -10.016 -19.609 -20.734 1 98.19 106 ASP B N 1
ATOM 3528 C CA . ASP B 1 106 ? -10.602 -20.328 -21.859 1 98.19 106 ASP B CA 1
ATOM 3529 C C . ASP B 1 106 ? -9.805 -21.594 -22.172 1 98.19 106 ASP B C 1
ATOM 3531 O O . ASP B 1 106 ? -10.273 -22.469 -22.891 1 98.19 106 ASP B O 1
ATOM 3535 N N . HIS B 1 107 ? -8.641 -21.688 -21.672 1 98.81 107 HIS B N 1
ATOM 3536 C CA . HIS B 1 107 ? -7.738 -22.781 -22 1 98.81 107 HIS B CA 1
ATOM 3537 C C . HIS B 1 107 ? -7.457 -23.656 -20.781 1 98.81 107 HIS B C 1
ATOM 3539 O O . HIS B 1 107 ? -6.602 -24.531 -20.828 1 98.81 107 HIS B O 1
ATOM 3545 N N . LEU B 1 108 ? -8.141 -23.359 -19.656 1 98.88 108 LEU B N 1
ATOM 3546 C CA . LEU B 1 108 ? -7.988 -24.109 -18.422 1 98.88 108 LEU B CA 1
ATOM 3547 C C . LEU B 1 108 ? -8.906 -25.328 -18.406 1 98.88 108 LEU B C 1
ATOM 3549 O O . LEU B 1 108 ? -10.117 -25.203 -18.594 1 98.88 108 LEU B O 1
ATOM 3553 N N . VAL B 1 109 ? -8.359 -26.469 -18.219 1 98.81 109 VAL B N 1
ATOM 3554 C CA . VAL B 1 109 ? -9.117 -27.703 -18 1 98.81 109 VAL B CA 1
ATOM 3555 C C . VAL B 1 109 ? -9.008 -28.109 -16.531 1 98.81 109 VAL B C 1
ATOM 3557 O O . VAL B 1 109 ? -7.906 -28.281 -16 1 98.81 109 VAL B O 1
ATOM 3560 N N . VAL B 1 110 ? -10.133 -28.297 -15.93 1 98.44 110 VAL B N 1
ATOM 3561 C CA . VAL B 1 110 ? -10.188 -28.719 -14.531 1 98.44 110 VAL B CA 1
ATOM 3562 C C . VAL B 1 110 ? -10.414 -30.234 -14.469 1 98.44 110 VAL B C 1
ATOM 3564 O O . VAL B 1 110 ? -11.453 -30.734 -14.914 1 98.44 110 VAL B O 1
ATOM 3567 N N . VAL B 1 111 ? -9.453 -30.906 -13.914 1 97.19 111 VAL B N 1
ATOM 3568 C CA . VAL B 1 111 ? -9.531 -32.344 -13.742 1 97.19 111 VAL B CA 1
ATOM 3569 C C . VAL B 1 111 ? -10.062 -32.688 -12.352 1 97.19 111 VAL B C 1
ATOM 3571 O O . VAL B 1 111 ? -9.328 -32.594 -11.359 1 97.19 111 VAL B O 1
ATOM 3574 N N . ALA B 1 112 ? -11.305 -33.125 -12.281 1 94.44 112 ALA B N 1
ATOM 3575 C CA . ALA B 1 112 ? -11.961 -33.406 -11.016 1 94.44 112 ALA B CA 1
ATOM 3576 C C . ALA B 1 112 ? -11.656 -34.844 -10.562 1 94.44 112 ALA B C 1
ATOM 3578 O O . ALA B 1 112 ? -11.867 -35.781 -11.32 1 94.44 112 ALA B O 1
ATOM 3579 N N . LEU B 1 113 ? -11.258 -34.969 -9.344 1 91.25 113 LEU B N 1
ATOM 3580 C CA . LEU B 1 113 ? -10.797 -36.25 -8.844 1 91.25 113 LEU B CA 1
ATOM 3581 C C . LEU B 1 113 ? -11.922 -37 -8.125 1 91.25 113 LEU B C 1
ATOM 3583 O O . LEU B 1 113 ? -11.727 -38.094 -7.645 1 91.25 113 LEU B O 1
ATOM 3587 N N . ASP B 1 114 ? -13.078 -36.375 -7.984 1 87.25 114 ASP B N 1
ATOM 3588 C CA . ASP B 1 114 ? -14.289 -37 -7.453 1 87.25 114 ASP B CA 1
ATOM 3589 C C . ASP B 1 114 ? -15.539 -36.344 -8.047 1 87.25 114 ASP B C 1
ATOM 3591 O O . ASP B 1 114 ? -15.461 -35.312 -8.688 1 87.25 114 ASP B O 1
ATOM 3595 N N . GLN B 1 115 ? -16.656 -37 -7.797 1 89.88 115 GLN B N 1
ATOM 3596 C CA . GLN B 1 115 ? -17.891 -36.594 -8.453 1 89.88 115 GLN B CA 1
ATOM 3597 C C . GLN B 1 115 ? -18.359 -35.25 -7.957 1 89.88 115 GLN B C 1
ATOM 3599 O O . GLN B 1 115 ? -18.875 -34.438 -8.734 1 89.88 115 GLN B O 1
ATOM 3604 N N . ASN B 1 116 ? -18.219 -34.969 -6.754 1 90.19 116 ASN B N 1
ATOM 3605 C CA . ASN B 1 116 ? -18.656 -33.688 -6.199 1 90.19 116 ASN B CA 1
ATOM 3606 C C . ASN B 1 116 ? -17.844 -32.531 -6.773 1 90.19 116 ASN B C 1
ATOM 3608 O O . ASN B 1 116 ? -18.406 -31.484 -7.109 1 90.19 116 ASN B O 1
ATOM 3612 N N . ALA B 1 117 ? -16.562 -32.75 -6.852 1 93.06 117 ALA B N 1
ATOM 3613 C CA . ALA B 1 117 ? -15.719 -31.734 -7.469 1 93.06 117 ALA B CA 1
ATOM 3614 C C . ALA B 1 117 ? -16.094 -31.516 -8.93 1 93.06 117 ALA B C 1
ATOM 3616 O O . ALA B 1 117 ? -16.094 -30.375 -9.414 1 93.06 117 ALA B O 1
ATOM 3617 N N . TYR B 1 118 ? -16.438 -32.594 -9.586 1 94.25 118 TYR B N 1
ATOM 3618 C CA . TYR B 1 118 ? -16.859 -32.5 -10.984 1 94.25 118 TYR B CA 1
ATOM 3619 C C . TYR B 1 118 ? -18.125 -31.672 -11.125 1 94.25 118 TYR B C 1
ATOM 3621 O O . TYR B 1 118 ? -18.203 -30.781 -11.977 1 94.25 118 TYR B O 1
ATOM 3629 N N . ASN B 1 119 ? -19.031 -31.953 -10.32 1 93.94 119 ASN B N 1
ATOM 3630 C CA . ASN B 1 119 ? -20.281 -31.219 -10.344 1 93.94 119 ASN B CA 1
ATOM 3631 C C . ASN B 1 119 ? -20.078 -29.734 -10.094 1 93.94 119 ASN B C 1
ATOM 3633 O O . ASN B 1 119 ? -20.672 -28.891 -10.766 1 93.94 119 ASN B O 1
ATOM 3637 N N . ARG B 1 120 ? -19.25 -29.484 -9.148 1 94.31 120 ARG B N 1
ATOM 3638 C CA . ARG B 1 120 ? -18.953 -28.094 -8.859 1 94.31 120 ARG B CA 1
ATOM 3639 C C . ARG B 1 120 ? -18.266 -27.422 -10.047 1 94.31 120 ARG B C 1
ATOM 3641 O O . ARG B 1 120 ? -18.594 -26.281 -10.391 1 94.31 120 ARG B O 1
ATOM 3648 N N . CYS B 1 121 ? -17.312 -28.094 -10.633 1 96.31 121 CYS B N 1
ATOM 3649 C CA . CYS B 1 121 ? -16.625 -27.562 -11.805 1 96.31 121 CYS B CA 1
ATOM 3650 C C . CYS B 1 121 ? -17.609 -27.203 -12.906 1 96.31 121 CYS B C 1
ATOM 3652 O O . CYS B 1 121 ? -17.547 -26.125 -13.484 1 96.31 121 CYS B O 1
ATOM 3654 N N . LEU B 1 122 ? -18.594 -28.047 -13.094 1 96.56 122 LEU B N 1
ATOM 3655 C CA . LEU B 1 122 ? -19.562 -27.844 -14.164 1 96.56 122 LEU B CA 1
ATOM 3656 C C . LEU B 1 122 ? -20.375 -26.578 -13.945 1 96.56 122 LEU B C 1
ATOM 3658 O O . LEU B 1 122 ? -20.844 -25.953 -14.898 1 96.56 122 LEU B O 1
ATOM 3662 N N . ILE B 1 123 ? -20.469 -26.219 -12.766 1 95.5 123 ILE B N 1
ATOM 3663 C CA . ILE B 1 123 ? -21.266 -25.062 -12.414 1 95.5 123 ILE B CA 1
ATOM 3664 C C . ILE B 1 123 ? -20.469 -23.781 -12.688 1 95.5 123 ILE B C 1
ATOM 3666 O O . ILE B 1 123 ? -21.031 -22.781 -13.125 1 95.5 123 ILE B O 1
ATOM 3670 N N . VAL B 1 124 ? -19.172 -23.812 -12.531 1 95.5 124 VAL B N 1
ATOM 3671 C CA . VAL B 1 124 ? -18.469 -22.547 -12.453 1 95.5 124 VAL B CA 1
ATOM 3672 C C . VAL B 1 124 ? -17.484 -22.422 -13.617 1 95.5 124 VAL B C 1
ATOM 3674 O O . VAL B 1 124 ? -16.891 -21.359 -13.844 1 95.5 124 VAL B O 1
ATOM 3677 N N . HIS B 1 125 ? -17.25 -23.5 -14.344 1 96.75 125 HIS B N 1
ATOM 3678 C CA . HIS B 1 125 ? -16.234 -23.469 -15.391 1 96.75 125 HIS B CA 1
ATOM 3679 C C . HIS B 1 125 ? -16.641 -24.344 -16.578 1 96.75 125 HIS B C 1
ATOM 3681 O O . HIS B 1 125 ? -17.422 -25.281 -16.406 1 96.75 125 HIS B O 1
ATOM 3687 N N . LYS B 1 126 ? -16.141 -24.094 -17.75 1 96.62 126 LYS B N 1
ATOM 3688 C CA . LYS B 1 126 ? -16.625 -24.703 -18.984 1 96.62 126 LYS B CA 1
ATOM 3689 C C . LYS B 1 126 ? -15.914 -26.016 -19.281 1 96.62 126 LYS B C 1
ATOM 3691 O O . LYS B 1 126 ? -16.516 -26.969 -19.797 1 96.62 126 LYS B O 1
ATOM 3696 N N . HIS B 1 127 ? -14.609 -26.125 -19.078 1 98.31 127 HIS B N 1
ATOM 3697 C CA . HIS B 1 127 ? -13.844 -27.312 -19.406 1 98.31 127 HIS B CA 1
ATOM 3698 C C . HIS B 1 127 ? -13.555 -28.156 -18.172 1 98.31 127 HIS B C 1
ATOM 3700 O O . HIS B 1 127 ? -12.594 -27.891 -17.453 1 98.31 127 HIS B O 1
ATOM 3706 N N . CYS B 1 128 ? -14.375 -29.188 -17.984 1 97.75 128 CYS B N 1
ATOM 3707 C CA . CYS B 1 128 ? -14.266 -30.062 -16.828 1 97.75 128 CYS B CA 1
ATOM 3708 C C . CYS B 1 128 ? -14.117 -31.516 -17.266 1 97.75 128 CYS B C 1
ATOM 3710 O O . CYS B 1 128 ? -14.812 -31.969 -18.172 1 97.75 128 CYS B O 1
ATOM 3712 N N . TYR B 1 129 ? -13.203 -32.219 -16.688 1 97.31 129 TYR B N 1
ATOM 3713 C CA . TYR B 1 129 ? -13 -33.625 -16.953 1 97.31 129 TYR B CA 1
ATOM 3714 C C . TYR B 1 129 ? -13.031 -34.438 -15.656 1 97.31 129 TYR B C 1
ATOM 3716 O O . TYR B 1 129 ? -12.352 -34.062 -14.688 1 97.31 129 TYR B O 1
ATOM 3724 N N . ALA B 1 130 ? -13.797 -35.469 -15.641 1 93.69 130 ALA B N 1
ATOM 3725 C CA . ALA B 1 130 ? -13.883 -36.312 -14.469 1 93.69 130 ALA B CA 1
ATOM 3726 C C . ALA B 1 130 ? -12.859 -37.469 -14.539 1 93.69 130 ALA B C 1
ATOM 3728 O O . ALA B 1 130 ? -12.945 -38.312 -15.414 1 93.69 130 ALA B O 1
ATOM 3729 N N . LEU B 1 131 ? -11.875 -37.344 -13.648 1 90.38 131 LEU B N 1
ATOM 3730 C CA . LEU B 1 131 ? -10.891 -38.406 -13.508 1 90.38 131 LEU B CA 1
ATOM 3731 C C . LEU B 1 131 ? -11.188 -39.25 -12.281 1 90.38 131 LEU B C 1
ATOM 3733 O O . LEU B 1 131 ? -10.43 -39.25 -11.305 1 90.38 131 LEU B O 1
ATOM 3737 N N . VAL B 1 132 ? -12.305 -39.875 -12.352 1 75.88 132 VAL B N 1
ATOM 3738 C CA . VAL B 1 132 ? -12.766 -40.594 -11.18 1 75.88 132 VAL B CA 1
ATOM 3739 C C . VAL B 1 132 ? -12.109 -41.969 -11.133 1 75.88 132 VAL B C 1
ATOM 3741 O O . VAL B 1 132 ? -12.008 -42.656 -12.156 1 75.88 132 VAL B O 1
ATOM 3744 N N . THR B 1 133 ? -11.336 -42.219 -10.125 1 65.81 133 THR B N 1
ATOM 3745 C CA . THR B 1 133 ? -10.688 -43.5 -9.906 1 65.81 133 THR B CA 1
ATOM 3746 C C . THR B 1 133 ? -11.594 -44.438 -9.102 1 65.81 133 THR B C 1
ATOM 3748 O O . THR B 1 133 ? -12.086 -44.062 -8.039 1 65.81 133 THR B O 1
ATOM 3751 N N . GLU B 1 134 ? -11.891 -45.531 -9.688 1 60.69 134 GLU B N 1
ATOM 3752 C CA . GLU B 1 134 ? -12.75 -46.5 -9.023 1 60.69 134 GLU B CA 1
ATOM 3753 C C . GLU B 1 134 ? -12.133 -46.969 -7.707 1 60.69 134 GLU B C 1
ATOM 3755 O O . GLU B 1 134 ? -10.945 -47.281 -7.652 1 60.69 134 GLU B O 1
ATOM 3760 N N . GLY B 1 135 ? -12.867 -46.969 -6.594 1 60.81 135 GLY B N 1
ATOM 3761 C CA . GLY B 1 135 ? -12.492 -47.531 -5.305 1 60.81 135 GLY B CA 1
ATOM 3762 C C . GLY B 1 135 ? -11.734 -46.562 -4.426 1 60.81 135 GLY B C 1
ATOM 3763 O O . GLY B 1 135 ? -11.398 -46.875 -3.283 1 60.81 135 GLY B O 1
ATOM 3764 N N . VAL B 1 136 ? -11.289 -45.438 -4.957 1 65.06 136 VAL B N 1
ATOM 3765 C CA . VAL B 1 136 ? -10.555 -44.469 -4.137 1 65.06 136 VAL B CA 1
ATOM 3766 C C . VAL B 1 136 ? -11.375 -43.188 -3.99 1 65.06 136 VAL B C 1
ATOM 3768 O O . VAL B 1 136 ? -11.969 -42.719 -4.957 1 65.06 136 VAL B O 1
ATOM 3771 N N . ASP B 1 137 ? -11.664 -42.844 -2.689 1 61.31 137 ASP B N 1
ATOM 3772 C CA . ASP B 1 137 ? -12.43 -41.656 -2.375 1 61.31 137 ASP B CA 1
ATOM 3773 C C . ASP B 1 137 ? -11.508 -40.469 -2.096 1 61.31 137 ASP B C 1
ATOM 3775 O O . ASP B 1 137 ? -10.812 -40.438 -1.081 1 61.31 137 ASP B O 1
ATOM 3779 N N . PHE B 1 138 ? -11.445 -39.562 -2.988 1 67.75 138 PHE B N 1
ATOM 3780 C CA . PHE B 1 138 ? -10.586 -38.375 -2.83 1 67.75 138 PHE B CA 1
ATOM 3781 C C . PHE B 1 138 ? -11.375 -37.219 -2.26 1 67.75 138 PHE B C 1
ATOM 3783 O O . PHE B 1 138 ? -11.031 -36.062 -2.512 1 67.75 138 PHE B O 1
ATOM 3790 N N . HIS B 1 139 ? -12.469 -37.344 -1.518 1 64 139 HIS B N 1
ATOM 3791 C CA . HIS B 1 139 ? -13.406 -36.312 -1.092 1 64 139 HIS B CA 1
ATOM 3792 C C . HIS B 1 139 ? -12.789 -35.438 -0.012 1 64 139 HIS B C 1
ATOM 3794 O O . HIS B 1 139 ? -13.133 -34.25 0.099 1 64 139 HIS B O 1
ATOM 3800 N N . GLN B 1 140 ? -11.852 -36.031 0.776 1 59.94 140 GLN B N 1
ATOM 3801 C CA . GLN B 1 140 ? -11.352 -35.281 1.925 1 59.94 140 GLN B CA 1
ATOM 3802 C C . GLN B 1 140 ? -10.016 -34.594 1.61 1 59.94 140 GLN B C 1
ATOM 3804 O O . GLN B 1 140 ? -9.383 -34.906 0.6 1 59.94 140 GLN B O 1
ATOM 3809 N N . GLU B 1 141 ? -9.766 -33.562 2.363 1 58.69 141 GLU B N 1
ATOM 3810 C CA . GLU B 1 141 ? -8.406 -33.031 2.295 1 58.69 141 GLU B CA 1
ATOM 3811 C C . GLU B 1 141 ? -7.375 -34.156 2.471 1 58.69 141 GLU B C 1
ATOM 3813 O O . GLU B 1 141 ? -7.461 -34.938 3.406 1 58.69 141 GLU B O 1
ATOM 3818 N N . ALA B 1 142 ? -6.742 -34.375 1.404 1 58.16 142 ALA B N 1
ATOM 3819 C CA . ALA B 1 142 ? -5.672 -35.375 1.56 1 58.16 142 ALA B CA 1
ATOM 3820 C C . ALA B 1 142 ? -4.445 -34.75 2.211 1 58.16 142 ALA B C 1
ATOM 3822 O O . ALA B 1 142 ? -3.859 -33.812 1.67 1 58.16 142 ALA B O 1
ATOM 3823 N N . TYR B 1 143 ? -4.301 -35.188 3.482 1 60.47 143 TYR B N 1
ATOM 3824 C CA . TYR B 1 143 ? -3.152 -34.656 4.215 1 60.47 143 TYR B CA 1
ATOM 3825 C C . TYR B 1 143 ? -1.851 -35.219 3.656 1 60.47 143 TYR B C 1
ATOM 3827 O O . TYR B 1 143 ? -1.788 -36.375 3.266 1 60.47 143 TYR B O 1
ATOM 3835 N N . PHE B 1 144 ? -0.962 -34.375 3.596 1 56.97 144 PHE B N 1
ATOM 3836 C CA . PHE B 1 144 ? 0.365 -34.656 3.068 1 56.97 144 PHE B CA 1
ATOM 3837 C C . PHE B 1 144 ? 0.901 -35.969 3.645 1 56.97 144 PHE B C 1
ATOM 3839 O O . PHE B 1 144 ? 0.829 -36.188 4.855 1 56.97 144 PHE B O 1
ATOM 3846 N N . ARG B 1 145 ? 1.213 -36.969 2.791 1 61.06 145 ARG B N 1
ATOM 3847 C CA . ARG B 1 145 ? 1.966 -38.188 3.037 1 61.06 145 ARG B CA 1
ATOM 3848 C C . ARG B 1 145 ? 1.038 -39.344 3.441 1 61.06 145 ARG B C 1
ATOM 3850 O O . ARG B 1 145 ? 1.501 -40.406 3.818 1 61.06 145 ARG B O 1
ATOM 3857 N N . THR B 1 146 ? -0.293 -39.062 3.348 1 72.94 146 THR B N 1
ATOM 3858 C CA . THR B 1 146 ? -1.197 -40.188 3.533 1 72.94 146 THR B CA 1
ATOM 3859 C C . THR B 1 146 ? -1.246 -41.062 2.277 1 72.94 146 THR B C 1
ATOM 3861 O O . THR B 1 146 ? -0.812 -40.625 1.206 1 72.94 146 THR B O 1
ATOM 3864 N N . THR B 1 147 ? -1.676 -42.188 2.463 1 77.31 147 THR B N 1
ATOM 3865 C CA . THR B 1 147 ? -1.798 -43.125 1.347 1 77.31 147 THR B CA 1
ATOM 3866 C C . THR B 1 147 ? -2.697 -42.562 0.257 1 77.31 147 THR B C 1
ATOM 3868 O O . THR B 1 147 ? -2.404 -42.688 -0.933 1 77.31 147 THR B O 1
ATOM 3871 N N . GLN B 1 148 ? -3.756 -41.938 0.684 1 75.81 148 GLN B N 1
ATOM 3872 C CA . GLN B 1 148 ? -4.68 -41.344 -0.273 1 75.81 148 GLN B CA 1
ATOM 3873 C C . GLN B 1 148 ? -4.016 -40.188 -1.035 1 75.81 148 GLN B C 1
ATOM 3875 O O . GLN B 1 148 ? -4.211 -40.062 -2.244 1 75.81 148 GLN B O 1
ATOM 3880 N N . TYR B 1 149 ? -3.295 -39.469 -0.348 1 77.44 149 TYR B N 1
ATOM 3881 C CA . TYR B 1 149 ? -2.549 -38.375 -0.978 1 77.44 149 TYR B CA 1
ATOM 3882 C C . TYR B 1 149 ? -1.565 -38.906 -2.008 1 77.44 149 TYR B C 1
ATOM 3884 O O . TYR B 1 149 ? -1.478 -38.406 -3.125 1 77.44 149 TYR B O 1
ATOM 3892 N N . LEU B 1 150 ? -0.861 -39.938 -1.659 1 79.38 150 LEU B N 1
ATOM 3893 C CA . LEU B 1 150 ? 0.121 -40.531 -2.557 1 79.38 150 LEU B CA 1
ATOM 3894 C C . LEU B 1 150 ? -0.546 -41.031 -3.832 1 79.38 150 LEU B C 1
ATOM 3896 O O . LEU B 1 150 ? -0.049 -40.781 -4.934 1 79.38 150 LEU B O 1
ATOM 3900 N N . LYS B 1 151 ? -1.602 -41.656 -3.627 1 82.31 151 LYS B N 1
ATOM 3901 C CA . LYS B 1 151 ? -2.332 -42.188 -4.781 1 82.31 151 LYS B CA 1
ATOM 3902 C C . LYS B 1 151 ? -2.789 -41.062 -5.699 1 82.31 151 LYS B C 1
ATOM 3904 O O . LYS B 1 151 ? -2.701 -41.156 -6.922 1 82.31 151 LYS B O 1
ATOM 3909 N N . MET B 1 152 ? -3.26 -40.062 -5.098 1 83.81 152 MET B N 1
ATOM 3910 C CA . MET B 1 152 ? -3.729 -38.906 -5.867 1 83.81 152 MET B CA 1
ATOM 3911 C C . MET B 1 152 ? -2.586 -38.281 -6.664 1 83.81 152 MET B C 1
ATOM 3913 O O . MET B 1 152 ? -2.75 -37.969 -7.844 1 83.81 152 MET B O 1
ATOM 3917 N N . MET B 1 153 ? -1.471 -38.156 -6.055 1 87.44 153 MET B N 1
ATOM 3918 C CA . MET B 1 153 ? -0.333 -37.5 -6.699 1 87.44 153 MET B CA 1
ATOM 3919 C C . MET B 1 153 ? 0.182 -38.344 -7.867 1 87.44 153 MET B C 1
ATOM 3921 O O . MET B 1 153 ? 0.523 -37.812 -8.922 1 87.44 153 MET B O 1
ATOM 3925 N N . TRP B 1 154 ? 0.2 -39.656 -7.688 1 90.81 154 TRP B N 1
ATOM 3926 C CA . TRP B 1 154 ? 0.704 -40.5 -8.758 1 90.81 154 TRP B CA 1
ATOM 3927 C C . TRP B 1 154 ? -0.324 -40.625 -9.875 1 90.81 154 TRP B C 1
ATOM 3929 O O . TRP B 1 154 ? 0.038 -40.75 -11.047 1 90.81 154 TRP B O 1
ATOM 3939 N N . ARG B 1 155 ? -1.606 -40.562 -9.453 1 89.88 155 ARG B N 1
ATOM 3940 C CA . ARG B 1 155 ? -2.648 -40.531 -10.477 1 89.88 155 ARG B CA 1
ATOM 3941 C C . ARG B 1 155 ? -2.51 -39.312 -11.367 1 89.88 155 ARG B C 1
ATOM 3943 O O . ARG B 1 155 ? -2.744 -39.375 -12.578 1 89.88 155 ARG B O 1
ATOM 3950 N N . ARG B 1 156 ? -2.135 -38.25 -10.805 1 93.31 156 ARG B N 1
ATOM 3951 C CA . ARG B 1 156 ? -1.883 -37.031 -11.547 1 93.31 156 ARG B CA 1
ATOM 3952 C C . ARG B 1 156 ? -0.779 -37.219 -12.578 1 93.31 156 ARG B C 1
ATOM 3954 O O . ARG B 1 156 ? -0.937 -36.875 -13.742 1 93.31 156 ARG B O 1
ATOM 3961 N N . ILE B 1 157 ? 0.351 -37.812 -12.18 1 95.94 157 ILE B N 1
ATOM 3962 C CA . ILE B 1 157 ? 1.484 -38.031 -13.078 1 95.94 157 ILE B CA 1
ATOM 3963 C C . ILE B 1 157 ? 1.064 -38.938 -14.234 1 95.94 157 ILE B C 1
ATOM 3965 O O . ILE B 1 157 ? 1.399 -38.688 -15.391 1 95.94 157 ILE B O 1
ATOM 3969 N N . ASP B 1 158 ? 0.306 -39.969 -13.875 1 94.75 158 ASP B N 1
ATOM 3970 C CA . ASP B 1 158 ? -0.193 -40.906 -14.891 1 94.75 158 ASP B CA 1
ATOM 3971 C C . ASP B 1 158 ? -1.093 -40.188 -15.898 1 94.75 158 ASP B C 1
ATOM 3973 O O . ASP B 1 158 ? -0.962 -40.375 -17.109 1 94.75 158 ASP B O 1
ATOM 3977 N N . PHE B 1 159 ? -1.966 -39.406 -15.391 1 95.88 159 PHE B N 1
ATOM 3978 C CA . PHE B 1 159 ? -2.887 -38.656 -16.234 1 95.88 159 PHE B CA 1
ATOM 3979 C C . PHE B 1 159 ? -2.125 -37.688 -17.141 1 95.88 159 PHE B C 1
ATOM 3981 O O . PHE B 1 159 ? -2.416 -37.594 -18.344 1 95.88 159 PHE B O 1
ATOM 3988 N N . LEU B 1 160 ? -1.155 -36.969 -16.625 1 98.19 160 LEU B N 1
ATOM 3989 C CA . LEU B 1 160 ? -0.379 -36 -17.391 1 98.19 160 LEU B CA 1
ATOM 3990 C C . LEU B 1 160 ? 0.398 -36.688 -18.516 1 98.19 160 LEU B C 1
ATOM 3992 O O . LEU B 1 160 ? 0.563 -36.125 -19.594 1 98.19 160 LEU B O 1
ATOM 3996 N N . GLN B 1 161 ? 0.862 -37.938 -18.25 1 97.75 161 GLN B N 1
ATOM 3997 C CA . GLN B 1 161 ? 1.485 -38.75 -19.281 1 97.75 161 GLN B CA 1
ATOM 3998 C C . GLN B 1 161 ? 0.526 -38.969 -20.453 1 97.75 161 GLN B C 1
ATOM 4000 O O . GLN B 1 161 ? 0.919 -38.875 -21.609 1 97.75 161 GLN B O 1
ATOM 4005 N N . THR B 1 162 ? -0.712 -39.281 -20.094 1 97.06 162 THR B N 1
ATOM 4006 C CA . THR B 1 162 ? -1.739 -39.531 -21.109 1 97.06 162 THR B CA 1
ATOM 4007 C C . THR B 1 162 ? -1.951 -38.281 -21.969 1 97.06 162 THR B C 1
ATOM 4009 O O . THR B 1 162 ? -2.074 -38.375 -23.188 1 97.06 162 THR B O 1
ATOM 4012 N N . VAL B 1 163 ? -1.992 -37.125 -21.344 1 98.38 163 VAL B N 1
ATOM 4013 C CA . VAL B 1 163 ? -2.184 -35.875 -22.062 1 98.38 163 VAL B CA 1
ATOM 4014 C C . VAL B 1 163 ? -1.053 -35.688 -23.062 1 98.38 163 VAL B C 1
ATOM 4016 O O . VAL B 1 163 ? -1.294 -35.281 -24.219 1 98.38 163 VAL B O 1
ATOM 4019 N N . LEU B 1 164 ? 0.191 -35.938 -22.672 1 98.69 164 LEU B N 1
ATOM 4020 C CA . LEU B 1 164 ? 1.343 -35.812 -23.547 1 98.69 164 LEU B CA 1
ATOM 4021 C C . LEU B 1 164 ? 1.222 -36.781 -24.719 1 98.69 164 LEU B C 1
ATOM 4023 O O . LEU B 1 164 ? 1.504 -36.438 -25.859 1 98.69 164 LEU B O 1
ATOM 4027 N N . GLN B 1 165 ? 0.769 -38 -24.484 1 98.06 165 GLN B N 1
ATOM 4028 C CA . GLN B 1 165 ? 0.633 -39.031 -25.5 1 98.06 165 GLN B CA 1
ATOM 4029 C C . GLN B 1 165 ? -0.422 -38.656 -26.531 1 98.06 165 GLN B C 1
ATOM 4031 O O . GLN B 1 165 ? -0.333 -39.062 -27.688 1 98.06 165 GLN B O 1
ATOM 4036 N N . LEU B 1 166 ? -1.381 -37.906 -26.047 1 97.75 166 LEU B N 1
ATOM 4037 C CA . LEU B 1 166 ? -2.438 -37.438 -26.953 1 97.75 166 LEU B CA 1
ATOM 4038 C C . LEU B 1 166 ? -1.959 -36.281 -27.812 1 97.75 166 LEU B C 1
ATOM 4040 O O . LEU B 1 166 ? -2.695 -35.781 -28.672 1 97.75 166 LEU B O 1
ATOM 4044 N N . GLY B 1 167 ? -0.753 -35.75 -27.547 1 98.25 167 GLY B N 1
ATOM 4045 C CA . GLY B 1 167 ? -0.134 -34.781 -28.422 1 98.25 167 GLY B CA 1
ATOM 4046 C C . GLY B 1 167 ? -0.27 -33.344 -27.906 1 98.25 167 GLY B C 1
ATOM 4047 O O . GLY B 1 167 ? -0.031 -32.375 -28.641 1 98.25 167 GLY B O 1
ATOM 4048 N N . TYR B 1 168 ? -0.708 -33.188 -26.672 1 98.75 168 TYR B N 1
ATOM 4049 C CA . TYR B 1 168 ? -0.9 -31.844 -26.109 1 98.75 168 TYR B CA 1
ATOM 4050 C C . TYR B 1 168 ? 0.206 -31.5 -25.125 1 98.75 168 TYR B C 1
ATOM 4052 O O . TYR B 1 168 ? 0.59 -32.344 -24.297 1 98.75 168 TYR B O 1
ATOM 4060 N N . SER B 1 169 ? 0.807 -30.281 -25.281 1 98.81 169 SER B N 1
ATOM 4061 C CA . SER B 1 169 ? 1.604 -29.688 -24.219 1 98.81 169 SER B CA 1
ATOM 4062 C C . SER B 1 169 ? 0.716 -29.141 -23.109 1 98.81 169 SER B C 1
ATOM 4064 O O . SER B 1 169 ? -0.479 -28.906 -23.312 1 98.81 169 SER B O 1
ATOM 4066 N N . PHE B 1 170 ? 1.288 -28.969 -21.938 1 98.88 170 PHE B N 1
ATOM 4067 C CA . PHE B 1 170 ? 0.423 -28.438 -20.891 1 98.88 170 PHE B CA 1
ATOM 4068 C C . PHE B 1 170 ? 1.22 -27.578 -19.922 1 98.88 170 PHE B C 1
ATOM 4070 O O . PHE B 1 170 ? 2.428 -27.766 -19.766 1 98.88 170 PHE B O 1
ATOM 4077 N N . VAL B 1 171 ? 0.605 -26.594 -19.375 1 98.94 171 VAL B N 1
ATOM 4078 C CA . VAL B 1 171 ? 0.972 -26.016 -18.094 1 98.94 171 VAL B CA 1
ATOM 4079 C C . VAL B 1 171 ? 0.132 -26.625 -16.984 1 98.94 171 VAL B C 1
ATOM 4081 O O . VAL B 1 171 ? -1.097 -26.531 -16.984 1 98.94 171 VAL B O 1
ATOM 4084 N N . PHE B 1 172 ? 0.77 -27.266 -16.094 1 98.88 172 PHE B N 1
ATOM 4085 C CA . PHE B 1 172 ? 0.053 -27.766 -14.93 1 98.88 172 PHE B CA 1
ATOM 4086 C C . PHE B 1 172 ? 0.166 -26.781 -13.773 1 98.88 172 PHE B C 1
ATOM 4088 O O . PHE B 1 172 ? 1.229 -26.203 -13.539 1 98.88 172 PHE B O 1
ATOM 4095 N N . THR B 1 173 ? -0.882 -26.625 -13.016 1 98.81 173 THR B N 1
ATOM 4096 C CA . THR B 1 173 ? -0.887 -25.719 -11.875 1 98.81 173 THR B CA 1
ATOM 4097 C C . THR B 1 173 ? -1.782 -26.25 -10.758 1 98.81 173 THR B C 1
ATOM 4099 O O . THR B 1 173 ? -2.938 -26.609 -11 1 98.81 173 THR B O 1
ATOM 4102 N N . ASP B 1 174 ? -1.235 -26.344 -9.547 1 97.06 174 ASP B N 1
ATOM 4103 C CA . ASP B 1 174 ? -2.10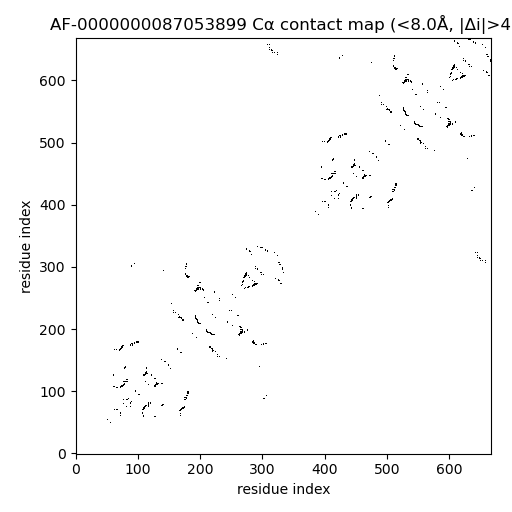2 -26.609 -8.398 1 97.06 174 ASP B CA 1
ATOM 4104 C C . ASP B 1 174 ? -3.131 -25.484 -8.219 1 97.06 174 ASP B C 1
ATOM 4106 O O . ASP B 1 174 ? -2.922 -24.359 -8.68 1 97.06 174 ASP B O 1
ATOM 4110 N N . ALA B 1 175 ? -4.168 -25.812 -7.551 1 96.88 175 ALA B N 1
ATOM 4111 C CA . ALA B 1 175 ? -5.246 -24.844 -7.371 1 96.88 175 ALA B CA 1
ATOM 4112 C C . ALA B 1 175 ? -4.887 -23.812 -6.305 1 96.88 175 ALA B C 1
ATOM 4114 O O . ALA B 1 175 ? -5.539 -22.781 -6.195 1 96.88 175 ALA B O 1
ATOM 4115 N N . ASP B 1 176 ? -3.914 -24.125 -5.453 1 97.19 176 ASP B N 1
ATOM 4116 C CA . ASP B 1 176 ? -3.5 -23.125 -4.461 1 97.19 176 ASP B CA 1
ATOM 4117 C C . ASP B 1 176 ? -2.367 -22.25 -4.992 1 97.19 176 ASP B C 1
ATOM 4119 O O . ASP B 1 176 ? -1.492 -21.844 -4.234 1 97.19 176 ASP B O 1
ATOM 4123 N N . ILE B 1 177 ? -2.283 -22.047 -6.254 1 98.56 177 ILE B N 1
ATOM 4124 C CA . ILE B 1 177 ? -1.387 -21.125 -6.93 1 98.56 177 ILE B CA 1
ATOM 4125 C C . ILE B 1 177 ? -2.193 -19.969 -7.527 1 98.56 177 ILE B C 1
ATOM 4127 O O . ILE B 1 177 ? -3.102 -20.188 -8.336 1 98.56 177 ILE B O 1
ATOM 4131 N N . MET B 1 178 ? -1.846 -18.781 -7.094 1 98.75 178 MET B N 1
ATOM 4132 C CA . MET B 1 178 ? -2.486 -17.594 -7.645 1 98.75 178 MET B CA 1
ATOM 4133 C C . MET B 1 178 ? -1.793 -17.141 -8.93 1 98.75 178 MET B C 1
ATOM 4135 O O . MET B 1 178 ? -0.563 -17.078 -8.984 1 98.75 178 MET B O 1
ATOM 4139 N N . TRP B 1 179 ? -2.57 -16.844 -9.961 1 98.88 179 TRP B N 1
ATOM 4140 C CA . TRP B 1 179 ? -2.068 -16.312 -11.227 1 98.88 179 TRP B CA 1
ATOM 4141 C C . TRP B 1 179 ? -2.217 -14.805 -11.281 1 98.88 179 TRP B C 1
ATOM 4143 O O . TRP B 1 179 ? -3.336 -14.281 -11.289 1 98.88 179 TRP B O 1
ATOM 4153 N N . PHE B 1 180 ? -1.1 -14.078 -11.352 1 98.75 180 PHE B N 1
ATOM 4154 C CA . PHE B 1 180 ? -1.14 -12.625 -11.281 1 98.75 180 PHE B CA 1
ATOM 4155 C C . PHE B 1 180 ? -0.708 -12.008 -12.602 1 98.75 180 PHE B C 1
ATOM 4157 O O . PHE B 1 180 ? -0.989 -10.836 -12.867 1 98.75 180 PHE B O 1
ATOM 4164 N N . ARG B 1 181 ? -0.018 -12.742 -13.406 1 98.81 181 ARG B N 1
ATOM 4165 C CA . ARG B 1 181 ? 0.448 -12.281 -14.711 1 98.81 181 ARG B CA 1
ATOM 4166 C C . ARG B 1 181 ? 0.667 -13.453 -15.664 1 98.81 181 ARG B C 1
ATOM 4168 O O . ARG B 1 181 ? 1.061 -14.539 -15.234 1 98.81 181 ARG B O 1
ATOM 4175 N N . ASP B 1 182 ? 0.444 -13.195 -16.922 1 98.69 182 ASP B N 1
ATOM 4176 C CA . ASP B 1 182 ? 0.67 -14.219 -17.938 1 98.69 182 ASP B CA 1
ATOM 4177 C C . ASP B 1 182 ? 2.09 -14.773 -17.859 1 98.69 182 ASP B C 1
ATOM 4179 O O . ASP B 1 182 ? 3.062 -14.039 -18.031 1 98.69 182 ASP B O 1
ATOM 4183 N N . PRO B 1 183 ? 2.215 -16.078 -17.594 1 98.69 183 PRO B N 1
ATOM 4184 C CA . PRO B 1 183 ? 3.549 -16.656 -17.391 1 98.69 183 PRO B CA 1
ATOM 4185 C C . PRO B 1 183 ? 4.234 -17.016 -18.703 1 98.69 183 PRO B C 1
ATOM 4187 O O . PRO B 1 183 ? 5.43 -17.312 -18.719 1 98.69 183 PRO B O 1
ATOM 4190 N N . PHE B 1 184 ? 3.621 -17.062 -19.781 1 98.5 184 PHE B N 1
ATOM 4191 C CA . PHE B 1 184 ? 4.094 -17.672 -21.016 1 98.5 184 PHE B CA 1
ATOM 4192 C C . PHE B 1 184 ? 5.32 -16.938 -21.547 1 98.5 184 PHE B C 1
ATOM 4194 O O . PHE B 1 184 ? 6.258 -17.562 -22.047 1 98.5 184 PHE B O 1
ATOM 4201 N N . PRO B 1 185 ? 5.344 -15.586 -21.375 1 98.12 185 PRO B N 1
ATOM 4202 C CA . PRO B 1 185 ? 6.543 -14.891 -21.844 1 98.12 185 PRO B CA 1
ATOM 4203 C C . PRO B 1 185 ? 7.793 -15.266 -21.062 1 98.12 185 PRO B C 1
ATOM 4205 O O . PRO B 1 185 ? 8.914 -14.984 -21.5 1 98.12 185 PRO B O 1
ATOM 4208 N N . ARG B 1 186 ? 7.625 -15.898 -19.891 1 98.31 186 ARG B N 1
ATOM 4209 C CA . ARG B 1 186 ? 8.766 -16.188 -19.031 1 98.31 186 ARG B CA 1
ATOM 4210 C C . ARG B 1 186 ? 9.242 -17.625 -19.203 1 98.31 186 ARG B C 1
ATOM 4212 O O . ARG B 1 186 ? 10.25 -18.031 -18.625 1 98.31 186 ARG B O 1
ATOM 4219 N N . PHE B 1 187 ? 8.539 -18.406 -20.031 1 98.5 187 PHE B N 1
ATOM 4220 C CA . PHE B 1 187 ? 8.922 -19.797 -20.25 1 98.5 187 PHE B CA 1
ATOM 4221 C C . PHE B 1 187 ? 10.094 -19.891 -21.219 1 98.5 187 PHE B C 1
ATOM 4223 O O . PHE B 1 187 ? 10.234 -19.062 -22.125 1 98.5 187 PHE B O 1
ATOM 4230 N N . PHE B 1 188 ? 10.867 -20.906 -21.031 1 98.31 188 PHE B N 1
ATOM 4231 C CA . PHE B 1 188 ? 11.984 -21.203 -21.922 1 98.31 188 PHE B CA 1
ATOM 4232 C C . PHE B 1 188 ? 11.516 -21.922 -23.188 1 98.31 188 PHE B C 1
ATOM 4234 O O . PHE B 1 188 ? 10.984 -23.031 -23.109 1 98.31 188 PHE B O 1
ATOM 4241 N N . PRO B 1 189 ? 11.742 -21.344 -24.312 1 96.88 189 PRO B N 1
ATOM 4242 C CA . PRO B 1 189 ? 11.25 -21.969 -25.547 1 96.88 189 PRO B CA 1
ATOM 4243 C C . PRO B 1 189 ? 11.945 -23.281 -25.859 1 96.88 189 PRO B C 1
ATOM 4245 O O . PRO B 1 189 ? 11.359 -24.156 -26.5 1 96.88 189 PRO B O 1
ATOM 4248 N N . ASP B 1 190 ? 13.156 -23.469 -25.406 1 96.38 190 ASP B N 1
ATOM 4249 C CA . ASP B 1 190 ? 13.922 -24.656 -25.781 1 96.38 190 ASP B CA 1
ATOM 4250 C C . ASP B 1 190 ? 13.766 -25.766 -24.75 1 96.38 190 ASP B C 1
ATOM 4252 O O . ASP B 1 190 ? 14.289 -26.875 -24.938 1 96.38 190 ASP B O 1
ATOM 4256 N N . ALA B 1 191 ? 13.086 -25.547 -23.703 1 98.31 191 ALA B N 1
ATOM 4257 C CA . ALA B 1 191 ? 12.93 -26.547 -22.656 1 98.31 191 ALA B CA 1
ATOM 4258 C C . ALA B 1 191 ? 11.828 -27.547 -22.984 1 98.31 191 ALA B C 1
ATOM 4260 O O . ALA B 1 191 ? 10.789 -27.172 -23.547 1 98.31 191 ALA B O 1
ATOM 4261 N N . ASP B 1 192 ? 12.078 -28.828 -22.688 1 98.56 192 ASP B N 1
ATOM 4262 C CA . ASP B 1 192 ? 11.047 -29.844 -22.781 1 98.56 192 ASP B CA 1
ATOM 4263 C C . ASP B 1 192 ? 10.164 -29.859 -21.531 1 98.56 192 ASP B C 1
ATOM 4265 O O . ASP B 1 192 ? 8.938 -29.969 -21.625 1 98.56 192 ASP B O 1
ATOM 4269 N N . PHE B 1 193 ? 10.844 -29.781 -20.438 1 98.69 193 PHE B N 1
ATOM 4270 C CA . PHE B 1 193 ? 10.266 -29.844 -19.094 1 98.69 193 PHE B CA 1
ATOM 4271 C C . PHE B 1 193 ? 10.75 -28.688 -18.234 1 98.69 193 PHE B C 1
ATOM 4273 O O . PHE B 1 193 ? 11.953 -28.547 -17.984 1 98.69 193 PHE B O 1
ATOM 4280 N N . GLN B 1 194 ? 9.906 -27.844 -17.828 1 98.81 194 GLN B N 1
ATOM 4281 C CA . GLN B 1 194 ? 10.273 -26.734 -16.953 1 98.81 194 GLN B CA 1
ATOM 4282 C C . GLN B 1 194 ? 9.312 -26.625 -15.773 1 98.81 194 GLN B C 1
ATOM 4284 O O . GLN B 1 194 ? 8.102 -26.812 -15.93 1 98.81 194 GLN B O 1
ATOM 4289 N N . ILE B 1 195 ? 9.844 -26.375 -14.562 1 98.81 195 ILE B N 1
ATOM 4290 C CA . ILE B 1 195 ? 9.102 -26.594 -13.328 1 98.81 195 ILE B CA 1
ATOM 4291 C C . ILE B 1 195 ? 9.453 -25.5 -12.312 1 98.81 195 ILE B C 1
ATOM 4293 O O . ILE B 1 195 ? 10.594 -25.047 -12.266 1 98.81 195 ILE B O 1
ATOM 4297 N N . SER B 1 196 ? 8.484 -25.125 -11.523 1 98.75 196 SER B N 1
ATOM 4298 C CA . SER B 1 196 ? 8.703 -24.172 -10.445 1 98.75 196 SER B CA 1
ATOM 4299 C C . SER B 1 196 ? 9.555 -24.766 -9.328 1 98.75 196 SER B C 1
ATOM 4301 O O . SER B 1 196 ? 9.82 -25.969 -9.328 1 98.75 196 SER B O 1
ATOM 4303 N N . CYS B 1 197 ? 9.953 -23.859 -8.422 1 98.5 197 CYS B N 1
ATOM 4304 C CA . CYS B 1 197 ? 10.859 -24.297 -7.375 1 98.5 197 CYS B CA 1
ATOM 4305 C C . CYS B 1 197 ? 10.359 -23.891 -5.996 1 98.5 197 CYS B C 1
ATOM 4307 O O . CYS B 1 197 ? 9.766 -22.812 -5.848 1 98.5 197 CYS B O 1
ATOM 4309 N N . ASP B 1 198 ? 10.586 -24.75 -5.043 1 97.44 198 ASP B N 1
ATOM 4310 C CA . ASP B 1 198 ? 10.5 -24.312 -3.654 1 97.44 198 ASP B CA 1
ATOM 4311 C C . ASP B 1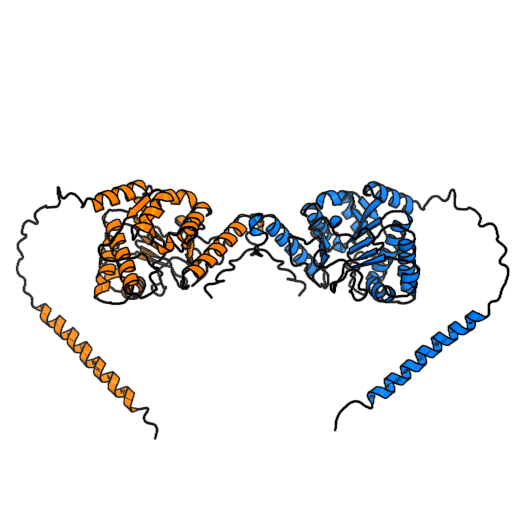 198 ? 11.695 -23.422 -3.291 1 97.44 198 ASP B C 1
ATOM 4313 O O . ASP B 1 198 ? 11.57 -22.516 -2.467 1 97.44 198 ASP B O 1
ATOM 4317 N N . LYS B 1 199 ? 12.781 -23.844 -3.865 1 97.81 199 LYS B N 1
ATOM 4318 C CA . LYS B 1 199 ? 14 -23.062 -3.717 1 97.81 199 LYS B CA 1
ATOM 4319 C C . LYS B 1 199 ? 14.766 -22.969 -5.035 1 97.81 199 LYS B C 1
ATOM 4321 O O . LYS B 1 199 ? 15.133 -24 -5.609 1 97.81 199 LYS B O 1
ATOM 4326 N N . PHE B 1 200 ? 15 -21.828 -5.516 1 98.56 200 PHE B N 1
ATOM 4327 C CA . PHE B 1 200 ? 15.758 -21.547 -6.727 1 98.56 200 PHE B CA 1
ATOM 4328 C C . PHE B 1 200 ? 17.125 -20.953 -6.391 1 98.56 200 PHE B C 1
ATOM 4330 O O . PHE B 1 200 ? 17.219 -20 -5.625 1 98.56 200 PHE B O 1
ATOM 4337 N N . PHE B 1 201 ? 18.109 -21.438 -6.949 1 97.56 201 PHE B N 1
ATOM 4338 C CA . PHE B 1 201 ? 19.469 -21.062 -6.527 1 97.56 201 PHE B CA 1
ATOM 4339 C C . PHE B 1 201 ? 20.125 -20.156 -7.562 1 97.56 201 PHE B C 1
ATOM 4341 O O . PHE B 1 201 ? 21.328 -19.938 -7.516 1 97.56 201 PHE B O 1
ATOM 4348 N N . GLY B 1 202 ? 19.438 -19.672 -8.555 1 96.81 202 GLY B N 1
ATOM 4349 C CA . GLY B 1 202 ? 20 -18.625 -9.383 1 96.81 202 GLY B CA 1
ATOM 4350 C C . GLY B 1 202 ? 20.141 -19.016 -10.844 1 96.81 202 GLY B C 1
ATOM 4351 O O . GLY B 1 202 ? 20.141 -18.156 -11.727 1 96.81 202 GLY B O 1
ATOM 4352 N N . ARG B 1 203 ? 20.266 -20.328 -11.094 1 97.19 203 ARG B N 1
ATOM 4353 C CA . ARG B 1 203 ? 20.438 -20.766 -12.469 1 97.19 203 ARG B CA 1
ATOM 4354 C C . ARG B 1 203 ? 19.344 -21.766 -12.852 1 97.19 203 ARG B C 1
ATOM 4356 O O . ARG B 1 203 ? 19.094 -22.734 -12.133 1 97.19 203 ARG B O 1
ATOM 4363 N N . SER B 1 204 ? 18.75 -21.656 -13.992 1 98.5 204 SER B N 1
ATOM 4364 C CA . SER B 1 204 ? 17.578 -22.406 -14.406 1 98.5 204 SER B CA 1
ATOM 4365 C C . SER B 1 204 ? 17.938 -23.844 -14.789 1 98.5 204 SER B C 1
ATOM 4367 O O . SER B 1 204 ? 17.062 -24.703 -14.906 1 98.5 204 SER B O 1
ATOM 4369 N N . ASP B 1 205 ? 19.234 -24.125 -15.055 1 96.88 205 ASP B N 1
ATOM 4370 C CA . ASP B 1 205 ? 19.641 -25.469 -15.453 1 96.88 205 ASP B CA 1
ATOM 4371 C C . ASP B 1 205 ? 20.391 -26.172 -14.328 1 96.88 205 ASP B C 1
ATOM 4373 O O . ASP B 1 205 ? 20.969 -27.25 -14.531 1 96.88 205 ASP B O 1
ATOM 4377 N N . ASP B 1 206 ? 20.406 -25.562 -13.148 1 96.94 206 ASP B N 1
ATOM 4378 C CA . ASP B 1 206 ? 21.078 -26.141 -11.992 1 96.94 206 ASP B CA 1
ATOM 4379 C C . ASP B 1 206 ? 20.234 -27.219 -11.328 1 96.94 206 ASP B C 1
ATOM 4381 O O . ASP B 1 206 ? 19.188 -26.938 -10.766 1 96.94 206 ASP B O 1
ATOM 4385 N N . MET B 1 207 ? 20.734 -28.469 -11.305 1 95.88 207 MET B N 1
ATOM 4386 C CA . MET B 1 207 ? 19.969 -29.609 -10.789 1 95.88 207 MET B CA 1
ATOM 4387 C C . MET B 1 207 ? 19.891 -29.562 -9.266 1 95.88 207 MET B C 1
ATOM 4389 O O . MET B 1 207 ? 19.125 -30.312 -8.656 1 95.88 207 MET B O 1
ATOM 4393 N N . GLU B 1 208 ? 20.594 -28.594 -8.68 1 96 208 GLU B N 1
ATOM 4394 C CA . GLU B 1 208 ? 20.531 -28.469 -7.227 1 96 208 GLU B CA 1
ATOM 4395 C C . GLU B 1 208 ? 19.281 -27.703 -6.789 1 96 208 GLU B C 1
ATOM 4397 O O . GLU B 1 208 ? 18.938 -27.703 -5.605 1 96 208 GLU B O 1
ATOM 4402 N N . ASN B 1 209 ? 18.609 -27.047 -7.773 1 97.94 209 ASN B N 1
ATOM 4403 C CA . ASN B 1 209 ? 17.344 -26.438 -7.434 1 97.94 209 ASN B CA 1
ATOM 4404 C C . ASN B 1 209 ? 16.359 -27.438 -6.848 1 97.94 209 ASN B C 1
ATOM 4406 O O . ASN B 1 209 ? 16.453 -28.641 -7.129 1 97.94 209 ASN B O 1
ATOM 4410 N N . ARG B 1 210 ? 15.477 -26.969 -6.016 1 97.31 210 ARG B N 1
ATOM 4411 C CA . ARG B 1 210 ? 14.469 -27.828 -5.406 1 97.31 210 ARG B CA 1
ATOM 4412 C C . ARG B 1 210 ? 13.102 -27.625 -6.059 1 97.31 210 ARG B C 1
ATOM 4414 O O . ARG B 1 210 ? 12.359 -26.719 -5.672 1 97.31 210 ARG B O 1
ATOM 4421 N N . PRO B 1 211 ? 12.766 -28.5 -6.961 1 97.5 211 PRO B N 1
ATOM 4422 C CA . PRO B 1 211 ? 11.531 -28.297 -7.723 1 97.5 211 PRO B CA 1
ATOM 4423 C C . PRO B 1 211 ? 10.281 -28.531 -6.887 1 97.5 211 PRO B C 1
ATOM 4425 O O . PRO B 1 211 ? 10.336 -29.234 -5.867 1 97.5 211 PRO B O 1
ATOM 4428 N N . ASN B 1 212 ? 9.25 -27.891 -7.234 1 96.5 212 ASN B N 1
ATOM 4429 C CA . ASN B 1 212 ? 7.898 -28.062 -6.723 1 96.5 212 ASN B CA 1
ATOM 4430 C C . ASN B 1 212 ? 6.93 -28.469 -7.828 1 96.5 212 ASN B C 1
ATOM 4432 O O . ASN B 1 212 ? 6.781 -27.766 -8.82 1 96.5 212 ASN B O 1
ATOM 4436 N N . GLY B 1 213 ? 6.293 -29.578 -7.672 1 95.44 213 GLY B N 1
ATOM 4437 C CA . GLY B 1 213 ? 5.469 -30.172 -8.719 1 95.44 213 GLY B CA 1
ATOM 4438 C C . GLY B 1 213 ? 4.16 -29.438 -8.93 1 95.44 213 GLY B C 1
ATOM 4439 O O . GLY B 1 213 ? 3.35 -29.844 -9.766 1 95.44 213 GLY B O 1
ATOM 4440 N N . GLY B 1 214 ? 3.936 -28.328 -8.258 1 97 214 GLY B N 1
ATOM 4441 C CA . GLY B 1 214 ? 2.652 -27.641 -8.312 1 97 214 GLY B CA 1
ATOM 4442 C C . GLY B 1 214 ? 2.486 -26.797 -9.562 1 97 214 GLY B C 1
ATOM 4443 O O . GLY B 1 214 ? 1.369 -26.406 -9.898 1 97 214 GLY B O 1
ATOM 4444 N N . PHE B 1 215 ? 3.604 -26.5 -10.234 1 98.75 215 PHE B N 1
ATOM 4445 C CA . PHE B 1 215 ? 3.545 -25.672 -11.43 1 98.75 215 PHE B CA 1
ATOM 4446 C C . PHE B 1 215 ? 4.633 -26.078 -12.422 1 98.75 215 PHE B C 1
ATOM 4448 O O . PHE B 1 215 ? 5.82 -26.062 -12.086 1 98.75 215 PHE B O 1
ATOM 4455 N N . ASN B 1 216 ? 4.277 -26.453 -13.633 1 98.69 216 ASN B N 1
ATOM 4456 C CA . ASN B 1 216 ? 5.258 -26.766 -14.664 1 98.69 216 ASN B CA 1
ATOM 4457 C C . ASN B 1 216 ? 4.68 -26.594 -16.062 1 98.69 216 ASN B C 1
ATOM 4459 O O . ASN B 1 216 ? 3.463 -26.547 -16.234 1 98.69 216 ASN B O 1
ATOM 4463 N N . TYR B 1 217 ? 5.488 -26.328 -16.969 1 98.88 217 TYR B N 1
ATOM 4464 C CA . TYR B 1 217 ? 5.176 -26.328 -18.391 1 98.88 217 TYR B CA 1
ATOM 4465 C C . TYR B 1 217 ? 5.941 -27.422 -19.125 1 98.88 217 TYR B C 1
ATOM 4467 O O . TYR B 1 217 ? 7.172 -27.453 -19.078 1 98.88 217 TYR B O 1
ATOM 4475 N N . VAL B 1 218 ? 5.211 -28.312 -19.797 1 98.88 218 VAL B N 1
ATOM 4476 C CA . VAL B 1 218 ? 5.797 -29.484 -20.438 1 98.88 218 VAL B CA 1
ATOM 4477 C C . VAL B 1 218 ? 5.355 -29.547 -21.891 1 98.88 218 VAL B C 1
ATOM 4479 O O . VAL B 1 218 ? 4.16 -29.5 -22.188 1 98.88 218 VAL B O 1
ATOM 4482 N N . LYS B 1 219 ? 6.277 -29.656 -22.734 1 98.69 219 LYS B N 1
ATOM 4483 C CA . LYS B 1 219 ? 5.988 -29.797 -24.156 1 98.69 219 LYS B CA 1
ATOM 4484 C C . LYS B 1 219 ? 5.766 -31.266 -24.516 1 98.69 219 LYS B C 1
ATOM 4486 O O . LYS B 1 219 ? 6.488 -32.156 -24.047 1 98.69 219 LYS B O 1
ATOM 4491 N N . SER B 1 220 ? 4.758 -31.438 -25.375 1 98.75 220 SER B N 1
ATOM 4492 C CA . SER B 1 220 ? 4.508 -32.812 -25.812 1 98.75 220 SER B CA 1
ATOM 4493 C C . SER B 1 220 ? 5.504 -33.219 -26.891 1 98.75 220 SER B C 1
ATOM 4495 O O . SER B 1 220 ? 5.52 -32.656 -27.984 1 98.75 220 SER B O 1
ATOM 4497 N N . ASN B 1 221 ? 6.355 -34.156 -26.594 1 98.31 221 ASN B N 1
ATOM 4498 C CA . ASN B 1 221 ? 7.289 -34.812 -27.516 1 98.31 221 ASN B CA 1
ATOM 4499 C C . ASN B 1 221 ? 7.762 -36.156 -26.984 1 98.31 221 ASN B C 1
ATOM 4501 O O . ASN B 1 221 ? 7.379 -36.562 -25.875 1 98.31 221 ASN B O 1
ATOM 4505 N N . ASN B 1 222 ? 8.531 -36.812 -27.688 1 97.88 222 ASN B N 1
ATOM 4506 C CA . ASN B 1 222 ? 8.938 -38.156 -27.312 1 97.88 222 ASN B CA 1
ATOM 4507 C C . ASN B 1 222 ? 9.758 -38.156 -26.031 1 97.88 222 ASN B C 1
ATOM 4509 O O . ASN B 1 222 ? 9.664 -39.094 -25.234 1 97.88 222 ASN B O 1
ATOM 4513 N N . ARG B 1 223 ? 10.562 -37.188 -25.828 1 98.25 223 ARG B N 1
ATOM 4514 C CA . ARG B 1 223 ? 11.414 -37.094 -24.641 1 98.25 223 ARG B CA 1
ATOM 4515 C C . ARG B 1 223 ? 10.57 -36.969 -23.375 1 98.25 223 ARG B C 1
ATOM 4517 O O . ARG B 1 223 ? 10.789 -37.688 -22.391 1 98.25 223 ARG B O 1
ATOM 4524 N N . THR B 1 224 ? 9.57 -36.094 -23.453 1 98.69 224 THR B N 1
ATOM 4525 C CA . THR B 1 224 ? 8.758 -35.875 -22.266 1 98.69 224 THR B CA 1
ATOM 4526 C C . THR B 1 224 ? 7.816 -37.062 -22.016 1 98.69 224 THR B C 1
ATOM 4528 O O . THR B 1 224 ? 7.543 -37.406 -20.859 1 98.69 224 THR B O 1
ATOM 4531 N N . ILE B 1 225 ? 7.312 -37.625 -23.031 1 98.38 225 ILE B N 1
ATOM 4532 C CA . ILE B 1 225 ? 6.488 -38.812 -22.875 1 98.38 225 ILE B CA 1
ATOM 4533 C C . ILE B 1 225 ? 7.297 -39.906 -22.188 1 98.38 225 ILE B C 1
ATOM 4535 O O . ILE B 1 225 ? 6.828 -40.531 -21.234 1 98.38 225 ILE B O 1
ATOM 4539 N N . ALA B 1 226 ? 8.516 -40.125 -22.656 1 97.81 226 ALA B N 1
ATOM 4540 C CA . ALA B 1 226 ? 9.398 -41.125 -22.047 1 97.81 226 ALA B CA 1
ATOM 4541 C C . ALA B 1 226 ? 9.719 -40.75 -20.609 1 97.81 226 ALA B C 1
ATOM 4543 O O . ALA B 1 226 ? 9.742 -41.625 -19.734 1 97.81 226 ALA B O 1
ATOM 4544 N N . PHE B 1 227 ? 9.984 -39.562 -20.406 1 98.19 227 PHE B N 1
ATOM 4545 C CA . PHE B 1 227 ? 10.32 -39.125 -19.062 1 98.19 227 PHE B CA 1
ATOM 4546 C C . PHE B 1 227 ? 9.172 -39.344 -18.094 1 98.19 227 PHE B C 1
ATOM 4548 O O . PHE B 1 227 ? 9.375 -39.906 -17 1 98.19 227 PHE B O 1
ATOM 4555 N N . TYR B 1 228 ? 7.938 -38.938 -18.453 1 98.25 228 TYR B N 1
ATOM 4556 C CA . TYR B 1 228 ? 6.797 -39.125 -17.562 1 98.25 228 TYR B CA 1
ATOM 4557 C C . TYR B 1 228 ? 6.551 -40.625 -17.297 1 98.25 228 TYR B C 1
ATOM 4559 O O . TYR B 1 228 ? 6.156 -41 -16.203 1 98.25 228 TYR B O 1
ATOM 4567 N N . LYS B 1 229 ? 6.766 -41.406 -18.297 1 96.94 229 LYS B N 1
ATOM 4568 C CA . LYS B 1 229 ? 6.668 -42.844 -18.094 1 96.94 229 LYS B CA 1
ATOM 4569 C C . LYS B 1 229 ? 7.684 -43.344 -17.062 1 96.94 229 LYS B C 1
ATOM 4571 O O . LYS B 1 229 ? 7.34 -44.094 -16.156 1 96.94 229 LYS B O 1
ATOM 4576 N N . PHE B 1 230 ? 8.875 -42.906 -17.25 1 96.81 230 PHE B N 1
ATOM 4577 C CA . PHE B 1 230 ? 9.938 -43.25 -16.312 1 96.81 230 PHE B CA 1
ATOM 4578 C C . PHE B 1 230 ? 9.617 -42.75 -14.914 1 96.81 230 PHE B C 1
ATOM 4580 O O . PHE B 1 230 ? 9.742 -43.5 -13.945 1 96.81 230 PHE B O 1
ATOM 4587 N N . TRP B 1 231 ? 9.195 -41.469 -14.812 1 97.31 231 TRP B N 1
ATOM 4588 C CA . TRP B 1 231 ? 8.836 -40.844 -13.547 1 97.31 231 TRP B CA 1
ATOM 4589 C C . TRP B 1 231 ? 7.727 -41.625 -12.852 1 97.31 231 TRP B C 1
ATOM 4591 O O . TRP B 1 231 ? 7.863 -42.031 -11.688 1 97.31 231 TRP B O 1
ATOM 4601 N N . TYR B 1 232 ? 6.691 -42 -13.547 1 96.19 232 TYR B N 1
ATOM 4602 C CA . TYR B 1 232 ? 5.578 -42.75 -12.992 1 96.19 232 TYR B CA 1
ATOM 4603 C C . TYR B 1 232 ? 6.035 -44.156 -12.539 1 96.19 232 TYR B C 1
ATOM 4605 O O . TYR B 1 232 ? 5.676 -44.594 -11.453 1 96.19 232 TYR B O 1
ATOM 4613 N N . SER B 1 233 ? 6.824 -44.781 -13.344 1 95.31 233 SER B N 1
ATOM 4614 C CA . SER B 1 233 ? 7.266 -46.125 -13.031 1 95.31 233 SER B CA 1
ATOM 4615 C C . SER B 1 233 ? 8.203 -46.125 -11.828 1 95.31 233 SER B C 1
ATOM 4617 O O . SER B 1 233 ? 8.336 -47.156 -11.156 1 95.31 233 SER B O 1
ATOM 4619 N N . SER B 1 234 ? 8.883 -45.062 -11.586 1 95.25 234 SER B N 1
ATOM 4620 C CA . SER B 1 234 ? 9.828 -44.969 -10.477 1 95.25 234 SER B CA 1
ATOM 4621 C C . SER B 1 234 ? 9.117 -45.031 -9.133 1 95.25 234 SER B C 1
ATOM 4623 O O . SER B 1 234 ? 9.758 -45.219 -8.094 1 95.25 234 SER B O 1
ATOM 4625 N N . ARG B 1 235 ? 7.723 -44.875 -9.141 1 92.75 235 ARG B N 1
ATOM 4626 C CA . ARG B 1 235 ? 6.961 -45.031 -7.906 1 92.75 235 ARG B CA 1
ATOM 4627 C C . ARG B 1 235 ? 7.137 -46.406 -7.301 1 92.75 235 ARG B C 1
ATOM 4629 O O . ARG B 1 235 ? 7.008 -46.594 -6.09 1 92.75 235 ARG B O 1
ATOM 4636 N N . LYS B 1 236 ? 7.492 -47.375 -8.172 1 93 236 LYS B N 1
ATOM 4637 C CA . LYS B 1 236 ? 7.707 -48.75 -7.715 1 93 236 LYS B CA 1
ATOM 4638 C C . LYS B 1 236 ? 9.055 -48.875 -7.008 1 93 236 LYS B C 1
ATOM 4640 O O . LYS B 1 236 ? 9.188 -49.656 -6.07 1 93 236 LYS B O 1
ATOM 4645 N N . ILE B 1 237 ? 10.062 -48.156 -7.43 1 92.62 237 ILE B N 1
ATOM 4646 C CA . ILE B 1 237 ? 11.398 -48.156 -6.848 1 92.62 237 ILE B CA 1
ATOM 4647 C C . ILE B 1 237 ? 11.398 -47.375 -5.535 1 92.62 237 ILE B C 1
ATOM 4649 O O . ILE B 1 237 ? 12.133 -47.719 -4.605 1 92.62 237 ILE B O 1
ATOM 4653 N N . TYR B 1 238 ? 10.648 -46.375 -5.422 1 91.81 238 TYR B N 1
ATOM 4654 C CA . TYR B 1 238 ? 10.562 -45.531 -4.242 1 91.81 238 TYR B CA 1
ATOM 4655 C C . TYR B 1 238 ? 9.148 -45.531 -3.674 1 91.81 238 TYR B C 1
ATOM 4657 O O . TYR B 1 238 ? 8.477 -44.5 -3.666 1 91.81 238 TYR B O 1
ATOM 4665 N N . PRO B 1 239 ? 8.961 -46.656 -3.029 1 85.94 239 PRO B N 1
ATOM 4666 C CA . PRO B 1 239 ? 7.598 -46.75 -2.508 1 85.94 239 PRO B CA 1
ATOM 4667 C C . PRO B 1 239 ? 7.348 -45.812 -1.333 1 85.94 239 PRO B C 1
ATOM 4669 O O . PRO B 1 239 ? 8.281 -45.469 -0.604 1 85.94 239 PRO B O 1
ATOM 4672 N N . LYS B 1 240 ? 6.32 -45.094 -1.116 1 87.25 240 LYS B N 1
ATOM 4673 C CA . LYS B 1 240 ? 5.895 -44.25 -0.004 1 87.25 240 LYS B CA 1
ATOM 4674 C C . LYS B 1 240 ? 6.246 -42.781 -0.261 1 87.25 240 LYS B C 1
ATOM 4676 O O . LYS B 1 240 ? 5.906 -41.906 0.541 1 87.25 240 LYS B O 1
ATOM 4681 N N . TYR B 1 241 ? 7.117 -42.625 -1.325 1 89.19 241 TYR B N 1
ATOM 4682 C CA . TYR B 1 241 ? 7.453 -41.25 -1.684 1 89.19 241 TYR B CA 1
ATOM 4683 C C . TYR B 1 241 ? 6.434 -40.688 -2.66 1 89.19 241 TYR B C 1
ATOM 4685 O O . TYR B 1 241 ? 5.887 -41.406 -3.492 1 89.19 241 TYR B O 1
ATOM 4693 N N . HIS B 1 242 ? 6.156 -39.438 -2.445 1 88.94 242 HIS B N 1
ATOM 4694 C CA . HIS B 1 242 ? 5.281 -38.781 -3.418 1 88.94 242 HIS B CA 1
ATOM 4695 C C . HIS B 1 242 ? 6.062 -38.344 -4.645 1 88.94 242 HIS B C 1
ATOM 4697 O O . HIS B 1 242 ? 7.293 -38.406 -4.66 1 88.94 242 HIS B O 1
ATOM 4703 N N . ASP B 1 243 ? 5.391 -37.875 -5.648 1 92.44 243 ASP B N 1
ATOM 4704 C CA . ASP B 1 243 ? 5.922 -37.594 -6.98 1 92.44 243 ASP B CA 1
ATOM 4705 C C . ASP B 1 243 ? 7.07 -36.594 -6.922 1 92.44 243 ASP B C 1
ATOM 4707 O O . ASP B 1 243 ? 8.102 -36.781 -7.574 1 92.44 243 ASP B O 1
ATOM 4711 N N . GLN B 1 244 ? 6.941 -35.562 -6.129 1 92.62 244 GLN B N 1
ATOM 4712 C CA . GLN B 1 244 ? 7.957 -34.531 -6.055 1 92.62 244 GLN B CA 1
ATOM 4713 C C . GLN B 1 244 ? 9.25 -35.062 -5.453 1 92.62 244 GLN B C 1
ATOM 4715 O O . GLN B 1 244 ? 10.344 -34.75 -5.934 1 92.62 244 GLN B O 1
ATOM 4720 N N . ASP B 1 245 ? 9.156 -35.781 -4.438 1 92.5 245 ASP B N 1
ATOM 4721 C CA . ASP B 1 245 ? 10.336 -36.406 -3.824 1 92.5 245 ASP B CA 1
ATOM 4722 C C . ASP B 1 245 ? 11.055 -37.312 -4.812 1 92.5 245 ASP B C 1
ATOM 4724 O O . ASP B 1 245 ? 12.289 -37.312 -4.887 1 92.5 245 ASP B O 1
ATOM 4728 N N . VAL B 1 246 ? 10.258 -38.094 -5.453 1 95 246 VAL B N 1
ATOM 4729 C CA . VAL B 1 246 ? 10.836 -39.031 -6.426 1 95 246 VAL B CA 1
ATOM 4730 C C . VAL B 1 246 ? 11.516 -38.25 -7.543 1 95 246 VAL B C 1
ATOM 4732 O O . VAL B 1 246 ? 12.617 -38.594 -7.977 1 95 246 VAL B O 1
ATOM 4735 N N . LEU B 1 247 ? 10.883 -37.156 -7.984 1 96.38 247 LEU B N 1
ATOM 4736 C CA . LEU B 1 247 ? 11.5 -36.312 -8.992 1 96.38 247 LEU B CA 1
ATOM 4737 C C . LEU B 1 247 ? 12.875 -35.812 -8.531 1 96.38 247 LEU B C 1
ATOM 4739 O O . LEU B 1 247 ? 13.836 -35.844 -9.305 1 96.38 247 LEU B O 1
ATOM 4743 N N . ASN B 1 248 ? 13 -35.406 -7.352 1 94.19 248 ASN B N 1
ATOM 4744 C CA . ASN B 1 248 ? 14.258 -34.906 -6.809 1 94.19 248 ASN B CA 1
ATOM 4745 C C . ASN B 1 248 ? 15.336 -35.969 -6.828 1 94.19 248 ASN B C 1
ATOM 4747 O O . ASN B 1 248 ? 16.516 -35.688 -6.965 1 94.19 248 ASN B O 1
ATOM 4751 N N . LYS B 1 249 ? 14.945 -37.188 -6.758 1 93.38 249 LYS B N 1
ATOM 4752 C CA . LYS B 1 249 ? 15.891 -38.281 -6.746 1 93.38 249 LYS B CA 1
ATOM 4753 C C . LYS B 1 249 ? 16.328 -38.656 -8.164 1 93.38 249 LYS B C 1
ATOM 4755 O O . LYS B 1 249 ? 17.484 -39 -8.383 1 93.38 249 LYS B O 1
ATOM 4760 N N . ILE B 1 250 ? 15.438 -38.5 -9.094 1 95 250 ILE B N 1
ATOM 4761 C CA . ILE B 1 250 ? 15.711 -39.094 -10.398 1 95 250 ILE B CA 1
ATOM 4762 C C . ILE B 1 250 ? 16.156 -38 -11.383 1 95 250 ILE B C 1
ATOM 4764 O O . ILE B 1 250 ? 16.672 -38.312 -12.461 1 95 250 ILE B O 1
ATOM 4768 N N . LYS B 1 251 ? 15.953 -36.75 -11.117 1 94.81 251 LYS B N 1
ATOM 4769 C CA . LYS B 1 251 ? 16.156 -35.688 -12.086 1 94.81 251 LYS B CA 1
ATOM 4770 C C . LYS B 1 251 ? 17.609 -35.625 -12.547 1 94.81 251 LYS B C 1
ATOM 4772 O O . LYS B 1 251 ? 17.922 -35.125 -13.617 1 94.81 251 LYS B O 1
ATOM 4777 N N . SER B 1 252 ? 18.547 -36.188 -11.758 1 92.62 252 SER B N 1
ATOM 4778 C CA . SER B 1 252 ? 19.969 -36.156 -12.117 1 92.62 252 SER B CA 1
ATOM 4779 C C . SER B 1 252 ? 20.438 -37.5 -12.602 1 92.62 252 SER B C 1
ATOM 4781 O O . SER B 1 252 ? 21.641 -37.719 -12.82 1 92.62 252 SER B O 1
ATOM 4783 N N . GLU B 1 253 ? 19.578 -38.406 -12.695 1 92.25 253 GLU B N 1
ATOM 4784 C CA . GLU B 1 253 ? 19.969 -39.75 -13.133 1 92.25 253 GLU B CA 1
ATOM 4785 C C . GLU B 1 253 ? 20.469 -39.75 -14.57 1 92.25 253 GLU B C 1
ATOM 4787 O O . GLU B 1 253 ? 19.953 -39.031 -15.414 1 92.25 253 GLU B O 1
ATOM 4792 N N . PRO B 1 254 ? 21.438 -40.562 -14.906 1 92.56 254 PRO B N 1
ATOM 4793 C CA . PRO B 1 254 ? 22 -40.625 -16.25 1 92.56 254 PRO B CA 1
ATOM 4794 C C . PRO B 1 254 ? 20.953 -40.938 -17.312 1 92.56 254 PRO B C 1
ATOM 4796 O O . PRO B 1 254 ? 21.078 -40.469 -18.453 1 92.56 254 PRO B O 1
ATOM 4799 N N . LEU B 1 255 ? 20.016 -41.719 -16.953 1 92.44 255 LEU B N 1
ATOM 4800 C CA . LEU B 1 255 ? 18.969 -42.094 -17.906 1 92.44 255 LEU B CA 1
ATOM 4801 C C . LEU B 1 255 ? 18.266 -40.844 -18.453 1 92.44 255 LEU B C 1
ATOM 4803 O O . LEU B 1 255 ? 17.891 -40.781 -19.625 1 92.44 255 LEU B O 1
ATOM 4807 N N . ILE B 1 256 ? 18.062 -39.875 -17.625 1 92.81 256 ILE B N 1
ATOM 4808 C CA . ILE B 1 256 ? 17.406 -38.656 -18.031 1 92.81 256 ILE B CA 1
ATOM 4809 C C . ILE B 1 256 ? 18.281 -37.906 -19.062 1 92.81 256 ILE B C 1
ATOM 4811 O O . ILE B 1 256 ? 17.766 -37.406 -20.062 1 92.81 256 ILE B O 1
ATOM 4815 N N . ARG B 1 257 ? 19.531 -37.875 -18.844 1 90.44 257 ARG B N 1
ATOM 4816 C CA . ARG B 1 257 ? 20.469 -37.281 -19.797 1 90.44 257 ARG B CA 1
ATOM 4817 C C . ARG B 1 257 ? 20.453 -38.031 -21.125 1 90.44 257 ARG B C 1
ATOM 4819 O O . ARG B 1 257 ? 20.469 -37.406 -22.188 1 90.44 257 ARG B O 1
ATOM 4826 N N . LYS B 1 258 ? 20.406 -39.281 -21.047 1 94 258 LYS B N 1
ATOM 4827 C CA . LYS B 1 258 ? 20.391 -40.125 -22.234 1 94 258 LYS B CA 1
ATOM 4828 C C . LYS B 1 258 ? 19.141 -39.875 -23.062 1 94 258 LYS B C 1
ATOM 4830 O O . LYS B 1 258 ? 19.172 -39.938 -24.297 1 94 258 LYS B O 1
ATOM 4835 N N . MET B 1 259 ? 18.031 -39.562 -22.422 1 94.38 259 MET B N 1
ATOM 4836 C CA . MET B 1 259 ? 16.766 -39.25 -23.094 1 94.38 259 MET B CA 1
ATOM 4837 C C . MET B 1 259 ? 16.875 -37.938 -23.844 1 94.38 259 MET B C 1
ATOM 4839 O O . MET B 1 259 ? 16.031 -37.625 -24.703 1 94.38 259 MET B O 1
ATOM 4843 N N . GLY B 1 260 ? 17.875 -37.094 -23.484 1 95.38 260 GLY B N 1
ATOM 4844 C CA . GLY B 1 260 ? 18.016 -35.781 -24.094 1 95.38 260 GLY B CA 1
ATOM 4845 C C . GLY B 1 260 ? 17.031 -34.781 -23.562 1 95.38 260 GLY B C 1
ATOM 4846 O O . GLY B 1 260 ? 16.734 -33.781 -24.234 1 95.38 260 GLY B O 1
ATOM 4847 N N . LEU B 1 261 ? 16.438 -35.062 -22.438 1 97.62 261 LEU B N 1
ATOM 4848 C CA . LEU B 1 261 ? 15.422 -34.188 -21.844 1 97.62 261 LEU B CA 1
ATOM 4849 C C . LEU B 1 261 ? 16.047 -32.875 -21.406 1 97.62 261 LEU B C 1
ATOM 4851 O O . LEU B 1 261 ? 17.047 -32.875 -20.688 1 97.62 261 LEU B O 1
ATOM 4855 N N . LYS B 1 262 ? 15.523 -31.781 -21.891 1 97.56 262 LYS B N 1
ATOM 4856 C CA . LYS B 1 262 ? 15.961 -30.469 -21.438 1 97.56 262 LYS B CA 1
ATOM 4857 C C . LYS B 1 262 ? 15.086 -29.953 -20.297 1 97.56 262 LYS B C 1
ATOM 4859 O O . LYS B 1 262 ? 13.961 -29.516 -20.516 1 97.56 262 LYS B O 1
ATOM 4864 N N . ILE B 1 263 ? 15.672 -29.922 -19.109 1 98 263 ILE B N 1
ATOM 4865 C CA . ILE B 1 263 ? 14.977 -29.5 -17.906 1 98 263 ILE B CA 1
ATOM 4866 C C . ILE B 1 263 ? 15.375 -28.062 -17.562 1 98 263 ILE B C 1
ATOM 4868 O O . ILE B 1 263 ? 16.547 -27.703 -17.656 1 98 263 ILE B O 1
ATOM 4872 N N . ARG B 1 264 ? 14.406 -27.266 -17.25 1 98.62 264 ARG B N 1
ATOM 4873 C CA . ARG B 1 264 ? 14.648 -25.906 -16.75 1 98.62 264 ARG B CA 1
ATOM 4874 C C . ARG B 1 264 ? 13.859 -25.672 -15.461 1 98.62 264 ARG B C 1
ATOM 4876 O O . ARG B 1 264 ? 12.719 -26.109 -15.344 1 98.62 264 ARG B O 1
ATOM 4883 N N . PHE B 1 265 ? 14.492 -25.016 -14.547 1 98.81 265 PHE B N 1
ATOM 4884 C CA . PHE B 1 265 ? 13.844 -24.594 -13.312 1 98.81 265 PHE B CA 1
ATOM 4885 C C . PHE B 1 265 ? 13.438 -23.125 -13.383 1 98.81 265 PHE B C 1
ATOM 4887 O O . PHE B 1 265 ? 14.211 -22.297 -13.844 1 98.81 265 PHE B O 1
ATOM 4894 N N . LEU B 1 266 ? 12.289 -22.891 -12.961 1 98.88 266 LEU B N 1
ATOM 4895 C CA . LEU B 1 266 ? 11.734 -21.547 -13.125 1 98.88 266 LEU B CA 1
ATOM 4896 C C . LEU B 1 266 ? 12.141 -20.656 -11.961 1 98.88 266 LEU B C 1
ATOM 4898 O O . LEU B 1 266 ? 12.102 -21.062 -10.805 1 98.88 266 LEU B O 1
ATOM 4902 N N . ASP B 1 267 ? 12.523 -19.469 -12.266 1 98.75 267 ASP B N 1
ATOM 4903 C CA . ASP B 1 267 ? 13 -18.469 -11.312 1 98.75 267 ASP B CA 1
ATOM 4904 C C . ASP B 1 267 ? 11.883 -18.047 -10.367 1 98.75 267 ASP B C 1
ATOM 4906 O O . ASP B 1 267 ? 10.82 -17.609 -10.805 1 98.75 267 ASP B O 1
ATOM 4910 N N . THR B 1 268 ? 12.18 -18.031 -9.07 1 98.75 268 THR B N 1
ATOM 4911 C CA . THR B 1 268 ? 11.172 -17.688 -8.078 1 98.75 268 THR B CA 1
ATOM 4912 C C . THR B 1 268 ? 10.891 -16.188 -8.109 1 98.75 268 THR B C 1
ATOM 4914 O O . THR B 1 268 ? 9.898 -15.719 -7.539 1 98.75 268 THR B O 1
ATOM 4917 N N . ALA B 1 269 ? 11.68 -15.445 -8.797 1 98.5 269 ALA B N 1
ATOM 4918 C CA . ALA B 1 269 ? 11.367 -14.031 -8.977 1 98.5 269 ALA B CA 1
ATOM 4919 C C . ALA B 1 269 ? 10.039 -13.859 -9.703 1 98.5 269 ALA B C 1
ATOM 4921 O O . ALA B 1 269 ? 9.312 -12.891 -9.461 1 98.5 269 ALA B O 1
ATOM 4922 N N . TYR B 1 270 ? 9.719 -14.812 -10.602 1 98.81 270 TYR B N 1
ATOM 4923 C CA . TYR B 1 270 ? 8.484 -14.766 -11.375 1 98.81 270 TYR B CA 1
ATOM 4924 C C . TYR B 1 270 ? 7.477 -15.781 -10.852 1 98.81 270 TYR B C 1
ATOM 4926 O O . TYR B 1 270 ? 6.27 -15.531 -10.883 1 98.81 270 TYR B O 1
ATOM 4934 N N . PHE B 1 271 ? 8.039 -16.906 -10.484 1 98.88 271 PHE B N 1
ATOM 4935 C CA . PHE B 1 271 ? 7.215 -18.031 -10.07 1 98.88 271 PHE B CA 1
ATOM 4936 C C . PHE B 1 271 ? 7.492 -18.406 -8.609 1 98.88 271 PHE B C 1
ATOM 4938 O O . PHE B 1 271 ? 7.984 -19.484 -8.32 1 98.88 271 PHE B O 1
ATOM 4945 N N . GLY B 1 272 ? 7.074 -17.547 -7.73 1 98.44 272 GLY B N 1
ATOM 4946 C CA . GLY B 1 272 ? 7.41 -17.719 -6.328 1 98.44 272 GLY B CA 1
ATOM 4947 C C . GLY B 1 272 ? 6.324 -18.422 -5.535 1 98.44 272 GLY B C 1
ATOM 4948 O O . GLY B 1 272 ? 5.348 -18.906 -6.105 1 98.44 272 GLY B O 1
ATOM 4949 N N . GLY B 1 273 ? 6.547 -18.578 -4.281 1 98.12 273 GLY B N 1
ATOM 4950 C CA . GLY B 1 273 ? 5.648 -19.125 -3.273 1 98.12 273 GLY B CA 1
ATOM 4951 C C . GLY B 1 273 ? 6.066 -18.766 -1.857 1 98.12 273 GLY B C 1
ATOM 4952 O O . GLY B 1 273 ? 6.941 -17.922 -1.65 1 98.12 273 GLY B O 1
ATOM 4953 N N . LEU B 1 274 ? 5.336 -19.344 -0.921 1 98.19 274 LEU B N 1
ATOM 4954 C CA . LEU B 1 274 ? 5.609 -19.016 0.473 1 98.19 274 LEU B CA 1
ATOM 4955 C C . LEU B 1 274 ? 6.961 -19.578 0.906 1 98.19 274 LEU B C 1
ATOM 4957 O O . LEU B 1 274 ? 7.559 -19.094 1.868 1 98.19 274 LEU B O 1
ATOM 4961 N N . CYS B 1 275 ? 7.488 -20.594 0.181 1 97.5 275 CYS B N 1
ATOM 4962 C CA . CYS B 1 275 ? 8.82 -21.109 0.479 1 97.5 275 CYS B CA 1
ATOM 4963 C C . CYS B 1 275 ? 9.898 -20.094 0.084 1 97.5 275 CYS B C 1
ATOM 4965 O O . CYS B 1 275 ? 10.867 -19.906 0.812 1 97.5 275 CYS B O 1
ATOM 4967 N N . GLN B 1 276 ? 9.781 -19.531 -1.053 1 97.94 276 GLN B N 1
ATOM 4968 C CA . GLN B 1 276 ? 10.641 -18.484 -1.602 1 97.94 276 GLN B CA 1
ATOM 4969 C C . GLN B 1 276 ? 9.836 -17.484 -2.43 1 97.94 276 GLN B C 1
ATOM 4971 O O . GLN B 1 276 ? 9.383 -17.812 -3.531 1 97.94 276 GLN B O 1
ATOM 4976 N N . HIS B 1 277 ? 9.773 -16.266 -1.935 1 96.5 277 HIS B N 1
ATOM 4977 C CA . HIS B 1 277 ? 8.844 -15.258 -2.445 1 96.5 277 HIS B CA 1
ATOM 4978 C C . HIS B 1 277 ? 9.32 -14.695 -3.783 1 96.5 277 HIS B C 1
ATOM 4980 O O . HIS B 1 277 ? 10.523 -14.516 -3.994 1 96.5 277 HIS B O 1
ATOM 4986 N N . SER B 1 278 ? 8.328 -14.477 -4.605 1 97.44 278 SER B N 1
ATOM 4987 C CA . SER B 1 278 ? 8.5 -13.43 -5.609 1 97.44 278 SER B CA 1
ATOM 4988 C C . SER B 1 278 ? 8.305 -12.039 -5.004 1 97.44 278 SER B C 1
ATOM 4990 O O . SER B 1 278 ? 7.172 -11.578 -4.848 1 97.44 278 SER B O 1
ATOM 4992 N N . ARG B 1 279 ? 9.242 -11.312 -4.84 1 95.5 279 ARG B N 1
ATOM 4993 C CA . ARG B 1 279 ? 9.172 -10.109 -4.008 1 95.5 279 ARG B CA 1
ATOM 4994 C C . ARG B 1 279 ? 8.711 -8.906 -4.824 1 95.5 279 ARG B C 1
ATOM 4996 O O . ARG B 1 279 ? 8.078 -7.996 -4.289 1 95.5 279 ARG B O 1
ATOM 5003 N N . ASP B 1 280 ? 9.07 -8.844 -6.066 1 97.06 280 ASP B N 1
ATOM 5004 C CA . ASP B 1 280 ? 8.742 -7.699 -6.914 1 97.06 280 ASP B CA 1
ATOM 5005 C C . ASP B 1 280 ? 7.391 -7.895 -7.598 1 97.06 280 ASP B C 1
ATOM 5007 O O . ASP B 1 280 ? 7.27 -8.688 -8.531 1 97.06 280 ASP B O 1
ATOM 5011 N N . LEU B 1 281 ? 6.426 -7.156 -7.211 1 97.69 281 LEU B N 1
ATOM 5012 C CA . LEU B 1 281 ? 5.066 -7.289 -7.727 1 97.69 281 LEU B CA 1
ATOM 5013 C C . LEU B 1 281 ? 4.98 -6.812 -9.172 1 97.69 281 LEU B C 1
ATOM 5015 O O . LEU B 1 281 ? 3.986 -7.062 -9.852 1 97.69 281 LEU B O 1
ATOM 5019 N N . ASN B 1 282 ? 5.977 -6.184 -9.664 1 97.62 282 ASN B N 1
ATOM 5020 C CA . ASN B 1 282 ? 5.992 -5.723 -11.047 1 97.62 282 ASN B CA 1
ATOM 5021 C C . ASN B 1 282 ? 6.285 -6.867 -12.016 1 97.62 282 ASN B C 1
ATOM 5023 O O . ASN B 1 282 ? 6.031 -6.75 -13.211 1 97.62 282 ASN B O 1
ATOM 5027 N N . VAL B 1 283 ? 6.832 -7.984 -11.477 1 98.06 283 V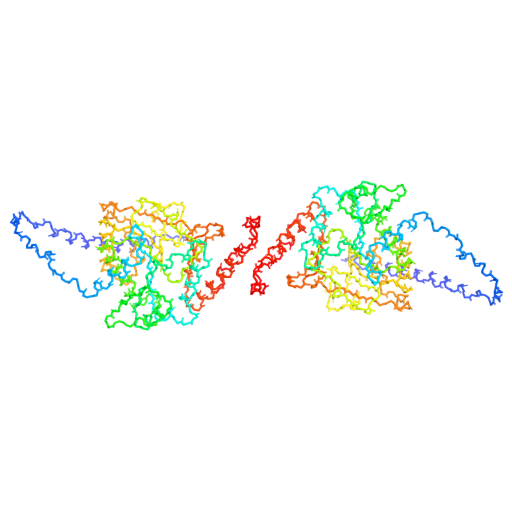AL B N 1
ATOM 5028 C CA . VAL B 1 283 ? 7.266 -9 -12.43 1 98.06 283 VAL B CA 1
ATOM 5029 C C . VAL B 1 283 ? 6.68 -10.359 -12.039 1 98.06 283 VAL B C 1
ATOM 5031 O O . VAL B 1 283 ? 6.738 -11.312 -12.812 1 98.06 283 VAL B O 1
ATOM 5034 N N . VAL B 1 284 ? 6.105 -10.477 -10.867 1 98.69 284 VAL B N 1
ATOM 5035 C CA . VAL B 1 284 ? 5.559 -11.742 -10.391 1 98.69 284 VAL B CA 1
ATOM 5036 C C . VAL B 1 284 ? 4.547 -12.281 -11.398 1 98.69 284 VAL B C 1
ATOM 5038 O O . VAL B 1 284 ? 3.74 -11.523 -11.945 1 98.69 284 VAL B O 1
ATOM 5041 N N . CYS B 1 285 ? 4.602 -13.578 -11.656 1 98.88 285 CYS B N 1
ATOM 5042 C CA . CYS B 1 285 ? 3.617 -14.234 -12.508 1 98.88 285 CYS B CA 1
ATOM 5043 C C . CYS B 1 285 ? 2.654 -15.078 -11.672 1 98.88 285 CYS B C 1
ATOM 5045 O O . CYS B 1 285 ? 1.437 -14.93 -11.789 1 98.88 285 CYS B O 1
ATOM 5047 N N . THR B 1 286 ? 3.229 -15.945 -10.859 1 98.88 286 THR B N 1
ATOM 5048 C CA . THR B 1 286 ? 2.408 -16.781 -9.984 1 98.88 286 THR B CA 1
ATOM 5049 C C . THR B 1 286 ? 2.957 -16.766 -8.562 1 98.88 286 THR B C 1
ATOM 5051 O O . THR B 1 286 ? 4.145 -16.516 -8.344 1 98.88 286 THR B O 1
ATOM 5054 N N . MET B 1 287 ? 2.125 -16.969 -7.594 1 98.75 287 MET B N 1
ATOM 5055 C CA . MET B 1 287 ? 2.488 -17.172 -6.191 1 98.75 287 MET B CA 1
ATOM 5056 C C . MET B 1 287 ? 1.806 -18.406 -5.625 1 98.75 287 MET B C 1
ATOM 5058 O O . MET B 1 287 ? 0.581 -18.531 -5.68 1 98.75 287 MET B O 1
ATOM 5062 N N . HIS B 1 288 ? 2.58 -19.297 -5.121 1 98.62 288 HIS B N 1
ATOM 5063 C CA . HIS B 1 288 ? 2.131 -20.578 -4.602 1 98.62 288 HIS B CA 1
ATOM 5064 C C . HIS B 1 288 ? 2.049 -20.562 -3.076 1 98.62 288 HIS B C 1
ATOM 5066 O O . HIS B 1 288 ? 2.984 -20.125 -2.406 1 98.62 288 HIS B O 1
ATOM 5072 N N . VAL B 1 289 ? 0.926 -20.984 -2.502 1 97.94 289 VAL B N 1
ATOM 5073 C CA . VAL B 1 289 ? 0.85 -21.078 -1.047 1 97.94 289 VAL B CA 1
ATOM 5074 C C . VAL B 1 289 ? 1.455 -22.406 -0.583 1 97.94 289 VAL B C 1
ATOM 5076 O O . VAL B 1 289 ? 0.822 -23.156 0.164 1 97.94 289 VAL B O 1
ATOM 5079 N N . ASN B 1 290 ? 2.617 -22.688 -1.042 1 95.81 290 ASN B N 1
ATOM 5080 C CA . ASN B 1 290 ? 3.414 -23.828 -0.622 1 95.81 290 ASN B CA 1
ATOM 5081 C C . ASN B 1 290 ? 4.066 -23.594 0.737 1 95.81 290 ASN B C 1
ATOM 5083 O O . ASN B 1 290 ? 3.955 -22.5 1.302 1 95.81 290 ASN B O 1
ATOM 5087 N N . CYS B 1 291 ? 4.621 -24.688 1.352 1 94.81 291 CYS B N 1
ATOM 5088 C CA . CYS B 1 291 ? 5.18 -24.625 2.697 1 94.81 291 CYS B CA 1
ATOM 5089 C C . CYS B 1 291 ? 4.121 -24.219 3.713 1 94.81 291 CYS B C 1
ATOM 5091 O O . CYS B 1 291 ? 4.398 -23.422 4.617 1 94.81 291 CYS B O 1
ATOM 5093 N N . CYS B 1 292 ? 2.957 -24.547 3.469 1 94.5 292 CYS B N 1
ATOM 5094 C CA . CYS B 1 292 ? 1.792 -24.25 4.293 1 94.5 292 CYS B CA 1
ATOM 5095 C C . CYS B 1 292 ? 0.898 -25.484 4.438 1 94.5 292 CYS B C 1
ATOM 5097 O O . CYS B 1 292 ? 0.528 -26.109 3.443 1 94.5 292 CYS B O 1
ATOM 5099 N N . VAL B 1 293 ? 0.603 -25.797 5.609 1 88.12 293 VAL B N 1
ATOM 5100 C CA . VAL B 1 293 ? -0.271 -26.922 5.867 1 88.12 293 VAL B CA 1
ATOM 5101 C C . VAL B 1 293 ? -1.636 -26.438 6.344 1 88.12 293 VAL B C 1
ATOM 5103 O O . VAL B 1 293 ? -1.719 -25.516 7.164 1 88.12 293 VAL B O 1
ATOM 5106 N N . GLY B 1 294 ? -2.691 -27.078 5.793 1 87.81 294 GLY B N 1
ATOM 5107 C CA . GLY B 1 294 ? -4.043 -26.734 6.203 1 87.81 294 GLY B CA 1
ATOM 5108 C C . GLY B 1 294 ? -4.762 -25.844 5.207 1 87.81 294 GLY B C 1
ATOM 5109 O O . GLY B 1 294 ? -4.227 -24.828 4.781 1 87.81 294 GLY B O 1
ATOM 5110 N N . MET B 1 295 ? -5.895 -26.219 4.91 1 89.69 295 MET B N 1
ATOM 5111 C CA . MET B 1 295 ? -6.66 -25.531 3.869 1 89.69 295 MET B CA 1
ATOM 5112 C C . MET B 1 295 ? -7.094 -24.141 4.328 1 89.69 295 MET B C 1
ATOM 5114 O O . MET B 1 295 ? -7.051 -23.188 3.551 1 89.69 295 MET B O 1
ATOM 5118 N N . ASP B 1 296 ? -7.508 -24.047 5.59 1 92.06 296 ASP B N 1
ATOM 5119 C CA . ASP B 1 296 ? -7.98 -22.766 6.098 1 92.06 296 ASP B CA 1
ATOM 5120 C C . ASP B 1 296 ? -6.863 -21.719 6.086 1 92.06 296 ASP B C 1
ATOM 5122 O O . ASP B 1 296 ? -7.094 -20.562 5.738 1 92.06 296 ASP B O 1
ATOM 5126 N N . ARG B 1 297 ? -5.695 -22.172 6.484 1 94.75 297 ARG B N 1
ATOM 5127 C CA . ARG B 1 297 ? -4.543 -21.281 6.469 1 94.75 297 ARG B CA 1
ATOM 5128 C C . ARG B 1 297 ? -4.203 -20.844 5.047 1 94.75 297 ARG B C 1
ATOM 5130 O O . ARG B 1 297 ? -3.955 -19.672 4.793 1 94.75 297 ARG B O 1
ATOM 5137 N N . LYS B 1 298 ? -4.266 -21.797 4.145 1 95.62 298 LYS B N 1
ATOM 5138 C CA . LYS B 1 298 ? -4.012 -21.484 2.738 1 95.62 298 LYS B CA 1
ATOM 5139 C C . LYS B 1 298 ? -5.027 -20.484 2.193 1 95.62 298 LYS B C 1
ATOM 5141 O O . LYS B 1 298 ? -4.664 -19.547 1.494 1 95.62 298 LYS B O 1
ATOM 5146 N N . LEU B 1 299 ? -6.219 -20.734 2.58 1 96.62 299 LEU B N 1
ATOM 5147 C CA . LEU B 1 299 ? -7.305 -19.891 2.104 1 96.62 299 LEU B CA 1
ATOM 5148 C C . LEU B 1 299 ? -7.105 -18.453 2.564 1 96.62 299 LEU B C 1
ATOM 5150 O O . LEU B 1 299 ? -7.246 -17.516 1.773 1 96.62 299 LEU B O 1
ATOM 5154 N N . ARG B 1 300 ? -6.762 -18.266 3.76 1 96.69 300 ARG B N 1
ATOM 5155 C CA . ARG B 1 300 ? -6.562 -16.922 4.316 1 96.69 300 ARG B CA 1
ATOM 5156 C C . ARG B 1 300 ? -5.402 -16.219 3.631 1 96.69 300 ARG B C 1
ATOM 5158 O O . ARG B 1 300 ? -5.523 -15.039 3.256 1 96.69 300 ARG B O 1
ATOM 5165 N N . ASP B 1 301 ? -4.34 -16.875 3.418 1 97.94 301 ASP B N 1
ATOM 5166 C CA . ASP B 1 301 ? -3.18 -16.266 2.787 1 97.94 301 ASP B CA 1
ATOM 5167 C C . ASP B 1 301 ? -3.434 -16 1.305 1 97.94 301 ASP B C 1
ATOM 5169 O O . ASP B 1 301 ? -2.963 -15 0.755 1 97.94 301 ASP B O 1
ATOM 5173 N N . MET B 1 302 ? -4.184 -16.875 0.677 1 98.06 302 MET B N 1
ATOM 5174 C CA . MET B 1 302 ? -4.547 -16.625 -0.715 1 98.06 302 MET B CA 1
ATOM 5175 C C . MET B 1 302 ? -5.406 -15.375 -0.842 1 98.06 302 MET B C 1
ATOM 5177 O O . MET B 1 302 ? -5.215 -14.578 -1.761 1 98.06 302 MET B O 1
ATOM 5181 N N . LYS B 1 303 ? -6.32 -15.234 0.063 1 97.38 303 LYS B N 1
ATOM 5182 C CA . LYS B 1 303 ? -7.152 -14.039 0.066 1 97.38 303 LYS B CA 1
ATOM 5183 C C . LYS B 1 303 ? -6.305 -12.781 0.237 1 97.38 303 LYS B C 1
ATOM 5185 O O . LYS B 1 303 ? -6.508 -11.789 -0.467 1 97.38 303 LYS B O 1
ATOM 5190 N N . MET B 1 304 ? -5.406 -12.883 1.122 1 97.12 304 MET B N 1
ATOM 5191 C CA . MET B 1 304 ? -4.523 -11.75 1.386 1 97.12 304 MET B CA 1
ATOM 5192 C C . MET B 1 304 ? -3.654 -11.438 0.172 1 97.12 304 MET B C 1
ATOM 5194 O O . MET B 1 304 ? -3.447 -10.273 -0.17 1 97.12 304 MET B O 1
ATOM 5198 N N . MET B 1 305 ? -3.145 -12.461 -0.522 1 97.81 305 MET B N 1
ATOM 5199 C CA . MET B 1 305 ? -2.379 -12.258 -1.749 1 97.81 305 MET B CA 1
ATOM 5200 C C . MET B 1 305 ? -3.199 -11.492 -2.783 1 97.81 305 MET B C 1
ATOM 5202 O O . MET B 1 305 ? -2.689 -10.578 -3.438 1 97.81 305 MET B O 1
ATOM 5206 N N . LEU B 1 306 ? -4.406 -11.922 -2.855 1 97.88 306 LEU B N 1
ATOM 5207 C CA . LEU B 1 306 ? -5.277 -11.289 -3.84 1 97.88 306 LEU B CA 1
ATOM 5208 C C . LEU B 1 306 ? -5.523 -9.828 -3.488 1 97.88 306 LEU B C 1
ATOM 5210 O O . LEU B 1 306 ? -5.527 -8.969 -4.371 1 97.88 306 LEU B O 1
ATOM 5214 N N . GLN B 1 307 ? -5.738 -9.555 -2.229 1 97.62 307 GLN B N 1
ATOM 5215 C CA . GLN B 1 307 ? -5.918 -8.18 -1.78 1 97.62 307 GLN B CA 1
ATOM 5216 C C . GLN B 1 307 ? -4.688 -7.336 -2.098 1 97.62 307 GLN B C 1
ATOM 5218 O O . GLN B 1 307 ? -4.809 -6.215 -2.596 1 97.62 307 GLN B O 1
ATOM 5223 N N . ASP B 1 308 ? -3.529 -7.867 -1.821 1 97.81 308 ASP B N 1
ATOM 5224 C CA . ASP B 1 308 ? -2.285 -7.152 -2.09 1 97.81 308 ASP B CA 1
ATOM 5225 C C . ASP B 1 308 ? -2.113 -6.887 -3.584 1 97.81 308 ASP B C 1
ATOM 5227 O O . ASP B 1 308 ? -1.696 -5.797 -3.984 1 97.81 308 ASP B O 1
ATOM 5231 N N . TRP B 1 309 ? -2.465 -7.852 -4.371 1 98.31 309 TRP B N 1
ATOM 5232 C CA . TRP B 1 309 ? -2.373 -7.699 -5.816 1 98.31 309 TRP B CA 1
ATOM 5233 C C . TRP B 1 309 ? -3.312 -6.602 -6.309 1 98.31 309 TRP B C 1
ATOM 5235 O O . TRP B 1 309 ? -2.91 -5.734 -7.086 1 98.31 309 TRP B O 1
ATOM 5245 N N . ARG B 1 310 ? -4.551 -6.625 -5.863 1 98.06 310 ARG B N 1
ATOM 5246 C CA . ARG B 1 310 ? -5.523 -5.609 -6.25 1 98.06 310 ARG B CA 1
ATOM 5247 C C . ARG B 1 310 ? -5.043 -4.215 -5.863 1 98.06 310 ARG B C 1
ATOM 5249 O O . ARG B 1 310 ? -5.191 -3.266 -6.633 1 98.06 310 ARG B O 1
ATOM 5256 N N . ALA B 1 311 ? -4.504 -4.176 -4.66 1 97.94 311 ALA B N 1
ATOM 5257 C CA . ALA B 1 311 ? -3.961 -2.9 -4.199 1 97.94 311 ALA B CA 1
ATOM 5258 C C . ALA B 1 311 ? -2.824 -2.43 -5.102 1 97.94 311 ALA B C 1
ATOM 5260 O O . ALA B 1 311 ? -2.803 -1.274 -5.531 1 97.94 311 ALA B O 1
ATOM 5261 N N . PHE B 1 312 ? -1.884 -3.289 -5.414 1 98.19 312 PHE B N 1
ATOM 5262 C CA . PHE B 1 312 ? -0.743 -2.961 -6.258 1 98.19 312 PHE B CA 1
ATOM 5263 C C . PHE B 1 312 ? -1.207 -2.484 -7.629 1 98.19 312 PHE B C 1
ATOM 5265 O O . PHE B 1 312 ? -0.706 -1.483 -8.148 1 98.19 312 PHE B O 1
ATOM 5272 N N . MET B 1 313 ? -2.211 -3.156 -8.133 1 97.88 313 MET B N 1
ATOM 5273 C CA . MET B 1 313 ? -2.688 -2.848 -9.484 1 97.88 313 MET B CA 1
ATOM 5274 C C . MET B 1 313 ? -3.412 -1.506 -9.508 1 97.88 313 MET B C 1
ATOM 5276 O O . MET B 1 313 ? -3.523 -0.875 -10.562 1 97.88 313 MET B O 1
ATOM 5280 N N . SER B 1 314 ? -3.902 -1.072 -8.383 1 97.19 314 SER B N 1
ATOM 5281 C CA . SER B 1 314 ? -4.613 0.201 -8.312 1 97.19 314 SER B CA 1
ATOM 5282 C C . SER B 1 314 ? -3.641 1.373 -8.234 1 97.19 314 SER B C 1
ATOM 5284 O O . SER B 1 314 ? -4.031 2.525 -8.438 1 97.19 314 SER B O 1
ATOM 5286 N N . LEU B 1 315 ? -2.393 1.109 -7.934 1 97.38 315 LEU B N 1
ATOM 5287 C CA . LEU B 1 315 ? -1.401 2.172 -7.789 1 97.38 315 LEU B CA 1
ATOM 5288 C C . LEU B 1 315 ? -1.189 2.896 -9.117 1 97.38 315 LEU B C 1
ATOM 5290 O O . LEU B 1 315 ? -1.178 2.27 -10.18 1 97.38 315 LEU B O 1
ATOM 5294 N N . PRO B 1 316 ? -0.96 4.223 -8.977 1 95.19 316 PRO B N 1
ATOM 5295 C CA . PRO B 1 316 ? -0.454 4.914 -10.164 1 95.19 316 PRO B CA 1
ATOM 5296 C C . PRO B 1 316 ? 0.894 4.371 -10.633 1 95.19 316 PRO B C 1
ATOM 5298 O O . PRO B 1 316 ? 1.677 3.867 -9.82 1 95.19 316 PRO B O 1
ATOM 5301 N N . LEU B 1 317 ? 1.189 4.516 -11.938 1 95.56 317 LEU B N 1
ATOM 5302 C CA . LEU B 1 317 ? 2.371 3.928 -12.562 1 95.56 317 LEU B CA 1
ATOM 5303 C C . LEU B 1 317 ? 3.645 4.43 -11.883 1 95.56 317 LEU B C 1
ATOM 5305 O O . LEU B 1 317 ? 4.574 3.65 -11.648 1 95.56 317 LEU B O 1
ATOM 5309 N N . ASP B 1 318 ? 3.652 5.707 -11.5 1 95.06 318 ASP B N 1
ATOM 5310 C CA . ASP B 1 318 ? 4.863 6.301 -10.945 1 95.06 318 ASP B CA 1
ATOM 5311 C C . ASP B 1 318 ? 5.121 5.789 -9.531 1 95.06 318 ASP B C 1
ATOM 5313 O O . ASP B 1 318 ? 6.238 5.906 -9.016 1 95.06 318 ASP B O 1
ATOM 5317 N N . LEU B 1 319 ? 4.105 5.18 -8.875 1 96.38 319 LEU B N 1
ATOM 5318 C CA . LEU B 1 319 ? 4.258 4.73 -7.496 1 96.38 319 LEU B CA 1
ATOM 5319 C C . LEU B 1 319 ? 4.555 3.234 -7.441 1 96.38 319 LEU B C 1
ATOM 5321 O O . LEU B 1 319 ? 4.91 2.705 -6.387 1 96.38 319 LEU B O 1
ATOM 5325 N N . LYS B 1 320 ? 4.449 2.521 -8.523 1 95.88 320 LYS B N 1
ATOM 5326 C CA . LYS B 1 320 ? 4.602 1.07 -8.539 1 95.88 320 LYS B CA 1
ATOM 5327 C C . LYS B 1 320 ? 6.047 0.664 -8.281 1 95.88 320 LYS B C 1
ATOM 5329 O O . LYS B 1 320 ? 6.32 -0.478 -7.902 1 95.88 320 LYS B O 1
ATOM 5334 N N . ASN B 1 321 ? 6.938 1.6 -8.43 1 93.81 321 ASN B N 1
ATOM 5335 C CA . ASN B 1 321 ? 8.344 1.276 -8.195 1 93.81 321 ASN B CA 1
ATOM 5336 C C . ASN B 1 321 ? 8.812 1.799 -6.836 1 93.81 321 ASN B C 1
ATOM 5338 O O . ASN B 1 321 ? 10.008 1.773 -6.539 1 93.81 321 ASN B O 1
ATOM 5342 N N . GLN B 1 322 ? 7.926 2.316 -5.984 1 90.56 322 GLN B N 1
ATOM 5343 C CA . GLN B 1 322 ? 8.32 2.939 -4.727 1 90.56 322 GLN B CA 1
ATOM 5344 C C . GLN B 1 322 ? 8.141 1.974 -3.557 1 90.56 322 GLN B C 1
ATOM 5346 O O . GLN B 1 322 ? 8.258 2.369 -2.395 1 90.56 322 GLN B O 1
ATOM 5351 N N . SER B 1 323 ? 7.926 0.707 -3.703 1 86.69 323 SER B N 1
ATOM 5352 C CA . SER B 1 323 ? 7.805 -0.321 -2.674 1 86.69 323 SER B CA 1
ATOM 5353 C C . SER B 1 323 ? 6.754 0.059 -1.636 1 86.69 323 SER B C 1
ATOM 5355 O O . SER B 1 323 ? 6.973 -0.109 -0.434 1 86.69 323 SER B O 1
ATOM 5357 N N . ILE B 1 324 ? 5.734 0.69 -1.987 1 93.25 324 ILE B N 1
ATOM 5358 C CA . ILE B 1 324 ? 4.645 1.094 -1.105 1 93.25 324 ILE B CA 1
ATOM 5359 C C . ILE B 1 324 ? 3.832 -0.132 -0.695 1 93.25 324 ILE B C 1
ATOM 5361 O O . ILE B 1 324 ? 3.424 -0.255 0.462 1 93.25 324 ILE B O 1
ATOM 5365 N N . ILE B 1 325 ? 3.656 -1.025 -1.721 1 95.06 325 ILE B N 1
ATOM 5366 C CA . ILE B 1 325 ? 2.906 -2.254 -1.475 1 95.06 325 ILE B CA 1
ATOM 5367 C C . ILE B 1 325 ? 3.844 -3.455 -1.566 1 95.06 325 ILE B C 1
ATOM 5369 O O . ILE B 1 325 ? 4.641 -3.561 -2.502 1 95.06 325 ILE B O 1
ATOM 5373 N N . SER B 1 326 ? 3.814 -4.324 -0.547 1 94.44 326 SER B N 1
ATOM 5374 C CA . SER B 1 326 ? 4.52 -5.602 -0.512 1 94.44 326 SER B CA 1
ATOM 5375 C C . SER B 1 326 ? 3.609 -6.719 -0.011 1 94.44 326 SER B C 1
ATOM 5377 O O . SER B 1 326 ? 2.521 -6.457 0.506 1 94.44 326 SER B O 1
ATOM 5379 N N . TRP B 1 327 ? 4.031 -7.949 -0.269 1 96.38 327 TRP B N 1
ATOM 5380 C CA . TRP B 1 327 ? 3.234 -9.078 0.213 1 96.38 327 TRP B CA 1
ATOM 5381 C C . TRP B 1 327 ? 3.117 -9.047 1.733 1 96.38 327 TRP B C 1
ATOM 5383 O O . TRP B 1 327 ? 4.117 -8.867 2.436 1 96.38 327 TRP B O 1
ATOM 5393 N N . ARG B 1 328 ? 1.995 -9.211 2.252 1 96.38 328 ARG B N 1
ATOM 5394 C CA . ARG B 1 328 ? 1.776 -9.32 3.689 1 96.38 328 ARG B CA 1
ATOM 5395 C C . ARG B 1 328 ? 1.81 -10.781 4.141 1 96.38 328 ARG B C 1
ATOM 5397 O O . ARG B 1 328 ? 1.735 -11.062 5.336 1 96.38 328 ARG B O 1
ATOM 5404 N N . VAL B 1 329 ? 1.888 -11.68 3.125 1 96.81 329 VAL B N 1
ATOM 5405 C CA . VAL B 1 329 ? 1.948 -13.117 3.391 1 96.81 329 VAL B CA 1
ATOM 5406 C C . VAL B 1 329 ? 3.404 -13.555 3.51 1 96.81 329 VAL B C 1
ATOM 5408 O O . VAL B 1 329 ? 4.297 -12.93 2.936 1 96.81 329 VAL B O 1
ATOM 5411 N N . PRO B 1 330 ? 3.725 -14.68 4.293 1 96.69 330 PRO B N 1
ATOM 5412 C CA . PRO B 1 330 ? 2.756 -15.523 5.004 1 96.69 330 PRO B CA 1
ATOM 5413 C C . PRO B 1 330 ? 2.203 -14.852 6.258 1 96.69 330 PRO B C 1
ATOM 5415 O O . PRO B 1 330 ? 2.934 -14.148 6.961 1 96.69 330 PRO B O 1
ATOM 5418 N N . HIS B 1 331 ? 0.92 -14.891 6.438 1 94.69 331 HIS B N 1
ATOM 5419 C CA . HIS B 1 331 ? 0.248 -14.414 7.641 1 94.69 331 HIS B CA 1
ATOM 5420 C C . HIS B 1 331 ? -0.257 -15.57 8.492 1 94.69 331 HIS B C 1
ATOM 5422 O O . HIS B 1 331 ? 0.027 -15.648 9.688 1 94.69 331 HIS B O 1
ATOM 5428 N N . SER B 1 332 ? -0.972 -16.5 7.926 1 92.81 332 SER B N 1
ATOM 5429 C CA . SER B 1 332 ? -1.531 -17.656 8.625 1 92.81 332 SER B CA 1
ATOM 5430 C C . SER B 1 332 ? -0.645 -18.891 8.461 1 92.81 332 SER B C 1
ATOM 5432 O O . SER B 1 332 ? -0.728 -19.828 9.25 1 92.81 332 SER B O 1
ATOM 5434 N N . CYS B 1 333 ? 0.154 -19.016 7.375 1 91 333 CYS B N 1
ATOM 5435 C CA . CYS B 1 333 ? 1.035 -20.141 7.074 1 91 333 CYS B CA 1
ATOM 5436 C C . CYS B 1 333 ? 2.387 -19.969 7.758 1 91 333 CYS B C 1
ATOM 5438 O O . CYS B 1 333 ? 3.352 -20.656 7.41 1 91 333 CYS B O 1
ATOM 5440 N N . ARG B 1 334 ? 2.617 -19.266 8.938 1 78.94 334 ARG B N 1
ATOM 5441 C CA . ARG B 1 334 ? 3.875 -19.047 9.641 1 78.94 334 ARG B CA 1
ATOM 5442 C C . ARG B 1 334 ? 4.285 -20.297 10.422 1 78.94 334 ARG B C 1
ATOM 5444 O O . ARG B 1 334 ? 3.434 -21.078 10.828 1 78.94 334 ARG B O 1
#

InterPro domains:
  IPR005069 Nucleotide-diphospho-sugar transferase [PF03407] (104-302)
  IPR044821 Putative nucleotide-diphospho-sugar transferase At1g28695/At4g15970-like [PTHR46038] (8-333)

Secondary structure (DSSP, 8-state):
----STHHHHHHHHHHHHHHHHHHHHHGGGG-------------TTSS----HHHHHHHHHHHHH--TTSEEEEEEE-HHHHSTTSHHHHHHHHHHHSBT-GGGGGGEEEEESSHHHHHHHHHH-S-EEE-PPTT----S---TTSHHHHHHHHHHHHHHHHHHHTT-EEEEE-TTEEE-B--GGGS-TT-SEEEEEEE--S-TT-TTSEEEEEEEEE--SHHHHHHHHHHHHTTTTSTT--HHHHHHHHTT-HHHHHHT--EEEPPTTTEEESSS----TTT--EEE--S---HHHHHHHHHHHHHHHHHHHHS-GGGTTTT-------SS--/---TTTHHHHHHHHHHHHHHHHHHHHHHGGG-------------TTSS----HHHHHHHHHHHHH--TTSEEEEEEE-HHHHSTTSHHHHHHHHHHHSBT-GGGGGGEEEEESSHHHHHHHHHH-S-EEE-PPTT----S---TTSHHHHHHHHHHHHHHHHHHHTT-EEEEE-TTEEE-B--GGGS-TT-SEEEEEEE--S-TT-TTSEEEEEEEEE--SHHHHHHHHHHHHTTTTSTT--HHHHHHHHTT-HHHHHHT--EEEPPTTTEEESSS----TTT--EEE--S---HHHHHHHHHHHHHHHHHHHHS-GGGTTTT-------SS--

Solvent-accessible surface area (backbone atoms only — not comparable to full-atom values): 36637 Å² total; per-residue (Å²): 142,89,92,71,71,70,77,57,55,64,63,52,54,63,55,53,58,61,57,52,58,59,51,55,62,57,56,69,63,64,67,81,72,80,78,78,79,73,83,71,79,73,76,76,76,73,72,82,71,73,62,56,71,68,53,50,53,49,51,50,50,49,61,70,22,33,43,97,84,36,34,30,33,39,32,62,38,28,30,56,40,49,39,88,90,31,41,43,54,52,27,52,46,21,25,62,70,18,52,77,20,43,75,51,58,66,20,39,35,40,35,10,38,26,70,65,16,32,56,45,36,60,73,77,45,88,45,63,42,76,55,64,50,87,95,56,84,46,54,56,78,62,52,88,84,34,70,68,29,38,51,51,47,46,49,49,48,51,49,53,33,51,44,26,72,73,60,32,19,36,35,41,35,42,45,63,35,38,36,46,24,55,54,71,86,75,56,63,88,83,42,38,37,32,30,23,28,45,43,60,80,87,53,42,73,47,84,82,41,38,68,31,81,49,32,32,44,37,46,46,46,71,44,45,38,50,45,38,49,50,58,53,56,44,46,72,80,41,68,93,53,43,59,52,60,50,44,71,66,46,72,77,36,66,68,45,59,72,57,63,56,36,61,33,44,39,55,23,56,31,36,10,20,63,64,33,63,35,74,49,80,89,59,31,16,34,43,26,56,43,82,46,76,58,67,68,31,43,43,53,33,50,52,48,51,51,51,43,49,54,43,52,70,39,34,55,77,87,51,66,80,63,71,69,66,64,78,75,62,71,65,62,47,112,135,81,79,78,72,62,71,68,58,62,63,56,58,62,57,56,58,60,57,52,55,59,53,53,59,59,57,63,63,64,64,77,72,83,75,79,74,73,84,71,80,73,77,77,76,75,70,83,74,74,60,56,72,68,52,50,53,50,51,51,51,49,60,71,20,33,46,96,85,36,35,30,33,38,31,63,39,28,30,57,41,48,39,89,91,30,41,43,55,53,26,54,47,21,25,62,70,18,53,75,21,43,75,50,58,66,21,36,35,42,36,8,41,28,70,65,16,33,54,47,38,60,72,77,44,88,44,62,43,76,56,65,51,86,95,56,83,47,54,57,79,60,51,89,85,35,69,68,30,38,51,52,48,49,50,48,47,51,50,53,32,51,44,26,72,73,61,31,20,35,35,41,36,42,44,64,34,38,36,47,22,54,54,70,87,76,54,64,87,83,42,36,37,31,30,24,28,45,43,60,80,84,53,43,74,47,83,82,41,39,68,31,82,48,32,33,45,36,44,49,45,72,46,46,38,51,45,38,50,51,57,52,57,43,46,72,79,40,67,91,53,42,58,53,61,49,44,71,67,47,70,78,36,65,68,45,58,72,57,63,56,36,63,31,43,38,54,24,56,31,36,10,20,64,61,35,63,35,74,48,79,88,59,32,15,34,43,27,58,44,82,47,77,58,67,69,31,43,42,53,33,50,53,49,50,51,52,44,47,55,43,52,70,38,35,56,79,87,49,66,80,64,72,68,67,64,79,76,62,70,65,62,46,113

Nearest PDB structures (foldseek):
  7kmw-assembly2_B  TM=4.931E-01  e=3.073E-02  Mycobacterium avium subsp. paratuberculosis K-10
  6wnr-assembly1_G  TM=3.539E-01  e=2.793E-01  Escherichia coli
  5hkk-assembly2_O  TM=3.263E-01  e=2.056E-01  Caldalkalibacillus thermarum TA2.A1
  5vnc-assembly1_B  TM=2.478E-01  e=3.667E+00  Saccharomyces cerevisiae S288C
  7kmw-assembly2_B  TM=4.983E-01  e=2.502E-02  Mycobacterium avium subsp. paratuberculosis K-10

Sequence (668 aa):
MSPKTSIQLRRGALFLTFVTLIALVLYSASDLSSGSFSSSSIPSYLNDSSLPESTQELEEILNNASMVNKTVILTTLNEAWASPGSIFELFLKGFELGDGTHRLLDHLVVVALDQNAYNRCLIVHKHCYALVTEGVDFHQEAYFRTTQYLKMMWRRIDFLQTVLQLGYSFVFTDADIMWFRDPFPRFFPDADFQISCDKFFGRSDDMENRPNGGFNYVKSNNRTIAFYKFWYSSRKIYPKYHDQDVLNKIKSEPLIRKMGLKIRFLDTAYFGGLCQHSRDLNVVCTMHVNCCVGMDRKLRDMKMMLQDWRAFMSLPLDLKNQSIISWRVPHSCRMSPKTSIQLRRGALFLTFVTLIALVLYSASDLSSGSFSSSSIPSYLNDSSLPESTQELEEILNNASMVNKTVILTTLNEAWASPGSIFELFLKGFELGDGTHRLLDHLVVVALDQNAYNRCLIVHKHCYALVTEGVDFHQEAYFRTTQYLKMMWRRIDFLQTVLQLGYSFVFTDADIMWFRDPFPRFFPDADFQISCDKFFGRSDDMENRPNGGFNYVKSNNRTIAFYKFWYSSRKIYPKYHDQDVLNKIKSEPLIRKMGLKIRFLDTAYFGGLCQHSRDLNVVCTMHVNCCVGMDRKLRDMKMMLQDWRAFMSLPLDLKNQSIISWRVPHSCR

=== Feature glossary ===
Feature key, reading from the visual/contextual features back to the raw sequence:

Rendered structure images. Six rendered views show the 3D structure from the faces of a cube — i.e. along ±x, ±y, ±z. Rendering representation is drawn randomly per protein from cartoon (secondary-structure ribbons), sticks (backbone bonds), or molecular surface; coloring is either N→C rainbow (blue at the N-terminus through red at the C-terminus) or one color per chain.

Contact-map, Ramachandran, and PAE plots. The contact map is a binary N×N matrix image: pixel (i, j) is dark where Cα_i and Cα_j are within 8 Å and |i−j|>4. Because the |i−j|>4 filter removes local helical contacts, off-diagonal stripes parallel to the main diagonal indicate parallel β-sheets; stripes perpendicular to it indicate antiparallel β-sheets. The Ramachandran plot scatters every residue's (φ, ψ) pair against the sterically allowed regions. The PAE heatmap renders the predicted-aligned-error matrix.

InterPro / GO / CATH / organism. Database cross-references. InterPro integrates a dozen domain/family signature databases into unified entries with residue-range hits. GO terms attach function/process/location labels with evidence codes. CATH codes position the fold in a four-level structural taxonomy. Organism is the NCBI-taxonomy species name.

Nearest PDB structures. The Foldseek neighbor list gives the closest experimentally determined structures in the PDB, ranked by structural alignment. TM-score near 1 means near-identical fold; near 0.3 means only rough topology match. This is how one finds what a novel AlphaFold prediction most resembles in the solved-structure universe.

Predicted aligned error. PAE(i, j) answers: if I align the predicted and true structures on residue i, how far off (in Å) do I expect residue j to be? A block-diagonal PAE matrix with low values on the blocks and high values off-diagonal is the signature of a multi-domain protein with confidently predicted domains but uncertain inter-domain orientation.

Solvent-accessible surface area. Accessible surface area quantifies burial. A residue with SASA near zero is packed into the hydrophobic core; one with SASA >100 Å² sits on the surface. Computed here via the Shrake–Rupley numerical algorithm with a 1.4 Å probe.

B-factor. B-factor (Debye–Waller factor) reflects atomic displacement in the crystal lattice. It is an experimental observable (units Å²), not a prediction; low values mean the atom is pinned down, high values mean it moves or is heterogeneous across the crystal.

pLDDT. For AlphaFold models, the B-factor field carries pLDDT — the model's own estimate of local accuracy on a 0–100 scale. Regions with pLDDT<50 should be treated as essentially unmodeled; they often correspond to intrinsically disordered segments.

Backbone torsions (φ/ψ). φ (phi) and ψ (psi) are the two rotatable backbone dihedrals per residue: φ is the C(i-1)–N–Cα–C torsion, ψ is the N–Cα–C–N(i+1) torsion, both in degrees on (−180°, 180°]. α-helical residues cluster near (−60°, −45°); β-strand residues near (−120°, +130°). A Ramachandran plot is simply a scatter of (φ, ψ) for every residue.

Radius of gyration, Cα contacts, bounding box. Radius of gyration (Rg) is the root-mean-square distance of Cα atoms from their centroid — a single number for overall size and compactness. A globular domain of N residues has Rg ≈ 2.2·N^0.38 Å; an extended or disordered chain has a much larger Rg. The Cα contact count is the number of residue pairs whose Cα atoms are within 8 Å and are more than four positions apart in sequence — a standard proxy for tertiary packing density. The bounding box is the smallest axis-aligned box enclosing all Cα atoms.

Secondary structure (3-state, P-SEA). Three-state secondary structure (P-SEA) collapses the eight DSSP classes into helix (a), strand (b), and coil (c). P-SEA assigns these from Cα geometry alone — distances and angles — without requiring backbone oxygens, so it works on any Cα trace.

Secondary structure (8-state, DSSP). DSSP 8-state secondary structure assigns each residue one of H (α-helix), G (3₁₀-helix), I (π-helix), E (extended β-strand), B (isolated β-bridge), T (hydrogen-bonded turn), S (bend), or '-' (coil). The assignment is computed from backbone hydrogen-bond geometry via the Kabsch–Sander algorithm.

Foldseek 3Di. A 3Di character summarizes, for each residue, the relative orientation of the Cα frame of its nearest spatial neighbor. Because it encodes fold topology rather than chemistry, 3Di alignments detect remote structural similarity that sequence alignment misses.

mmCIF coordinates. The mmCIF block holds the 3D Cartesian coordinates of each backbone atom (N, Cα, C, O) in ångströms. mmCIF is the PDB's canonical archive format — a tagged-loop text representation of the atomic model.

Sequence. Sequence gives the chain of amino acids in standard one-letter code (A=alanine, C=cysteine, …, Y=tyrosine), read N→C. It is the only feature that is directly encoded by the gene; all structural features are derived from the folded form of this sequence.